Protein AF-A0A5P9D6G1-F1 (afdb_monomer)

Structure (mmCIF, N/CA/C/O backbone):
data_AF-A0A5P9D6G1-F1
#
_entry.id   AF-A0A5P9D6G1-F1
#
loop_
_atom_site.group_PDB
_atom_site.id
_atom_site.type_symbol
_atom_site.label_atom_id
_atom_site.label_alt_id
_atom_site.label_comp_id
_atom_site.label_asym_id
_atom_site.label_entity_id
_atom_site.label_seq_id
_atom_site.pdbx_PDB_ins_code
_atom_site.Cartn_x
_atom_site.Cartn_y
_atom_site.Cartn_z
_atom_site.occupancy
_atom_site.B_iso_or_equiv
_atom_site.auth_seq_id
_atom_site.auth_comp_id
_atom_site.auth_asym_id
_atom_site.auth_atom_id
_atom_site.pdbx_PDB_model_num
ATOM 1 N N . MET A 1 1 ? 17.717 18.751 27.332 1.00 37.94 1 MET A N 1
ATOM 2 C CA . MET A 1 1 ? 17.135 18.990 25.992 1.00 37.94 1 MET A CA 1
ATOM 3 C C . MET A 1 1 ? 17.912 18.160 24.985 1.00 37.94 1 MET A C 1
ATOM 5 O O . MET A 1 1 ? 19.124 18.301 24.931 1.00 37.94 1 MET A O 1
ATOM 9 N N . GLY A 1 2 ? 17.256 17.234 24.281 1.00 44.84 2 GLY A N 1
ATOM 10 C CA . GLY A 1 2 ? 17.925 16.350 23.321 1.00 44.84 2 GLY A CA 1
ATOM 11 C C . GLY A 1 2 ? 18.417 17.125 22.100 1.00 44.84 2 GLY A C 1
ATOM 12 O O . GLY A 1 2 ? 17.682 17.939 21.544 1.00 44.84 2 GLY A O 1
ATOM 13 N N . GLN A 1 3 ? 19.663 16.891 21.703 1.00 55.47 3 GLN A N 1
ATOM 14 C CA . GLN A 1 3 ? 20.257 17.516 20.530 1.00 55.47 3 GLN A CA 1
ATOM 15 C C . GLN A 1 3 ? 19.679 16.865 19.267 1.00 55.47 3 GLN A C 1
ATOM 17 O O . GLN A 1 3 ? 19.774 15.651 19.091 1.00 55.47 3 GLN A O 1
ATOM 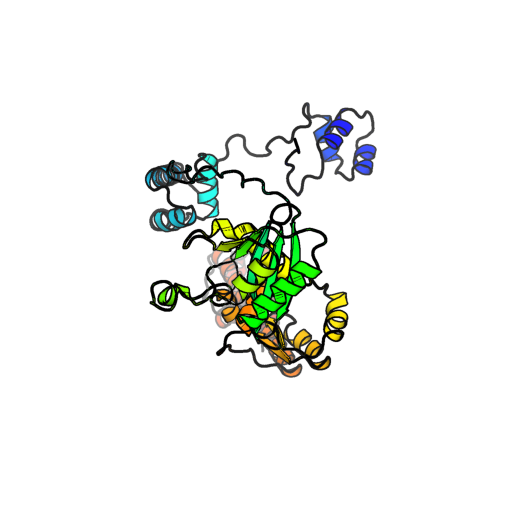22 N N . VAL A 1 4 ? 19.061 17.660 18.391 1.00 56.88 4 VAL A N 1
ATOM 23 C CA . VAL A 1 4 ? 18.542 17.169 17.108 1.00 56.88 4 VAL A CA 1
ATOM 24 C C . VAL A 1 4 ? 19.716 17.047 16.141 1.00 56.88 4 VAL A C 1
ATOM 26 O O . VAL A 1 4 ? 20.104 18.012 15.487 1.00 56.88 4 VAL A O 1
ATOM 29 N N . LEU A 1 5 ? 20.324 15.865 16.096 1.00 61.22 5 LEU A N 1
ATOM 30 C CA . LEU A 1 5 ? 21.346 15.524 15.111 1.00 61.22 5 LEU A CA 1
ATOM 31 C C . LEU A 1 5 ? 20.675 15.050 13.816 1.00 61.22 5 LEU A C 1
ATOM 33 O O . LEU A 1 5 ? 19.607 14.437 13.837 1.00 61.22 5 LEU A O 1
ATOM 37 N N . HIS A 1 6 ? 21.307 15.316 12.673 1.00 60.53 6 HIS A N 1
ATOM 38 C CA . HIS A 1 6 ? 20.878 14.727 11.406 1.00 60.53 6 HIS A CA 1
ATOM 39 C C . HIS A 1 6 ? 20.971 13.192 11.490 1.00 60.53 6 HIS A C 1
ATOM 41 O O . HIS A 1 6 ? 21.921 12.672 12.069 1.00 60.53 6 HIS A O 1
ATOM 47 N N . GLY A 1 7 ? 20.038 12.453 10.880 1.00 58.66 7 GLY A N 1
ATOM 48 C CA . GLY A 1 7 ? 19.981 10.981 10.982 1.00 58.66 7 GLY A CA 1
ATOM 49 C C . GLY A 1 7 ? 21.212 10.235 10.441 1.00 58.66 7 GLY A C 1
ATOM 50 O O . GLY A 1 7 ? 21.379 9.052 10.704 1.00 58.66 7 GLY A O 1
ATOM 51 N N . SER A 1 8 ? 22.090 10.930 9.713 1.00 63.50 8 SER A N 1
ATOM 52 C CA . SER A 1 8 ? 23.374 10.419 9.212 1.00 63.50 8 SER A CA 1
ATOM 53 C C . SER A 1 8 ? 24.596 10.988 9.951 1.00 63.50 8 SER A C 1
ATOM 55 O O . SER A 1 8 ? 25.722 10.867 9.466 1.00 63.50 8 SER A O 1
ATOM 57 N N . ALA A 1 9 ? 24.400 11.689 11.071 1.00 71.06 9 ALA A N 1
ATOM 58 C CA . ALA A 1 9 ? 25.491 12.269 11.841 1.00 71.06 9 ALA A CA 1
ATOM 59 C C . ALA A 1 9 ? 26.289 11.158 12.536 1.00 71.06 9 ALA A C 1
ATOM 61 O O . ALA A 1 9 ? 25.820 10.515 13.467 1.00 71.06 9 ALA A O 1
ATOM 62 N N . THR A 1 10 ? 27.533 10.967 12.106 1.00 72.94 10 THR A N 1
ATOM 63 C CA . THR A 1 10 ? 28.456 9.955 12.649 1.00 72.94 10 THR A CA 1
ATOM 64 C C . THR A 1 10 ? 29.217 10.422 13.892 1.00 72.94 10 THR A C 1
ATOM 66 O O . THR A 1 10 ? 30.013 9.676 14.448 1.00 72.94 10 THR A O 1
ATOM 69 N N . THR A 1 11 ? 28.998 11.662 14.342 1.00 81.19 11 THR A N 1
ATOM 70 C CA . THR A 1 11 ? 29.618 12.214 15.557 1.00 81.19 11 THR A CA 1
ATOM 71 C C . THR A 1 11 ? 28.571 12.920 16.408 1.00 81.19 11 THR A C 1
ATOM 73 O O . THR A 1 11 ? 27.905 13.844 15.934 1.00 81.19 11 THR A O 1
ATOM 76 N N . THR A 1 12 ? 28.451 12.502 17.666 1.00 85.25 12 THR A N 1
ATOM 77 C CA . THR A 1 12 ? 27.654 13.182 18.695 1.00 85.25 12 THR A CA 1
ATOM 78 C C . THR A 1 12 ? 28.464 14.309 19.333 1.00 85.25 12 THR A C 1
ATOM 80 O O . THR A 1 12 ? 29.692 14.325 19.231 1.00 85.25 12 THR A O 1
ATOM 83 N N . GLU A 1 13 ? 27.815 15.249 20.023 1.00 84.31 13 GLU A N 1
ATOM 84 C CA . GLU A 1 13 ? 28.535 16.299 20.757 1.00 84.31 13 GLU A CA 1
ATOM 85 C C . GLU A 1 13 ? 29.539 15.728 21.767 1.00 84.31 13 GLU A C 1
ATOM 87 O O . GLU A 1 13 ? 30.660 16.225 21.853 1.00 84.31 13 GLU A O 1
ATOM 92 N N . ALA A 1 14 ? 29.182 14.646 22.465 1.00 84.94 14 ALA A N 1
ATOM 93 C CA . ALA A 1 14 ? 30.082 13.962 23.390 1.00 84.94 14 ALA A CA 1
ATOM 94 C C . ALA A 1 14 ? 31.355 13.458 22.685 1.00 84.94 14 ALA A C 1
ATOM 96 O O . ALA A 1 14 ? 32.461 13.698 23.166 1.00 84.94 14 ALA A O 1
ATOM 97 N N . ILE A 1 15 ? 31.211 12.842 21.504 1.00 86.75 15 ILE A N 1
ATOM 98 C CA . ILE A 1 15 ? 32.348 12.383 20.691 1.00 86.75 15 ILE A CA 1
ATOM 99 C C . ILE A 1 15 ? 33.185 13.576 20.207 1.00 86.75 15 ILE A C 1
ATOM 101 O O . ILE A 1 15 ? 34.410 13.538 20.273 1.00 86.75 15 ILE A O 1
ATOM 105 N N . ARG A 1 16 ? 32.549 14.667 19.760 1.00 89.81 16 ARG A N 1
ATOM 106 C CA . ARG A 1 16 ? 33.251 15.880 19.295 1.00 89.81 16 ARG A CA 1
ATOM 107 C C . ARG A 1 16 ? 34.060 16.531 20.420 1.00 89.81 16 ARG A C 1
ATOM 109 O O . ARG A 1 16 ? 35.208 16.901 20.193 1.00 89.81 16 ARG A O 1
ATOM 116 N N . ARG A 1 17 ? 33.494 16.603 21.629 1.00 87.25 17 ARG A N 1
ATOM 117 C CA . ARG A 1 17 ? 34.164 17.121 22.832 1.00 87.25 17 ARG A CA 1
ATOM 118 C C . ARG A 1 17 ? 35.342 16.237 23.244 1.00 87.25 17 ARG A C 1
ATOM 120 O O . ARG A 1 17 ? 36.423 16.744 23.522 1.00 87.25 17 ARG A O 1
ATOM 127 N N . ALA A 1 18 ? 35.160 14.916 23.209 1.00 87.56 18 ALA A N 1
ATOM 128 C CA . ALA A 1 18 ? 36.226 13.961 23.497 1.00 87.56 18 ALA A CA 1
ATOM 129 C C . ALA A 1 18 ? 37.387 14.056 22.489 1.00 87.56 18 ALA A C 1
ATOM 131 O O . ALA A 1 18 ? 38.545 13.945 22.877 1.00 87.56 18 ALA A O 1
ATOM 132 N N . ILE A 1 19 ? 37.098 14.308 21.207 1.00 89.94 19 ILE A N 1
ATOM 133 C CA . ILE A 1 19 ? 38.126 14.527 20.175 1.00 89.94 19 ILE A CA 1
ATOM 134 C C . ILE A 1 19 ? 38.897 15.833 20.412 1.00 89.94 19 ILE A C 1
ATOM 136 O O . ILE A 1 19 ? 40.111 15.849 20.227 1.00 89.94 19 ILE A O 1
ATOM 140 N N . GLN A 1 20 ? 38.215 16.916 20.803 1.00 88.75 20 GLN A N 1
ATOM 141 C CA . GLN A 1 20 ? 38.848 18.218 21.059 1.00 88.75 20 GLN A CA 1
ATOM 142 C C . GLN A 1 20 ? 39.785 18.192 22.269 1.00 88.75 20 GLN A C 1
ATOM 144 O O . GLN A 1 20 ? 40.868 18.762 22.206 1.00 88.75 20 GLN A O 1
ATOM 149 N N . ASN A 1 21 ? 39.401 17.480 23.330 1.00 88.56 21 ASN A N 1
ATOM 150 C CA . ASN A 1 21 ? 40.168 17.424 24.576 1.00 88.56 21 ASN A CA 1
ATOM 151 C C . ASN A 1 21 ? 41.248 16.325 24.593 1.00 88.56 21 ASN A C 1
ATOM 153 O O . ASN A 1 21 ? 41.970 16.192 25.577 1.00 88.56 21 ASN A O 1
ATOM 157 N N . SER A 1 22 ? 41.355 15.507 23.539 1.00 87.62 22 SER A N 1
ATOM 158 C CA . SER A 1 22 ? 42.291 14.380 23.501 1.00 87.62 22 SER A CA 1
ATOM 159 C C . SER A 1 22 ? 43.653 14.757 22.909 1.00 87.62 22 SER A C 1
ATOM 161 O O . SER A 1 22 ? 43.755 15.319 21.814 1.00 87.62 22 SER A O 1
ATOM 163 N N . GLN A 1 23 ? 44.719 14.351 23.601 1.00 87.38 23 GLN A N 1
ATOM 164 C CA . GLN A 1 23 ? 46.102 14.426 23.113 1.00 87.38 23 GLN A CA 1
ATOM 165 C C . GLN A 1 23 ? 46.489 13.232 22.222 1.00 87.38 23 GLN A C 1
ATOM 167 O O . GLN A 1 23 ? 47.578 13.206 21.658 1.00 87.38 23 GLN A O 1
ATOM 172 N N . GLU A 1 24 ? 45.590 12.260 22.030 1.00 89.44 24 GLU A N 1
ATOM 173 C CA . GLU A 1 24 ? 45.846 11.083 21.197 1.00 89.44 24 GLU A CA 1
ATOM 174 C C . GLU A 1 24 ? 46.025 11.442 19.707 1.00 89.44 24 GLU A C 1
ATOM 176 O O . GLU A 1 24 ? 45.556 12.476 19.200 1.00 89.44 24 GLU A O 1
ATOM 181 N N . SER A 1 25 ? 46.696 10.543 18.977 1.00 91.06 25 SER A N 1
ATOM 182 C CA . SER A 1 25 ? 46.909 10.675 17.535 1.00 91.06 25 SER A CA 1
ATOM 183 C C . SER A 1 25 ? 45.597 10.552 16.746 1.00 91.06 25 SER A C 1
ATOM 185 O O . SER A 1 25 ? 44.647 9.876 17.151 1.00 91.06 25 SER A O 1
ATOM 187 N N . LEU A 1 26 ? 45.553 11.159 15.553 1.00 90.62 26 LEU A N 1
ATOM 188 C CA . LEU A 1 26 ? 44.377 11.105 14.671 1.00 90.62 26 LEU A CA 1
ATOM 189 C C . LEU A 1 26 ? 43.970 9.665 14.318 1.00 90.62 26 LEU A C 1
ATOM 191 O O . LEU A 1 26 ? 42.781 9.372 14.186 1.00 90.62 26 LEU A O 1
ATOM 195 N N . ARG A 1 27 ? 44.952 8.762 14.190 1.00 90.62 27 ARG A N 1
ATOM 196 C CA . ARG A 1 27 ? 44.743 7.343 13.875 1.00 90.62 27 ARG A CA 1
ATOM 197 C C . ARG A 1 27 ? 44.087 6.591 15.035 1.00 90.62 27 ARG A C 1
ATOM 199 O O . ARG A 1 27 ? 43.178 5.802 14.787 1.00 90.62 27 ARG A O 1
ATOM 206 N N . ALA A 1 28 ? 44.502 6.862 16.274 1.00 88.81 28 ALA A N 1
ATOM 207 C CA . ALA A 1 28 ? 43.921 6.248 17.469 1.00 88.81 28 ALA A CA 1
ATOM 208 C C . ALA A 1 28 ? 42.449 6.655 17.647 1.00 88.81 28 ALA A C 1
ATOM 210 O O . ALA A 1 28 ? 41.570 5.797 17.736 1.00 88.81 28 ALA A O 1
ATOM 211 N N . LEU A 1 29 ? 42.159 7.956 17.556 1.00 89.69 29 LEU A N 1
ATOM 212 C CA . LEU A 1 29 ? 40.799 8.495 17.665 1.00 89.69 29 LEU A CA 1
ATOM 213 C C . LEU A 1 29 ? 39.884 8.029 16.523 1.00 89.69 29 LEU A C 1
ATOM 215 O O . LEU A 1 29 ? 38.713 7.723 16.744 1.00 89.69 29 LEU A O 1
ATOM 219 N N . SER A 1 30 ? 40.416 7.930 15.303 1.00 91.12 30 SER A N 1
ATOM 220 C CA . SER A 1 30 ? 39.685 7.405 14.145 1.00 91.12 30 SER A CA 1
ATOM 221 C C . SER A 1 30 ? 39.263 5.948 14.348 1.00 91.12 30 SER A C 1
ATOM 223 O O . SER A 1 30 ? 38.102 5.618 14.101 1.00 91.12 30 SER A O 1
ATOM 225 N N . LYS A 1 31 ? 40.167 5.099 14.861 1.00 90.69 31 LYS A N 1
ATOM 226 C CA . LYS A 1 31 ? 39.884 3.689 15.167 1.00 90.69 31 LYS A CA 1
ATOM 227 C C . LYS A 1 31 ? 38.887 3.546 16.321 1.00 90.69 31 LYS A C 1
ATOM 229 O O . LYS A 1 31 ? 37.971 2.740 16.224 1.00 90.69 31 LYS A O 1
ATOM 234 N N . ARG A 1 32 ? 39.039 4.349 17.381 1.00 89.81 32 ARG A N 1
ATOM 235 C CA . ARG A 1 32 ? 38.192 4.311 18.585 1.00 89.81 32 ARG A CA 1
ATOM 236 C C . ARG A 1 32 ? 36.739 4.692 18.309 1.00 89.81 32 ARG A C 1
ATOM 238 O O . ARG A 1 32 ? 35.837 4.054 18.837 1.00 89.81 32 ARG A O 1
ATOM 245 N N . TYR A 1 33 ? 36.515 5.725 17.497 1.00 87.00 33 TYR A N 1
ATOM 246 C CA . TYR A 1 33 ? 35.173 6.254 17.232 1.00 87.00 33 TYR A CA 1
ATOM 247 C C . TYR A 1 33 ? 34.596 5.837 15.871 1.00 87.00 33 TYR A C 1
ATOM 249 O O . TYR A 1 33 ? 33.497 6.264 15.533 1.00 87.00 33 TYR A O 1
ATOM 257 N N . GLY A 1 34 ? 35.312 5.032 15.076 1.00 88.62 34 GLY A N 1
ATOM 258 C CA . GLY A 1 34 ? 34.830 4.556 13.772 1.00 88.62 34 GLY A CA 1
ATOM 259 C C . GLY A 1 34 ? 34.596 5.675 12.749 1.00 88.62 34 GLY A C 1
ATOM 260 O O . GLY A 1 34 ? 33.702 5.581 11.911 1.00 88.62 34 GLY A O 1
ATOM 261 N N . ILE A 1 35 ? 35.375 6.759 12.820 1.00 88.88 35 ILE A N 1
ATOM 262 C CA . ILE A 1 35 ? 35.222 7.956 11.974 1.00 88.88 35 ILE A CA 1
ATOM 263 C C . ILE A 1 35 ? 36.480 8.221 11.151 1.00 88.88 35 ILE A C 1
ATOM 265 O O . ILE A 1 35 ? 37.592 7.936 11.582 1.00 88.88 35 ILE A O 1
ATOM 269 N N . ASN A 1 36 ? 36.324 8.811 9.964 1.00 89.75 36 ASN A N 1
ATOM 270 C CA . ASN A 1 36 ? 37.444 9.141 9.078 1.00 89.75 36 ASN A CA 1
ATOM 271 C C . ASN A 1 36 ? 38.458 10.080 9.773 1.00 89.75 36 ASN A C 1
ATOM 273 O O . ASN A 1 36 ? 38.057 11.062 10.402 1.00 89.75 36 ASN A O 1
ATOM 277 N N . GLN A 1 37 ? 39.765 9.833 9.621 1.00 89.75 37 GLN A N 1
ATOM 278 C CA . GLN A 1 37 ? 40.828 10.679 10.192 1.00 89.75 37 GLN A CA 1
ATOM 279 C C . GLN A 1 37 ? 40.696 12.162 9.803 1.00 89.75 37 GLN A C 1
ATOM 281 O O . GLN A 1 37 ? 40.962 13.037 10.627 1.00 89.75 37 GLN A O 1
ATOM 286 N N . LYS A 1 38 ? 40.203 12.470 8.593 1.00 89.38 38 LYS A N 1
ATOM 287 C CA . LYS A 1 38 ? 39.905 13.851 8.166 1.00 89.38 38 LYS A CA 1
ATOM 288 C C . LYS A 1 38 ? 38.834 14.505 9.045 1.00 89.38 38 LYS A C 1
ATOM 290 O O . LYS A 1 38 ? 38.926 15.692 9.350 1.00 89.38 38 LYS A O 1
ATOM 295 N N . THR A 1 39 ? 37.841 13.736 9.490 1.00 86.44 39 THR A N 1
ATOM 296 C CA . THR A 1 39 ? 36.781 14.190 10.401 1.00 86.44 39 THR A CA 1
ATOM 297 C C . THR A 1 39 ? 37.331 14.450 11.802 1.00 86.44 39 THR A C 1
ATOM 299 O O . THR A 1 39 ? 36.999 15.475 12.395 1.00 86.44 39 THR A O 1
ATOM 302 N N . VAL A 1 40 ? 38.225 13.590 12.302 1.00 88.31 40 VAL A N 1
ATOM 303 C CA . VAL A 1 40 ? 38.934 13.807 13.578 1.00 88.31 40 VAL A CA 1
ATOM 304 C C . VAL A 1 40 ? 39.758 15.096 13.516 1.00 88.31 40 VAL A C 1
ATOM 306 O O . VAL A 1 40 ? 39.601 15.974 14.361 1.00 88.31 40 VAL A O 1
ATOM 309 N N . ALA A 1 41 ? 40.569 15.262 12.467 1.00 88.88 41 ALA A N 1
ATOM 310 C CA . ALA A 1 41 ? 41.400 16.449 12.263 1.00 88.88 41 ALA A CA 1
ATOM 311 C C . ALA A 1 41 ? 40.577 17.738 12.098 1.00 88.88 41 ALA A C 1
ATOM 313 O O . ALA A 1 41 ? 41.019 18.824 12.478 1.00 88.88 41 ALA A O 1
ATOM 314 N N . LYS A 1 42 ? 39.379 17.636 11.512 1.00 87.12 42 LYS A N 1
ATOM 315 C CA . LYS A 1 42 ? 38.429 18.746 11.391 1.00 87.12 42 LYS A CA 1
ATOM 316 C C . LYS A 1 42 ? 37.880 19.161 12.756 1.00 87.12 42 LYS A C 1
ATOM 318 O O . LYS A 1 42 ? 37.838 20.354 13.032 1.00 87.12 42 LYS A O 1
ATOM 323 N N . TRP A 1 43 ? 37.469 18.215 13.601 1.00 88.69 43 TRP A N 1
ATOM 324 C CA . TRP A 1 43 ? 36.907 18.530 14.919 1.00 88.69 43 TRP A CA 1
ATOM 325 C C . TRP A 1 43 ? 37.959 18.985 15.932 1.00 88.69 43 TRP A C 1
ATOM 327 O O . TRP A 1 43 ? 37.673 19.910 16.685 1.00 88.69 43 TRP A O 1
ATOM 337 N N . LYS A 1 44 ? 39.185 18.443 15.881 1.00 87.50 44 LYS A N 1
ATOM 338 C CA . LYS A 1 44 ? 40.304 18.868 16.744 1.00 87.50 44 LYS A CA 1
ATOM 339 C C . LYS A 1 44 ? 40.706 20.338 16.526 1.00 87.50 44 LYS A C 1
ATOM 341 O O . LYS A 1 44 ? 41.146 20.993 17.456 1.00 87.50 44 LYS A O 1
ATOM 346 N N . ARG A 1 45 ? 40.515 20.868 15.308 1.00 87.00 45 ARG A N 1
ATOM 347 C CA . ARG A 1 45 ? 40.794 22.276 14.946 1.00 87.00 45 ARG A CA 1
ATOM 348 C C . ARG A 1 45 ? 39.631 23.243 15.181 1.00 87.00 45 ARG A C 1
ATOM 350 O O . ARG A 1 45 ? 39.813 24.449 15.056 1.00 87.00 45 ARG A O 1
ATOM 357 N N . ARG A 1 46 ? 38.418 22.747 15.436 1.00 85.12 46 ARG A N 1
ATOM 358 C CA . ARG A 1 46 ? 37.243 23.606 15.650 1.00 85.12 46 ARG A CA 1
ATOM 359 C C . ARG A 1 46 ? 37.214 24.106 17.089 1.00 85.12 46 ARG A C 1
ATOM 361 O O . ARG A 1 46 ? 37.501 23.346 18.000 1.00 85.12 46 ARG A O 1
ATOM 368 N N . THR A 1 47 ? 36.764 25.341 17.280 1.00 82.38 47 THR A N 1
ATOM 369 C CA . THR A 1 47 ? 36.560 25.966 18.599 1.00 82.38 47 THR A CA 1
ATOM 370 C C . THR A 1 47 ? 35.225 25.596 19.252 1.00 82.38 47 THR A C 1
ATOM 372 O O . THR A 1 47 ? 35.029 25.843 20.434 1.00 82.38 47 THR A O 1
ATOM 375 N N . SER A 1 48 ? 34.295 24.997 18.499 1.00 82.19 48 SER A N 1
ATOM 376 C CA . SER A 1 48 ? 32.961 24.616 18.978 1.00 82.19 48 SER A CA 1
ATOM 377 C C . SER A 1 48 ? 32.630 23.163 18.636 1.00 82.19 48 SER A C 1
ATOM 379 O O . SER A 1 48 ? 32.985 22.672 17.560 1.00 82.19 48 SER A O 1
ATOM 381 N N . THR A 1 49 ? 31.926 22.487 19.547 1.00 80.75 49 THR A N 1
ATOM 382 C CA . THR A 1 49 ? 31.368 21.133 19.376 1.00 80.75 49 THR A CA 1
ATOM 383 C C . THR A 1 49 ? 30.002 21.133 18.678 1.00 80.75 49 THR A C 1
ATOM 385 O O . THR A 1 49 ? 29.503 20.068 18.288 1.00 80.75 49 THR A O 1
ATOM 388 N N . ALA A 1 50 ? 29.396 22.312 18.499 1.00 77.88 50 ALA A N 1
ATOM 389 C CA . ALA A 1 50 ? 28.091 22.463 17.874 1.00 77.88 50 ALA A CA 1
ATOM 390 C C . ALA A 1 50 ? 28.136 22.090 16.387 1.00 77.88 50 ALA A C 1
ATOM 392 O O . ALA A 1 50 ? 29.126 22.316 15.681 1.00 77.88 50 ALA A O 1
ATOM 393 N N . ASP A 1 51 ? 27.041 21.507 15.897 1.00 69.38 51 ASP A N 1
ATOM 394 C CA . ASP A 1 51 ? 26.897 21.246 14.470 1.00 69.38 51 ASP A CA 1
ATOM 395 C C . ASP A 1 51 ? 26.561 22.550 13.747 1.00 69.38 51 ASP A C 1
ATOM 397 O O . ASP A 1 51 ? 25.445 23.060 13.832 1.00 69.38 51 ASP A O 1
ATOM 401 N N . LEU A 1 52 ? 27.552 23.130 13.075 1.00 68.75 52 LEU A N 1
ATOM 402 C CA . LEU A 1 52 ? 27.356 24.346 12.297 1.00 68.75 52 LEU A CA 1
ATOM 403 C C . LEU A 1 52 ? 26.800 24.005 10.916 1.00 68.75 52 LEU A C 1
ATOM 405 O O . LEU A 1 52 ? 27.250 23.060 10.257 1.00 68.75 52 LEU A O 1
ATOM 409 N N . ARG A 1 53 ? 25.854 24.828 10.451 1.00 63.66 53 ARG A N 1
ATOM 410 C CA . ARG A 1 53 ? 25.268 24.710 9.114 1.00 63.66 53 ARG A CA 1
ATOM 411 C C . ARG A 1 53 ? 26.385 24.692 8.070 1.00 63.66 53 ARG A C 1
ATOM 413 O O . ARG A 1 53 ? 27.177 25.623 7.972 1.00 63.66 53 ARG A O 1
ATOM 420 N N . THR A 1 54 ? 26.442 23.614 7.294 1.00 64.38 54 THR A N 1
ATOM 421 C CA . THR A 1 54 ? 27.395 23.472 6.191 1.00 64.38 54 THR A CA 1
ATOM 422 C C . THR A 1 54 ? 26.684 23.870 4.899 1.00 64.38 54 THR A C 1
ATOM 424 O O . THR A 1 54 ? 25.622 23.330 4.597 1.00 64.38 54 THR A O 1
ATOM 427 N N . GLY A 1 55 ? 27.222 24.846 4.169 1.00 65.19 55 GLY A N 1
ATOM 428 C CA . GLY A 1 55 ? 26.618 25.370 2.942 1.00 65.19 55 GLY A CA 1
ATOM 429 C C . GLY A 1 55 ? 27.040 26.814 2.651 1.00 65.19 55 GLY A C 1
ATOM 430 O O . GLY A 1 55 ? 27.764 27.406 3.455 1.00 65.19 55 GLY A O 1
ATOM 431 N N . PRO A 1 56 ? 26.612 27.381 1.512 1.00 65.19 56 PRO A N 1
ATOM 432 C CA . PRO A 1 56 ? 26.876 28.778 1.176 1.00 65.19 56 PRO A CA 1
ATOM 433 C C . PRO A 1 56 ? 26.290 29.719 2.238 1.00 65.19 56 PRO A C 1
ATOM 435 O O . PRO A 1 56 ? 25.186 29.482 2.736 1.00 65.19 56 PRO A O 1
ATOM 438 N N . LYS A 1 57 ? 27.035 30.786 2.573 1.00 67.38 57 LYS A N 1
ATOM 439 C CA . LYS A 1 57 ? 26.597 31.826 3.526 1.00 67.38 57 LYS A CA 1
ATOM 440 C C . LYS A 1 57 ? 25.288 32.481 3.071 1.00 67.38 57 LYS A C 1
ATOM 442 O O . LYS A 1 57 ? 24.415 32.728 3.894 1.00 67.38 57 LYS A O 1
ATOM 447 N N . GLU A 1 58 ? 25.132 32.653 1.759 1.00 70.12 58 GLU A N 1
ATOM 448 C CA . GLU A 1 58 ? 23.918 33.152 1.114 1.00 70.12 58 GLU A CA 1
ATOM 449 C C . GLU A 1 58 ? 23.298 32.063 0.225 1.00 70.12 58 GLU A C 1
ATOM 451 O O . GLU A 1 58 ? 23.784 31.799 -0.878 1.00 70.12 58 GLU A O 1
ATOM 456 N N . PRO A 1 59 ? 22.241 31.373 0.680 1.00 67.12 59 PRO A N 1
ATOM 457 C CA . PRO A 1 59 ? 21.570 30.369 -0.133 1.00 67.12 59 PRO A CA 1
ATOM 458 C C . PRO A 1 59 ? 20.754 31.042 -1.247 1.00 67.12 59 PRO A C 1
ATOM 460 O O . PRO A 1 59 ? 19.706 31.617 -0.975 1.00 67.12 59 PRO A O 1
ATOM 463 N N . ARG A 1 60 ? 21.193 30.918 -2.504 1.00 72.25 60 ARG A N 1
ATOM 464 C CA . ARG A 1 60 ? 20.466 31.403 -3.693 1.00 72.25 60 ARG A CA 1
ATOM 465 C C . ARG A 1 60 ? 19.881 30.244 -4.503 1.00 72.25 60 ARG A C 1
ATOM 467 O O . ARG A 1 60 ? 20.336 29.103 -4.394 1.00 72.25 60 ARG A O 1
ATOM 474 N N . SER A 1 61 ? 18.824 30.508 -5.268 1.00 75.62 61 SER A N 1
ATOM 475 C CA . SER A 1 61 ? 18.328 29.549 -6.258 1.00 75.62 61 SER A CA 1
ATOM 476 C C . SER A 1 61 ? 19.264 29.513 -7.465 1.00 75.62 61 SER A C 1
ATOM 478 O O . SER A 1 61 ? 19.739 30.554 -7.895 1.00 75.62 61 SER A O 1
ATOM 480 N N . THR A 1 62 ? 19.498 28.335 -8.041 1.00 74.31 62 THR A N 1
ATOM 481 C CA . THR A 1 62 ? 20.121 28.204 -9.373 1.00 74.31 62 THR A CA 1
ATOM 482 C C . THR A 1 62 ? 19.086 28.158 -10.500 1.00 74.31 62 THR A C 1
ATOM 484 O O . THR A 1 62 ? 19.460 28.061 -11.660 1.00 74.31 62 THR A O 1
ATOM 487 N N . VAL A 1 63 ? 17.791 28.157 -10.156 1.00 78.31 63 VAL A N 1
ATOM 488 C CA . VAL A 1 63 ? 16.672 27.895 -11.085 1.00 78.31 63 VAL A CA 1
ATOM 489 C C . VAL A 1 63 ? 15.645 29.029 -11.106 1.00 78.31 63 VAL A C 1
ATOM 491 O O . VAL A 1 63 ? 14.896 29.136 -12.061 1.00 78.31 63 VAL A O 1
ATOM 494 N N . LEU A 1 64 ? 15.578 29.849 -10.054 1.00 85.12 64 LEU A N 1
ATOM 495 C CA . LEU A 1 64 ? 14.611 30.948 -9.951 1.00 85.12 64 LEU A CA 1
ATOM 496 C C . LEU A 1 64 ? 15.379 32.258 -10.031 1.00 85.12 64 LEU A C 1
ATOM 498 O O . LEU A 1 64 ? 16.400 32.387 -9.346 1.00 85.12 64 LEU A O 1
ATOM 502 N N . SER A 1 65 ? 14.891 33.191 -10.842 1.00 88.44 65 SER A N 1
ATOM 503 C CA . SER A 1 65 ? 15.392 34.562 -10.840 1.00 88.44 65 SER A CA 1
ATOM 504 C C . SER A 1 65 ? 14.934 35.312 -9.583 1.00 88.44 65 SER A C 1
ATOM 506 O O . SER A 1 65 ? 14.136 34.811 -8.783 1.00 88.44 65 SER A O 1
ATOM 508 N N . VAL A 1 66 ? 15.456 36.522 -9.384 1.00 87.38 66 VAL A N 1
ATOM 509 C CA . VAL A 1 66 ? 15.040 37.382 -8.265 1.00 87.38 66 VAL A CA 1
ATOM 510 C C . VAL A 1 66 ? 13.573 37.787 -8.432 1.00 87.38 66 VAL A C 1
ATOM 512 O O . VAL A 1 66 ? 12.824 37.821 -7.456 1.00 87.38 66 VAL A O 1
ATOM 515 N N . GLU A 1 67 ? 13.153 38.013 -9.674 1.00 87.06 67 GLU A N 1
ATOM 516 C CA . GLU A 1 67 ? 11.788 38.352 -10.060 1.00 87.06 67 GLU A CA 1
ATOM 517 C C . GLU A 1 67 ? 10.833 37.180 -9.800 1.00 87.06 67 GLU A C 1
ATOM 519 O O . GLU A 1 67 ? 9.783 37.371 -9.185 1.00 87.06 67 GLU A O 1
ATOM 524 N N . ASP A 1 68 ? 11.223 35.953 -10.168 1.00 89.31 68 ASP A N 1
ATOM 525 C CA . ASP A 1 68 ? 10.438 34.743 -9.899 1.00 89.31 68 ASP A CA 1
ATOM 526 C C . ASP A 1 68 ? 10.211 34.557 -8.395 1.00 89.31 68 ASP A C 1
ATOM 528 O O . ASP A 1 68 ? 9.101 34.256 -7.947 1.00 89.31 68 ASP A O 1
ATOM 532 N N . GLU A 1 69 ? 11.265 34.741 -7.591 1.00 91.56 69 GLU A N 1
ATOM 533 C CA . GLU A 1 69 ? 11.156 34.654 -6.136 1.00 91.56 69 GLU A CA 1
ATOM 534 C C . GLU A 1 69 ? 10.234 35.737 -5.572 1.00 91.56 69 GLU A C 1
ATOM 536 O O . GLU A 1 69 ? 9.423 35.438 -4.693 1.00 91.56 69 GLU A O 1
ATOM 541 N N . ALA A 1 70 ? 10.305 36.966 -6.090 1.00 89.94 70 ALA A N 1
ATOM 542 C CA . ALA A 1 70 ? 9.424 38.052 -5.675 1.00 89.94 70 ALA A CA 1
ATOM 543 C C . ALA A 1 70 ? 7.950 37.736 -5.981 1.00 89.94 70 ALA A C 1
ATOM 545 O O . ALA A 1 70 ? 7.101 37.888 -5.097 1.00 89.94 70 ALA A O 1
ATOM 546 N N . ILE A 1 71 ? 7.653 37.215 -7.177 1.00 89.69 71 ILE A N 1
ATOM 547 C CA . ILE A 1 71 ? 6.304 36.788 -7.581 1.00 89.69 71 ILE A CA 1
ATOM 548 C C . ILE A 1 71 ? 5.790 35.685 -6.650 1.00 89.69 71 ILE A C 1
ATOM 550 O O . ILE A 1 71 ? 4.686 35.787 -6.116 1.00 89.69 71 ILE A O 1
ATOM 554 N N . ILE A 1 72 ? 6.600 34.652 -6.403 1.00 92.56 72 ILE A N 1
ATOM 555 C CA . ILE A 1 72 ? 6.250 33.532 -5.519 1.00 92.56 72 ILE A CA 1
ATOM 556 C C . ILE A 1 72 ? 5.948 34.019 -4.096 1.00 92.56 72 ILE A C 1
ATOM 558 O O . ILE A 1 72 ? 4.960 33.599 -3.484 1.00 92.56 72 ILE A O 1
ATOM 562 N N . VAL A 1 73 ? 6.799 34.892 -3.549 1.00 91.25 73 VAL A N 1
ATOM 563 C CA . VAL A 1 73 ? 6.658 35.420 -2.186 1.00 91.25 73 VAL A CA 1
ATOM 564 C C . VAL A 1 73 ? 5.413 36.292 -2.068 1.00 91.25 73 VAL A C 1
ATOM 566 O O . VAL A 1 73 ? 4.646 36.113 -1.118 1.00 91.25 73 VAL A O 1
ATOM 569 N N . ALA A 1 74 ? 5.184 37.190 -3.029 1.00 89.06 74 ALA A N 1
ATOM 570 C CA . ALA A 1 74 ? 3.991 38.027 -3.076 1.00 89.06 74 ALA A CA 1
ATOM 571 C C . ALA A 1 74 ? 2.727 37.161 -3.168 1.00 89.06 74 ALA A C 1
ATOM 573 O O . ALA A 1 74 ? 1.838 37.267 -2.321 1.00 89.06 74 ALA A O 1
ATOM 574 N N . PHE A 1 75 ? 2.692 36.218 -4.113 1.00 91.31 75 PHE A N 1
ATOM 575 C CA . PHE A 1 75 ? 1.567 35.304 -4.300 1.00 91.31 75 PHE A CA 1
ATOM 576 C C . PHE A 1 75 ? 1.250 34.523 -3.022 1.00 91.31 75 PHE A C 1
ATOM 578 O O . PHE A 1 75 ? 0.096 34.459 -2.595 1.00 91.31 75 PHE A O 1
ATOM 585 N N . ARG A 1 76 ? 2.268 33.964 -2.358 1.00 90.69 76 ARG A N 1
ATOM 586 C CA . ARG A 1 76 ? 2.084 33.201 -1.117 1.00 90.69 76 ARG A CA 1
ATOM 587 C C . ARG A 1 76 ? 1.573 34.065 0.035 1.00 90.69 76 ARG A C 1
ATOM 589 O O . ARG A 1 76 ? 0.738 33.593 0.804 1.00 90.69 76 ARG A O 1
ATOM 596 N N . ARG A 1 77 ? 2.074 35.295 0.181 1.00 88.38 77 ARG A N 1
ATOM 597 C CA . ARG A 1 77 ? 1.648 36.216 1.249 1.00 88.38 77 ARG A CA 1
ATOM 598 C C . ARG A 1 77 ? 0.211 36.700 1.058 1.00 88.38 77 ARG A C 1
ATOM 600 O O . ARG A 1 77 ? -0.485 36.859 2.053 1.00 88.38 77 ARG A O 1
ATOM 607 N N . HIS A 1 78 ? -0.229 36.885 -0.185 1.00 84.25 78 HIS A N 1
ATOM 608 C CA . HIS A 1 78 ? -1.587 37.341 -0.486 1.00 84.25 78 HIS A CA 1
ATOM 609 C C . HIS A 1 78 ? -2.628 36.223 -0.457 1.00 84.25 78 HIS A C 1
ATOM 611 O O . HIS A 1 78 ? -3.721 36.418 0.060 1.00 84.25 78 HIS A O 1
ATOM 617 N N . THR A 1 79 ? -2.304 35.054 -1.008 1.00 85.50 79 THR A N 1
ATOM 618 C CA . THR A 1 79 ? -3.298 33.984 -1.189 1.00 85.50 79 THR A CA 1
ATOM 619 C C . THR A 1 79 ? -3.385 33.033 -0.003 1.00 85.50 79 THR A C 1
ATOM 621 O O . THR A 1 79 ? -4.409 32.382 0.176 1.00 85.50 79 THR A O 1
ATOM 624 N N . LEU A 1 80 ? -2.310 32.913 0.790 1.00 85.25 80 LEU A N 1
ATOM 625 C CA . LEU A 1 80 ? -2.189 31.942 1.886 1.00 85.25 80 LEU A CA 1
ATOM 626 C C . LEU A 1 80 ? -2.558 30.501 1.475 1.00 85.25 80 LEU A C 1
ATOM 628 O O . LEU A 1 80 ? -2.921 29.674 2.312 1.00 85.25 80 LEU A O 1
ATOM 632 N N . LEU A 1 81 ? -2.432 30.180 0.186 1.00 85.62 81 LEU A N 1
ATOM 633 C CA . LEU A 1 81 ? -2.723 28.854 -0.343 1.00 85.62 81 LEU A CA 1
ATOM 634 C C . LEU A 1 81 ? -1.674 27.839 0.125 1.00 85.62 81 LEU A C 1
ATOM 636 O O . LEU A 1 81 ? -0.513 28.212 0.296 1.00 85.62 81 LEU A O 1
ATOM 640 N N . PRO A 1 82 ? -2.029 26.556 0.318 1.00 85.44 82 PRO A N 1
ATOM 641 C CA . PRO A 1 82 ? -1.083 25.459 0.520 1.00 85.44 82 PRO A CA 1
ATOM 642 C C . PRO A 1 82 ? -0.008 25.372 -0.574 1.00 85.44 82 PRO A C 1
ATOM 644 O O . PRO A 1 82 ? -0.164 25.885 -1.675 1.00 85.44 82 PRO A O 1
ATOM 647 N N . LEU A 1 83 ? 1.117 24.712 -0.265 1.00 88.38 83 LEU A N 1
ATOM 648 C CA . LEU A 1 83 ? 2.279 24.632 -1.169 1.00 88.38 83 LEU A CA 1
ATOM 649 C C . LEU A 1 83 ? 1.908 24.134 -2.575 1.00 88.38 83 LEU A C 1
ATOM 651 O O . LEU A 1 83 ? 2.385 24.687 -3.561 1.00 88.38 83 LEU A O 1
ATOM 655 N N . ASP A 1 84 ? 1.096 23.081 -2.646 1.00 89.38 84 ASP A N 1
ATOM 656 C CA . ASP A 1 84 ? 0.743 22.425 -3.907 1.00 89.38 84 ASP A CA 1
ATOM 657 C C . ASP A 1 84 ? -0.244 23.266 -4.734 1.00 89.38 84 ASP A C 1
ATOM 659 O O . ASP A 1 84 ? -0.126 23.322 -5.956 1.00 89.38 84 ASP A O 1
ATOM 663 N N . ASP A 1 85 ? -1.117 24.026 -4.074 1.00 87.31 85 ASP A N 1
ATOM 664 C CA . ASP A 1 85 ? -2.035 24.955 -4.736 1.00 87.31 85 ASP A CA 1
ATOM 665 C C . ASP A 1 85 ? -1.291 26.193 -5.260 1.00 87.31 85 ASP A C 1
ATOM 667 O O . ASP A 1 85 ? -1.541 26.644 -6.377 1.00 87.31 85 ASP A O 1
ATOM 671 N N . CYS A 1 86 ? -0.301 26.699 -4.509 1.00 89.25 86 CYS A N 1
ATOM 672 C CA . CYS A 1 86 ? 0.613 27.726 -5.015 1.00 89.25 86 CYS A CA 1
ATOM 673 C C . CYS A 1 86 ? 1.391 27.239 -6.240 1.00 89.25 86 CYS A C 1
ATOM 675 O O . CYS A 1 86 ? 1.592 28.012 -7.170 1.00 89.25 86 CYS A O 1
ATOM 677 N N . LEU A 1 87 ? 1.839 25.977 -6.245 1.00 91.38 87 LEU A N 1
ATOM 678 C CA . LEU A 1 87 ? 2.532 25.403 -7.395 1.00 91.38 87 LEU A CA 1
ATOM 679 C C . LEU A 1 87 ? 1.616 25.401 -8.616 1.00 91.38 87 LEU A C 1
ATOM 681 O O . LEU A 1 87 ? 2.003 25.932 -9.649 1.00 91.38 87 LEU A O 1
ATOM 685 N N . TYR A 1 88 ? 0.406 24.861 -8.478 1.00 91.19 88 TYR A N 1
ATOM 686 C CA . TYR A 1 88 ? -0.549 24.769 -9.577 1.00 91.19 88 TYR A CA 1
ATOM 687 C C . TYR A 1 88 ? -0.923 26.144 -10.147 1.00 91.19 88 TYR A C 1
ATOM 689 O O . TYR A 1 88 ? -0.974 26.313 -11.361 1.00 91.19 88 TYR A O 1
ATOM 697 N N . ALA A 1 89 ? -1.129 27.142 -9.283 1.00 87.25 89 ALA A N 1
ATOM 698 C CA . ALA A 1 89 ? -1.505 28.489 -9.703 1.00 87.25 89 ALA A CA 1
ATOM 699 C C . ALA A 1 89 ? -0.359 29.275 -10.365 1.00 87.25 89 ALA A C 1
ATOM 701 O O . ALA A 1 89 ? -0.610 30.090 -11.247 1.00 87.25 89 ALA A O 1
ATOM 702 N N . LEU A 1 90 ? 0.892 29.044 -9.950 1.00 90.44 90 LEU A N 1
ATOM 703 C CA . LEU A 1 90 ? 2.058 29.769 -10.468 1.00 90.44 90 LEU A CA 1
ATOM 704 C C . LEU A 1 90 ? 2.704 29.095 -11.681 1.00 90.44 90 LEU A C 1
ATOM 706 O O . LEU A 1 90 ? 3.415 29.760 -12.427 1.00 90.44 90 LEU A O 1
ATOM 710 N N . GLN A 1 91 ? 2.470 27.801 -11.898 1.00 91.69 91 GLN A N 1
ATOM 711 C CA . GLN A 1 91 ? 3.087 27.034 -12.983 1.00 91.69 91 GLN A CA 1
ATOM 712 C C . GLN A 1 91 ? 2.741 27.527 -14.405 1.00 91.69 91 GLN A C 1
ATOM 714 O O . GLN A 1 91 ? 3.627 27.468 -15.255 1.00 91.69 91 GLN A O 1
ATOM 719 N N . PRO A 1 92 ? 1.532 28.053 -14.699 1.00 88.62 92 PRO A N 1
ATOM 720 C CA . PRO A 1 92 ? 1.244 28.667 -15.999 1.00 88.62 92 PRO A CA 1
ATOM 721 C C . PRO A 1 92 ? 2.122 29.888 -16.306 1.00 88.62 92 PRO A C 1
ATOM 723 O O . PRO A 1 92 ? 2.492 30.100 -17.456 1.00 88.62 92 PRO A O 1
ATOM 726 N N . THR A 1 93 ? 2.477 30.669 -15.281 1.00 86.50 93 THR A N 1
ATOM 727 C CA . THR A 1 93 ? 3.310 31.878 -15.409 1.00 86.50 93 THR A CA 1
ATOM 728 C C . THR A 1 93 ? 4.802 31.560 -15.295 1.00 86.50 93 THR A C 1
ATOM 730 O O . THR A 1 93 ? 5.627 32.201 -15.938 1.00 86.50 93 THR A O 1
ATOM 733 N N . LEU A 1 94 ? 5.154 30.553 -14.492 1.00 88.69 94 LEU A N 1
ATOM 734 C CA . LEU A 1 94 ? 6.515 30.087 -14.227 1.00 88.69 94 LEU A CA 1
ATOM 735 C C . LEU A 1 94 ? 6.627 28.592 -14.587 1.00 88.69 94 LEU A C 1
ATOM 737 O O . LEU A 1 94 ? 6.598 27.737 -13.697 1.00 88.69 94 LEU A O 1
ATOM 741 N N . PRO A 1 95 ? 6.754 28.235 -15.878 1.00 87.38 95 PRO A N 1
ATOM 742 C CA . PRO A 1 95 ? 6.695 26.840 -16.333 1.00 87.38 95 PRO A CA 1
ATOM 743 C C . PRO A 1 95 ? 7.852 25.968 -15.819 1.00 87.38 95 PRO A C 1
ATOM 745 O O . PRO A 1 95 ? 7.716 24.749 -15.703 1.00 87.38 95 PRO A O 1
ATOM 748 N N . HIS A 1 96 ? 8.985 26.576 -15.459 1.00 88.81 96 HIS A N 1
ATOM 749 C CA . HIS A 1 96 ? 10.146 25.926 -14.838 1.00 88.81 96 HIS A CA 1
ATOM 750 C C . HIS A 1 96 ? 10.014 25.748 -13.316 1.00 88.81 96 HIS A C 1
ATOM 752 O O . HIS A 1 96 ? 10.905 25.175 -12.675 1.00 88.81 96 HIS A O 1
ATOM 758 N N . LEU A 1 97 ? 8.924 26.223 -12.705 1.00 90.50 97 LEU A N 1
ATOM 759 C CA . LEU A 1 97 ? 8.689 26.086 -11.274 1.00 90.50 97 LEU A CA 1
ATOM 760 C C . LEU A 1 97 ? 8.420 24.622 -10.911 1.00 90.50 97 LEU A C 1
ATOM 762 O O . LEU A 1 97 ? 7.470 23.991 -11.364 1.00 90.50 97 LEU A O 1
ATOM 766 N N . THR A 1 98 ? 9.247 24.080 -10.020 1.00 91.62 98 THR A N 1
ATOM 767 C CA . THR A 1 98 ? 9.059 22.741 -9.456 1.00 91.62 98 THR A CA 1
ATOM 768 C C . THR A 1 98 ? 8.606 22.853 -8.009 1.00 91.62 98 THR A C 1
ATOM 770 O O . THR A 1 98 ? 8.975 23.788 -7.294 1.00 91.62 98 THR A O 1
ATOM 773 N N . ARG A 1 99 ? 7.909 21.828 -7.513 1.00 90.38 99 ARG A N 1
ATOM 774 C CA . ARG A 1 99 ? 7.534 21.721 -6.095 1.00 90.38 99 ARG A CA 1
ATOM 775 C C . ARG A 1 99 ? 8.717 21.956 -5.146 1.00 90.38 99 ARG A C 1
ATOM 777 O O . ARG A 1 99 ? 8.593 22.634 -4.129 1.00 90.38 99 ARG A O 1
ATOM 784 N N . SER A 1 100 ? 9.885 21.413 -5.493 1.00 89.75 100 SER A N 1
ATOM 785 C CA . SER A 1 100 ? 11.106 21.509 -4.689 1.00 89.75 100 SER A CA 1
ATOM 786 C C . SER A 1 100 ? 11.770 22.887 -4.753 1.00 89.75 100 SER A C 1
ATOM 788 O O . SER A 1 100 ? 12.370 23.305 -3.761 1.00 89.75 100 SER A O 1
ATOM 790 N N . SER A 1 101 ? 11.734 23.588 -5.894 1.00 90.38 101 SER A N 1
ATOM 791 C CA . SER A 1 101 ? 12.241 24.968 -5.984 1.00 90.38 101 SER A CA 1
ATOM 792 C C . SER A 1 101 ? 11.304 25.945 -5.273 1.00 90.38 101 SER A C 1
ATOM 794 O O . SER A 1 101 ? 11.795 26.763 -4.495 1.00 90.38 101 SER A O 1
ATOM 796 N N . LEU A 1 102 ? 9.986 25.767 -5.412 1.00 92.19 102 LEU A N 1
ATOM 797 C CA . LEU A 1 102 ? 8.965 26.516 -4.676 1.00 92.19 102 LEU A CA 1
ATOM 798 C C . LEU A 1 102 ? 9.128 26.354 -3.159 1.00 92.19 102 LEU A C 1
ATOM 800 O O . LEU A 1 102 ? 9.282 27.337 -2.441 1.00 92.19 102 LEU A O 1
ATOM 804 N N . HIS A 1 103 ? 9.182 25.113 -2.662 1.00 91.62 103 HIS A N 1
ATOM 805 C CA . HIS A 1 103 ? 9.353 24.846 -1.231 1.00 91.62 103 HIS A CA 1
ATOM 806 C C . HIS A 1 103 ? 10.624 25.496 -0.664 1.00 91.62 103 HIS A C 1
ATOM 808 O O . HIS A 1 103 ? 10.586 26.106 0.404 1.00 91.62 103 HIS A O 1
ATOM 814 N N . ARG A 1 104 ? 11.754 25.393 -1.382 1.00 89.44 104 ARG A N 1
ATOM 815 C CA . ARG A 1 104 ? 13.027 26.005 -0.967 1.00 89.44 104 ARG A CA 1
ATOM 816 C C . ARG A 1 104 ? 12.963 27.532 -0.971 1.00 89.44 104 ARG A C 1
ATOM 818 O O . ARG A 1 104 ? 13.491 28.131 -0.041 1.00 89.44 104 ARG A O 1
ATOM 825 N N . CYS A 1 105 ? 12.309 28.142 -1.961 1.00 91.12 105 CYS A N 1
ATOM 826 C CA . CYS A 1 105 ? 12.063 29.584 -1.995 1.00 91.12 105 CYS A CA 1
ATOM 827 C C . CYS A 1 105 ? 11.257 30.024 -0.762 1.00 91.12 105 CYS A C 1
ATOM 829 O O . CYS A 1 105 ? 11.747 30.818 0.039 1.00 91.12 105 CYS A O 1
ATOM 831 N N . LEU A 1 106 ? 10.098 29.410 -0.504 1.00 91.44 106 LEU A N 1
ATOM 832 C CA . LEU A 1 106 ? 9.275 29.751 0.663 1.00 91.44 106 LEU A CA 1
ATOM 833 C C . LEU A 1 106 ? 10.006 29.523 1.996 1.00 91.44 106 LEU A C 1
ATOM 835 O O . LEU A 1 106 ? 9.801 30.266 2.954 1.00 91.44 106 LEU A O 1
ATOM 839 N N . GLN A 1 107 ? 10.867 28.503 2.073 1.00 89.06 107 GLN A N 1
ATOM 840 C CA . GLN A 1 107 ? 11.688 28.239 3.254 1.00 89.06 107 GLN A CA 1
ATOM 841 C C . GLN A 1 107 ? 12.763 29.312 3.465 1.00 89.06 107 GLN A C 1
ATOM 843 O O . GLN A 1 107 ? 12.972 29.718 4.607 1.00 89.06 107 GLN A O 1
ATOM 848 N N . ARG A 1 108 ? 13.419 29.793 2.397 1.00 87.06 108 ARG A N 1
ATOM 849 C CA . ARG A 1 108 ? 14.385 30.906 2.473 1.00 87.06 108 ARG A CA 1
ATOM 850 C C . ARG A 1 108 ? 13.737 32.190 2.986 1.00 87.06 108 ARG A C 1
ATOM 852 O O . ARG A 1 108 ? 14.340 32.874 3.801 1.00 87.06 108 ARG A O 1
ATOM 859 N N . HIS A 1 109 ? 12.504 32.458 2.563 1.00 87.81 109 HIS A N 1
ATOM 860 C CA . HIS A 1 109 ? 11.738 33.650 2.949 1.00 87.81 109 HIS A CA 1
ATOM 861 C C . HIS A 1 109 ? 10.921 33.480 4.242 1.00 87.81 109 HIS A C 1
ATOM 863 O O . HIS A 1 109 ? 10.125 34.349 4.585 1.00 87.81 109 HIS A O 1
ATOM 869 N N . GLY A 1 110 ? 11.079 32.361 4.963 1.00 87.06 110 GLY A N 1
ATOM 870 C CA . GLY A 1 110 ? 10.421 32.126 6.256 1.00 87.06 110 GLY A CA 1
ATOM 871 C C . GLY A 1 110 ? 8.904 31.885 6.200 1.00 87.06 110 GLY A C 1
ATOM 872 O O . GLY A 1 110 ? 8.266 31.793 7.243 1.00 87.06 110 GLY A O 1
ATOM 873 N N . ILE A 1 111 ? 8.322 31.728 5.009 1.00 88.75 111 ILE A N 1
ATOM 874 C CA . ILE A 1 111 ? 6.867 31.623 4.762 1.00 88.75 111 ILE A CA 1
ATOM 875 C C . ILE A 1 111 ? 6.424 30.225 4.287 1.00 88.75 111 ILE A C 1
ATOM 877 O O . ILE A 1 111 ? 5.322 30.026 3.771 1.00 88.75 111 ILE A O 1
ATOM 881 N N . SER A 1 112 ? 7.294 29.224 4.456 1.00 84.31 112 SER A N 1
ATOM 882 C CA . SER A 1 112 ? 7.010 27.818 4.120 1.00 84.31 112 SER A CA 1
ATOM 883 C C . SER A 1 112 ? 5.810 27.266 4.899 1.00 84.31 112 SER A C 1
ATOM 885 O O . SER A 1 112 ? 4.987 26.532 4.345 1.00 84.31 112 SER A O 1
ATOM 887 N N . ARG A 1 113 ? 5.653 27.673 6.163 1.00 81.62 113 ARG A N 1
ATOM 888 C CA . ARG A 1 113 ? 4.452 27.390 6.953 1.00 81.62 113 ARG A CA 1
ATOM 889 C C . ARG A 1 113 ? 3.464 28.531 6.777 1.00 81.62 113 ARG A C 1
ATOM 891 O O . ARG A 1 113 ? 3.854 29.692 6.838 1.00 81.62 113 ARG A O 1
ATOM 898 N N . LEU A 1 114 ? 2.202 28.187 6.538 1.00 78.19 114 LEU A N 1
ATOM 899 C CA . LEU A 1 114 ? 1.134 29.177 6.588 1.00 78.19 114 LEU A CA 1
ATOM 900 C C . LEU A 1 114 ? 1.057 29.744 8.013 1.00 78.19 114 LEU A C 1
ATOM 902 O O . LEU A 1 114 ? 1.247 28.970 8.960 1.00 78.19 114 LEU A O 1
ATOM 906 N N . PRO A 1 115 ? 0.803 31.054 8.173 1.00 71.06 115 PRO A N 1
ATOM 907 C CA . PRO A 1 115 ? 0.444 31.611 9.467 1.00 71.06 115 PRO A CA 1
ATOM 908 C C . PRO A 1 115 ? -0.702 30.786 10.047 1.00 71.06 115 PRO A C 1
ATOM 910 O O . PRO A 1 115 ? -1.626 30.409 9.321 1.00 71.06 115 PRO A O 1
ATOM 913 N N . GLU A 1 116 ? -0.642 30.478 11.341 1.00 59.12 116 GLU A N 1
ATOM 914 C CA . GLU A 1 116 ? -1.835 29.987 12.017 1.00 59.12 116 GLU A CA 1
ATOM 915 C C . GLU A 1 116 ? -2.862 31.113 11.923 1.00 59.12 116 GLU A C 1
ATOM 917 O O . GLU A 1 116 ? -2.698 32.160 12.545 1.00 59.12 116 GLU A O 1
ATOM 922 N N . VAL A 1 117 ? -3.866 30.937 11.060 1.00 57.69 117 VAL A N 1
ATOM 923 C CA . VAL A 1 117 ? -4.999 31.853 10.977 1.00 57.69 117 VAL A CA 1
ATOM 924 C C . VAL A 1 117 ? -5.584 31.895 12.383 1.00 57.69 117 VAL A C 1
ATOM 926 O O . VAL A 1 117 ? -6.070 30.881 12.889 1.00 57.69 117 VAL A O 1
ATOM 929 N N . GLY A 1 118 ? -5.423 33.037 13.050 1.00 52.84 118 GLY A N 1
ATOM 930 C CA . GLY A 1 118 ? -5.982 33.296 14.366 1.00 52.84 118 GLY A CA 1
ATOM 931 C C . GLY A 1 118 ? -7.499 33.275 14.256 1.00 52.84 118 GLY A C 1
ATOM 932 O O . GLY A 1 118 ? -8.112 34.284 13.939 1.00 52.84 118 GLY A O 1
ATOM 933 N N . GLY A 1 119 ? -8.076 32.094 14.447 1.00 51.59 119 GLY A N 1
ATOM 934 C CA . GLY A 1 119 ? -9.502 31.834 14.331 1.00 51.59 119 GLY A CA 1
ATOM 935 C C . GLY A 1 119 ? -9.781 30.354 14.572 1.00 51.59 119 GLY A C 1
ATOM 936 O O . GLY A 1 119 ? -9.612 29.524 13.684 1.00 51.59 119 GLY A O 1
ATOM 937 N N . ASP A 1 120 ? -10.171 30.033 15.805 1.00 47.22 120 ASP A N 1
ATOM 938 C CA . ASP A 1 120 ? -10.861 28.800 16.205 1.00 47.22 120 ASP A CA 1
ATOM 939 C C . ASP A 1 120 ? -10.170 27.443 16.008 1.00 47.22 120 ASP A C 1
ATOM 941 O O . ASP A 1 120 ? -10.789 26.441 15.642 1.00 47.22 120 ASP A O 1
ATOM 945 N N . LYS A 1 121 ? -8.917 27.313 16.453 1.00 48.00 121 LYS A N 1
ATOM 946 C CA . LYS A 1 121 ? -8.576 26.072 17.168 1.00 48.00 121 LYS A CA 1
ATOM 947 C C . LYS A 1 121 ? -8.743 26.334 18.656 1.00 48.00 121 LYS A C 1
ATOM 949 O O . LYS A 1 121 ? -7.860 26.967 19.235 1.00 48.00 121 LYS A O 1
ATOM 954 N N . PRO A 1 122 ? -9.841 25.869 19.292 1.00 53.50 122 PRO A N 1
ATOM 955 C CA . PRO A 1 122 ? -9.971 25.996 20.733 1.00 53.50 122 PRO A CA 1
ATOM 956 C C . PRO A 1 122 ? -8.707 25.421 21.362 1.00 53.50 122 PRO A C 1
ATOM 958 O O . PRO A 1 122 ? -8.264 24.328 20.983 1.00 53.50 122 PRO A O 1
ATOM 961 N N . ALA A 1 123 ? -8.106 26.180 22.282 1.00 55.47 123 ALA A N 1
ATOM 962 C CA . ALA A 1 123 ? -6.948 25.734 23.038 1.00 55.47 123 ALA A CA 1
ATOM 963 C C . ALA A 1 123 ? -7.192 24.285 23.471 1.00 55.47 123 ALA A C 1
ATOM 965 O O . ALA A 1 123 ? -8.258 23.982 24.016 1.00 55.47 123 ALA A O 1
ATOM 966 N N . LYS A 1 124 ? -6.256 23.374 23.161 1.00 52.12 124 LYS A N 1
ATOM 967 C CA . LYS A 1 124 ? -6.384 21.948 23.494 1.00 52.12 124 LYS A CA 1
ATOM 968 C C . LYS A 1 124 ? -6.559 21.825 25.008 1.00 52.12 124 LYS A C 1
ATOM 970 O O . LYS A 1 124 ? -5.577 21.786 25.747 1.00 52.12 124 LYS A O 1
ATOM 975 N N . LYS A 1 125 ? -7.809 21.796 25.476 1.00 59.84 125 LYS A N 1
ATOM 976 C CA . LYS A 1 125 ? -8.128 21.646 26.893 1.00 59.84 125 LYS A CA 1
ATOM 977 C C . LYS A 1 125 ? -7.559 20.305 27.331 1.00 59.84 125 LYS A C 1
ATOM 979 O O . LYS A 1 125 ? -7.821 19.278 26.701 1.00 59.84 125 LYS A O 1
ATOM 984 N N . LYS A 1 126 ? -6.756 20.311 28.399 1.00 59.06 126 LYS A N 1
ATOM 985 C CA . LYS A 1 126 ? -6.335 19.064 29.042 1.00 59.06 126 LYS A CA 1
ATOM 986 C C . LYS A 1 126 ? -7.603 18.290 29.400 1.00 59.06 126 LYS A C 1
ATOM 988 O O . LYS A 1 126 ? -8.540 18.862 29.956 1.00 59.06 126 LYS A O 1
ATOM 993 N N . PHE A 1 127 ? -7.649 17.010 29.035 1.00 60.97 127 PHE A N 1
ATOM 994 C CA . PHE A 1 127 ? -8.769 16.153 29.408 1.00 60.97 127 PHE A CA 1
ATOM 995 C C . PHE A 1 127 ? -8.945 16.190 30.928 1.00 60.97 127 PHE A C 1
ATOM 997 O O . PHE A 1 127 ? -7.961 16.110 31.668 1.00 60.97 127 PHE A O 1
ATOM 1004 N N . LYS A 1 128 ? -10.196 16.317 31.384 1.00 68.88 128 LYS A N 1
ATOM 1005 C CA . LYS A 1 128 ? -10.533 16.223 32.807 1.00 68.88 128 LYS A CA 1
ATOM 1006 C C . LYS A 1 128 ? -10.002 14.888 33.343 1.00 68.88 128 LYS A C 1
ATOM 1008 O O . LYS A 1 128 ? -10.166 13.859 32.685 1.00 68.88 128 LYS A O 1
ATOM 1013 N N . ARG A 1 129 ? -9.328 14.913 34.497 1.00 73.81 129 ARG A N 1
ATOM 1014 C CA . ARG A 1 129 ? -8.914 13.689 35.194 1.00 73.81 129 ARG A CA 1
ATOM 1015 C C . ARG A 1 129 ? -10.155 13.043 35.804 1.00 73.81 129 ARG A C 1
ATOM 1017 O O . ARG A 1 129 ? -10.945 13.734 36.443 1.00 73.81 129 ARG A O 1
ATOM 1024 N N . TYR A 1 130 ? -10.313 11.747 35.576 1.00 79.31 130 TYR A N 1
ATOM 1025 C CA . TYR A 1 130 ? -11.368 10.932 36.168 1.00 79.31 130 TYR A CA 1
ATOM 1026 C C . TYR A 1 130 ? -10.726 9.886 37.087 1.00 79.31 130 TYR A C 1
ATOM 1028 O O . TYR A 1 130 ? -9.574 9.507 36.844 1.00 79.31 130 TYR A O 1
ATOM 1036 N N . PRO A 1 131 ? -11.426 9.427 38.135 1.00 86.44 131 PRO A N 1
ATOM 1037 C CA . PRO A 1 131 ? -11.008 8.236 38.866 1.00 86.44 131 PRO A CA 1
ATOM 1038 C C . PRO A 1 131 ? -10.980 7.007 37.940 1.00 86.44 131 PRO A C 1
ATOM 1040 O O . PRO A 1 131 ? -11.474 7.053 36.810 1.00 86.44 131 PRO A O 1
ATOM 1043 N N . ILE A 1 132 ? -10.326 5.937 38.394 1.00 89.50 132 ILE A N 1
ATOM 1044 C CA . ILE A 1 132 ? -10.304 4.655 37.674 1.00 89.50 132 ILE A CA 1
ATOM 1045 C C . ILE A 1 132 ? -11.726 4.078 37.648 1.00 89.50 132 ILE A C 1
ATOM 1047 O O . ILE A 1 132 ? -12.467 4.272 38.611 1.00 89.50 132 ILE A O 1
ATOM 1051 N N . GLY A 1 133 ? -12.090 3.354 36.589 1.00 90.62 133 GLY A N 1
ATOM 1052 C CA . GLY A 1 133 ? -13.444 2.807 36.435 1.00 90.62 133 GLY A CA 1
ATOM 1053 C C . GLY A 1 133 ? -14.337 3.638 35.512 1.00 90.62 133 GLY A C 1
ATOM 1054 O O . GLY A 1 133 ? -15.552 3.428 35.480 1.00 90.62 133 GLY A O 1
ATOM 1055 N N . TYR A 1 134 ? -13.741 4.552 34.739 1.00 93.56 134 TYR A N 1
ATOM 1056 C CA . TYR A 1 134 ? -14.401 5.237 33.633 1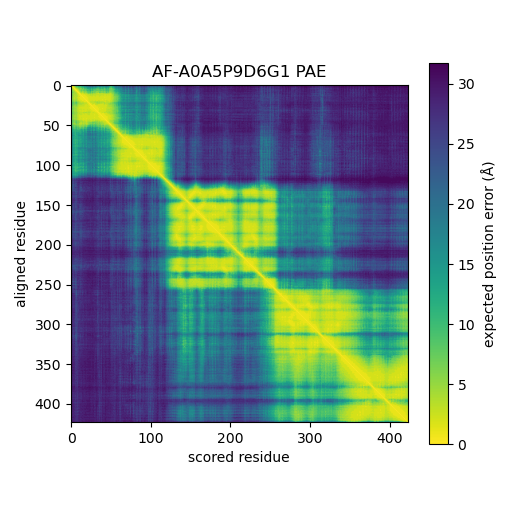.00 93.56 134 TYR A CA 1
ATOM 1057 C C . TYR A 1 134 ? -13.979 4.566 32.329 1.00 93.56 134 TYR A C 1
ATOM 1059 O O . TYR A 1 134 ? -12.933 4.896 31.761 1.00 93.56 134 TYR A O 1
ATOM 1067 N N . PHE A 1 135 ? -14.850 3.723 31.781 1.00 94.25 135 PHE A N 1
ATOM 1068 C CA . PHE A 1 135 ? -14.617 3.045 30.511 1.00 94.25 135 PHE A CA 1
ATOM 1069 C C . PHE A 1 135 ? -15.232 3.780 29.323 1.00 94.25 135 PHE A C 1
ATOM 1071 O O . PHE A 1 135 ? -16.315 4.355 29.403 1.00 94.25 135 PHE A O 1
ATOM 1078 N N . HIS A 1 136 ? -14.527 3.743 28.198 1.00 92.75 136 HIS A N 1
ATOM 1079 C CA . HIS A 1 136 ? -15.068 4.070 26.887 1.00 92.75 136 HIS A CA 1
ATOM 1080 C C . HIS A 1 136 ? -15.192 2.779 26.086 1.00 92.75 136 HIS A C 1
ATOM 1082 O O . HIS A 1 136 ? -14.184 2.099 25.893 1.00 92.75 136 HIS A O 1
ATOM 1088 N N . ILE A 1 137 ? -16.404 2.454 25.646 1.00 93.56 137 ILE A N 1
ATOM 1089 C CA . ILE A 1 137 ? -16.694 1.295 24.810 1.00 93.56 137 ILE A CA 1
ATOM 1090 C C . ILE A 1 137 ? -17.013 1.757 23.389 1.00 93.56 137 ILE A C 1
ATOM 1092 O O . ILE A 1 137 ? -17.821 2.661 23.193 1.00 93.56 137 ILE A O 1
ATOM 1096 N N . ASP A 1 138 ? -16.384 1.113 22.414 1.00 91.75 138 ASP A N 1
ATOM 1097 C CA . ASP A 1 138 ? -16.612 1.338 20.989 1.00 91.75 138 ASP A CA 1
ATOM 1098 C C . ASP A 1 138 ? -16.633 0.007 20.229 1.00 91.75 138 ASP A C 1
ATOM 1100 O O . ASP A 1 138 ? -16.105 -1.009 20.699 1.00 91.75 138 ASP A O 1
ATOM 1104 N N . ILE A 1 139 ? -17.244 0.016 19.045 1.00 90.25 139 ILE A N 1
ATOM 1105 C CA . ILE A 1 139 ? -17.320 -1.147 18.160 1.00 90.25 139 ILE A CA 1
ATOM 1106 C C . ILE A 1 139 ? -16.594 -0.819 16.861 1.00 90.25 139 ILE A C 1
ATOM 1108 O O . ILE A 1 139 ? -17.011 0.036 16.083 1.00 90.25 139 ILE A O 1
ATOM 1112 N N . ALA A 1 140 ? -15.537 -1.571 16.571 1.00 86.50 140 ALA A N 1
ATOM 1113 C CA . ALA A 1 140 ? -14.811 -1.463 15.318 1.00 86.50 140 ALA A CA 1
ATOM 1114 C C . ALA A 1 140 ? -15.102 -2.656 14.406 1.00 86.50 140 ALA A C 1
ATOM 1116 O O . ALA A 1 140 ? -15.024 -3.812 14.808 1.00 86.50 140 ALA A O 1
ATOM 1117 N N . GLU A 1 141 ? -15.351 -2.398 13.124 1.00 83.88 141 GLU A N 1
ATOM 1118 C CA . GLU A 1 141 ? -15.388 -3.469 12.127 1.00 83.88 141 GLU A CA 1
ATOM 1119 C C . GLU A 1 141 ? -13.967 -3.979 11.842 1.00 83.88 141 GLU A C 1
ATOM 1121 O O . GLU A 1 141 ? -13.037 -3.187 11.613 1.00 83.88 141 GLU A O 1
ATOM 1126 N N . VAL A 1 142 ? -13.817 -5.303 11.823 1.00 77.38 142 VAL A N 1
ATOM 1127 C CA . VAL A 1 142 ? -12.609 -6.012 11.397 1.00 77.38 142 VAL A CA 1
ATOM 1128 C C . VAL A 1 142 ? -13.011 -6.996 10.305 1.00 77.38 142 VAL A C 1
ATOM 1130 O O . VAL A 1 142 ? -13.868 -7.848 10.500 1.00 77.38 142 VAL A O 1
ATOM 1133 N N . ARG A 1 143 ? -12.404 -6.869 9.124 1.00 69.25 143 ARG A N 1
ATOM 1134 C CA . ARG A 1 143 ? -12.648 -7.796 8.012 1.00 69.25 143 ARG A CA 1
ATOM 1135 C C . ARG A 1 143 ? -11.517 -8.808 7.927 1.00 69.25 143 ARG A C 1
ATOM 1137 O O . ARG A 1 143 ? -10.372 -8.403 7.702 1.00 69.25 143 ARG A O 1
ATOM 1144 N N . THR A 1 144 ? -11.862 -10.078 8.087 1.00 68.00 144 THR A N 1
ATOM 1145 C CA . THR A 1 144 ? -10.977 -11.239 7.953 1.00 68.00 144 THR A CA 1
ATOM 1146 C C . THR A 1 144 ? -11.264 -11.969 6.635 1.00 68.00 144 THR A C 1
ATOM 1148 O O . THR A 1 144 ? -12.135 -11.554 5.868 1.00 68.00 144 THR A O 1
ATOM 1151 N N . ALA A 1 145 ? -10.509 -13.032 6.341 1.00 54.41 145 ALA A N 1
ATOM 1152 C CA . ALA A 1 145 ? -10.761 -13.886 5.176 1.00 54.41 145 ALA A CA 1
ATOM 1153 C C . ALA A 1 145 ? -12.108 -14.632 5.275 1.00 54.41 145 ALA A C 1
ATOM 1155 O O . ALA A 1 145 ? -12.768 -14.845 4.265 1.00 54.41 145 ALA A O 1
ATOM 1156 N N . GLU A 1 146 ? -12.534 -14.961 6.495 1.00 58.88 146 GLU A N 1
ATOM 1157 C CA . GLU A 1 146 ? -13.788 -15.665 6.809 1.00 58.88 146 GLU A CA 1
ATOM 1158 C C . GLU A 1 146 ? -15.018 -14.743 6.785 1.00 58.88 146 GLU A C 1
ATOM 1160 O O . GLU A 1 146 ? -16.154 -15.202 6.886 1.00 58.88 146 GLU A O 1
ATOM 1165 N N . GLY A 1 147 ? -14.808 -13.431 6.641 1.00 69.56 147 GLY A N 1
ATOM 1166 C CA . GLY A 1 147 ? -15.873 -12.452 6.480 1.00 69.56 147 GLY A CA 1
ATOM 1167 C C . GLY A 1 147 ? -15.754 -11.258 7.419 1.00 69.56 147 GLY A C 1
ATOM 1168 O O . GLY A 1 147 ? -14.673 -10.807 7.807 1.00 69.56 147 GLY A O 1
ATOM 1169 N N . LYS A 1 148 ? -16.907 -10.664 7.721 1.00 78.00 148 LYS A N 1
ATOM 1170 C CA . LYS A 1 148 ? -17.006 -9.461 8.543 1.00 78.00 148 LYS A CA 1
ATOM 1171 C C . LYS A 1 148 ? -17.165 -9.846 10.012 1.00 78.00 148 LYS A C 1
ATOM 1173 O O . LYS A 1 148 ? -18.157 -10.468 10.374 1.00 78.00 148 LYS A O 1
ATOM 1178 N N . LEU A 1 149 ? -16.220 -9.413 10.841 1.00 86.25 149 LEU A N 1
ATOM 1179 C CA . LEU A 1 149 ? -16.260 -9.526 12.296 1.00 86.25 149 LEU A CA 1
ATOM 1180 C C . LEU A 1 149 ? -16.371 -8.137 12.937 1.00 86.25 149 LEU A C 1
ATOM 1182 O O . LEU A 1 149 ? -16.062 -7.103 12.332 1.00 86.25 149 LEU A O 1
ATOM 1186 N N . TYR A 1 150 ? -16.804 -8.118 14.190 1.00 88.75 150 TYR A N 1
ATOM 1187 C CA . TYR A 1 150 ? -16.946 -6.915 14.996 1.00 88.75 150 TYR A CA 1
ATOM 1188 C C . TYR A 1 150 ? -16.078 -7.038 16.242 1.00 88.75 150 TYR A C 1
ATOM 1190 O O . TYR A 1 150 ? -16.153 -8.019 16.974 1.00 88.75 150 TYR A O 1
ATOM 1198 N N . LEU A 1 151 ? -15.246 -6.033 16.466 1.00 89.88 151 LEU A N 1
ATOM 1199 C CA . LEU A 1 151 ? -14.342 -5.926 17.596 1.00 89.88 151 LEU A CA 1
ATOM 1200 C C . LEU A 1 151 ? -14.950 -4.953 18.603 1.00 89.88 151 LEU A C 1
ATOM 1202 O O . LEU A 1 151 ? -15.004 -3.752 18.340 1.00 89.88 151 LEU A O 1
ATOM 1206 N N . TYR A 1 152 ? -15.404 -5.467 19.739 1.00 93.38 152 TYR A N 1
ATOM 1207 C CA . TYR A 1 152 ? -15.775 -4.641 20.880 1.00 93.38 152 TYR A CA 1
ATOM 1208 C C . TYR A 1 152 ? -14.512 -4.284 21.651 1.00 93.38 152 TYR A C 1
ATOM 1210 O O . TYR A 1 152 ? -13.721 -5.167 21.986 1.00 93.38 152 TYR A O 1
ATOM 1218 N N . VAL A 1 153 ? -14.320 -2.997 21.924 1.00 93.25 153 VAL A N 1
ATOM 1219 C CA . VAL A 1 153 ? -13.159 -2.488 22.656 1.00 93.25 153 VAL A CA 1
ATOM 1220 C C . VAL A 1 153 ? -13.642 -1.605 23.789 1.00 93.25 153 VAL A C 1
ATOM 1222 O O . VAL A 1 153 ? -14.327 -0.615 23.557 1.00 93.25 153 VAL A O 1
ATOM 1225 N N . ALA A 1 154 ? -13.250 -1.948 25.010 1.00 94.12 154 ALA A N 1
ATOM 1226 C CA . ALA A 1 154 ? -13.427 -1.134 26.199 1.00 94.12 154 ALA A CA 1
ATOM 1227 C C . ALA A 1 154 ? -12.060 -0.638 26.664 1.00 94.12 154 ALA A C 1
ATOM 1229 O O . ALA A 1 154 ? -11.133 -1.434 26.791 1.00 94.12 154 ALA A O 1
ATOM 1230 N N . ILE A 1 155 ? -11.922 0.656 26.939 1.00 93.50 155 ILE A N 1
ATOM 1231 C CA . ILE A 1 155 ? -10.691 1.226 27.492 1.00 93.50 155 ILE A CA 1
ATOM 1232 C C . ILE A 1 155 ? -10.981 2.133 28.683 1.00 93.50 155 ILE A C 1
ATOM 1234 O O . ILE A 1 155 ? -11.784 3.063 28.585 1.00 93.50 155 ILE A O 1
ATOM 1238 N N . ASP A 1 156 ? -10.286 1.904 29.793 1.00 92.19 156 ASP A N 1
ATOM 1239 C CA . ASP A 1 156 ? -10.338 2.795 30.946 1.00 92.19 156 ASP A CA 1
ATOM 1240 C C . ASP A 1 156 ? -9.583 4.098 30.648 1.00 92.19 156 ASP A C 1
ATOM 1242 O O . ASP A 1 156 ? -8.439 4.123 30.171 1.00 92.19 156 ASP A O 1
ATOM 1246 N N . ARG A 1 157 ? -10.229 5.231 30.927 1.00 88.00 157 ARG A N 1
ATOM 1247 C CA . ARG A 1 157 ? -9.697 6.554 30.580 1.00 88.00 157 ARG A CA 1
ATOM 1248 C C . ARG A 1 157 ? -8.458 6.930 31.383 1.00 88.00 157 ARG A C 1
ATOM 1250 O O . ARG A 1 157 ? -7.705 7.787 30.903 1.00 88.00 157 ARG A O 1
ATOM 1257 N N . THR A 1 158 ? -8.223 6.303 32.532 1.00 88.31 158 THR A N 1
ATOM 1258 C CA . THR A 1 158 ? -7.159 6.675 33.469 1.00 88.31 158 THR A CA 1
ATOM 1259 C C . THR A 1 158 ? -5.988 5.698 33.405 1.00 88.31 158 THR A C 1
ATOM 1261 O O . THR A 1 158 ? -4.899 6.097 33.000 1.00 88.31 158 THR A O 1
ATOM 1264 N N . SER A 1 159 ? -6.218 4.423 33.707 1.00 89.31 159 SER A N 1
ATOM 1265 C CA . SER A 1 159 ? -5.228 3.336 33.698 1.00 89.31 159 SER A CA 1
ATOM 1266 C C . SER A 1 159 ? -4.815 2.877 32.299 1.00 89.31 159 SER A C 1
ATOM 1268 O O . SER A 1 159 ? -3.764 2.264 32.149 1.00 89.31 159 SER A O 1
ATOM 1270 N N . LYS A 1 160 ? -5.626 3.169 31.270 1.00 89.31 160 LYS A N 1
ATOM 1271 C CA . LYS A 1 160 ? -5.475 2.629 29.904 1.00 89.31 160 LYS A CA 1
ATOM 1272 C C . LYS A 1 160 ? -5.610 1.113 29.807 1.00 89.31 160 LYS A C 1
ATOM 1274 O O . LYS A 1 160 ? -5.277 0.559 28.761 1.00 89.31 160 LYS A O 1
ATOM 1279 N N . PHE A 1 161 ? -6.149 0.466 30.841 1.00 90.88 161 PHE A N 1
ATOM 1280 C CA . PHE A 1 161 ? -6.553 -0.930 30.768 1.00 90.88 161 PHE A CA 1
ATOM 1281 C C . PHE A 1 161 ? -7.557 -1.107 29.627 1.00 90.88 161 PHE A C 1
ATOM 1283 O O . PHE A 1 161 ? -8.540 -0.366 29.553 1.00 90.88 161 PHE A O 1
ATOM 1290 N N . ALA A 1 162 ? -7.287 -2.051 28.728 1.00 92.25 162 ALA A N 1
ATOM 1291 C CA . ALA A 1 162 ? -8.128 -2.322 27.575 1.00 92.25 162 ALA A CA 1
ATOM 1292 C C . ALA A 1 162 ? -8.606 -3.770 27.592 1.00 92.25 162 ALA A C 1
ATOM 1294 O O . ALA A 1 162 ? -7.818 -4.689 27.798 1.00 92.25 162 ALA A O 1
ATOM 1295 N N . PHE A 1 163 ? -9.895 -3.952 27.338 1.00 93.62 163 PHE A N 1
ATOM 1296 C CA . PHE A 1 163 ? -10.546 -5.246 27.225 1.00 93.62 163 PHE A CA 1
ATOM 1297 C C . PHE A 1 163 ? -11.212 -5.345 25.858 1.00 93.62 163 PHE A C 1
ATOM 1299 O O . PHE A 1 163 ? -11.837 -4.389 25.390 1.00 93.62 163 PHE A O 1
ATOM 1306 N N . VAL A 1 164 ? -11.030 -6.481 25.190 1.00 92.62 164 VAL A N 1
ATOM 1307 C CA . VAL A 1 164 ? -11.365 -6.639 23.776 1.00 92.62 164 VAL A CA 1
ATOM 1308 C C . VAL A 1 164 ? -12.022 -7.992 23.548 1.00 92.62 164 VAL A C 1
ATOM 1310 O O . VAL A 1 164 ? -11.518 -9.006 24.022 1.00 92.62 164 VAL A O 1
ATOM 1313 N N . GLN A 1 165 ? -13.109 -8.017 22.779 1.00 93.00 165 GLN A N 1
ATOM 1314 C CA . GLN A 1 165 ? -13.740 -9.255 22.317 1.00 93.00 165 GLN A CA 1
ATOM 1315 C C . GLN A 1 165 ? -14.106 -9.161 20.837 1.00 93.00 165 GLN A C 1
ATOM 1317 O O . GLN A 1 165 ? -14.546 -8.117 20.350 1.00 93.00 165 GLN A O 1
ATOM 1322 N N . VAL A 1 166 ? -13.931 -10.269 20.119 1.00 90.12 166 VAL A N 1
ATOM 1323 C CA . VAL A 1 166 ? -14.310 -10.408 18.709 1.00 90.12 166 VAL A CA 1
ATOM 1324 C C . VAL A 1 166 ? -15.620 -11.182 18.631 1.00 90.12 166 VAL A C 1
ATOM 1326 O O . VAL A 1 166 ? -15.744 -12.243 19.235 1.00 90.12 166 VAL A O 1
ATOM 1329 N N . VAL A 1 167 ? -16.589 -10.673 17.871 1.00 88.88 167 VAL A N 1
ATOM 1330 C CA . VAL A 1 167 ? -17.883 -11.329 17.651 1.00 88.88 167 VAL A CA 1
ATOM 1331 C C . VAL A 1 167 ? -18.264 -11.345 16.170 1.00 88.88 167 VAL A C 1
ATOM 1333 O O . VAL A 1 167 ? -17.949 -10.422 15.415 1.00 88.88 167 VAL A O 1
ATOM 1336 N N . CYS A 1 168 ? -18.992 -12.379 15.746 1.00 86.06 168 CYS A N 1
ATOM 1337 C CA . CYS A 1 168 ? -19.426 -12.532 14.351 1.00 86.06 168 CYS A CA 1
ATOM 1338 C C . CYS A 1 168 ? -20.600 -11.611 13.979 1.00 86.06 168 CYS A C 1
ATOM 1340 O O . CYS A 1 168 ? -20.760 -11.233 12.821 1.00 86.06 168 CYS A O 1
ATOM 1342 N N . LYS A 1 169 ? -21.441 -11.241 14.951 1.00 86.75 169 LYS A N 1
ATOM 1343 C CA . LYS A 1 169 ? -22.596 -10.355 14.759 1.00 86.75 169 LYS A CA 1
ATOM 1344 C C . LYS A 1 169 ? -22.662 -9.336 15.889 1.00 86.75 169 LYS A C 1
ATOM 1346 O O . LYS A 1 169 ? -22.376 -9.663 17.036 1.00 86.75 169 LYS A O 1
ATOM 1351 N N . THR A 1 170 ? -23.067 -8.116 15.554 1.00 88.94 170 THR A N 1
ATOM 1352 C CA . THR A 1 170 ? -23.295 -7.038 16.520 1.00 88.94 170 THR A CA 1
ATOM 1353 C C . THR A 1 170 ? -24.791 -6.839 16.751 1.00 88.94 170 THR A C 1
ATOM 1355 O O . THR A 1 170 ? -25.579 -6.814 15.805 1.00 88.94 170 THR A O 1
ATOM 1358 N N . GLY A 1 171 ? -25.189 -6.705 18.011 1.00 89.31 171 GLY A N 1
ATOM 1359 C CA . GLY A 1 171 ? -26.561 -6.460 18.430 1.00 89.31 171 GLY A CA 1
ATOM 1360 C C . GLY A 1 171 ? -26.636 -6.065 19.904 1.00 89.31 171 GLY A C 1
ATOM 1361 O O . GLY A 1 171 ? -25.619 -5.929 20.584 1.00 89.31 171 GLY A O 1
ATOM 1362 N N . ARG A 1 172 ? -27.859 -5.886 20.409 1.00 90.19 172 ARG A N 1
ATOM 1363 C CA . ARG A 1 172 ? -28.101 -5.496 21.812 1.00 90.19 172 ARG A CA 1
ATOM 1364 C C . ARG A 1 172 ? -27.655 -6.585 22.792 1.00 90.19 172 ARG A C 1
ATOM 1366 O O . ARG A 1 172 ? -27.052 -6.285 23.816 1.00 90.19 172 ARG A O 1
ATOM 1373 N N . THR A 1 173 ? -27.903 -7.847 22.441 1.00 90.06 173 THR A N 1
ATOM 1374 C CA . THR A 1 173 ? -27.512 -9.017 23.241 1.00 90.06 173 THR A CA 1
ATOM 1375 C C . THR A 1 173 ? -25.996 -9.154 23.333 1.00 90.06 173 THR A C 1
ATOM 1377 O O . THR A 1 173 ? -25.468 -9.302 24.429 1.00 90.06 173 THR A O 1
ATOM 1380 N N . SER A 1 174 ? -25.281 -9.021 22.210 1.00 92.56 174 SER A N 1
ATOM 1381 C CA . SER A 1 174 ? -23.815 -9.092 22.198 1.00 92.56 174 SER A CA 1
ATOM 1382 C C . SER A 1 174 ? -23.174 -7.929 22.958 1.00 92.56 174 SER A C 1
ATOM 1384 O O . SER A 1 174 ? -22.189 -8.135 23.655 1.00 92.56 174 SER A O 1
ATOM 1386 N N . ALA A 1 175 ? -23.741 -6.718 22.875 1.00 92.69 175 ALA A N 1
ATOM 1387 C CA . ALA A 1 175 ? -23.257 -5.573 23.645 1.00 92.69 175 ALA A CA 1
ATOM 1388 C C . ALA A 1 175 ? -23.458 -5.761 25.158 1.00 92.69 175 ALA A C 1
ATOM 1390 O O . ALA A 1 175 ? -22.560 -5.453 25.938 1.00 92.69 175 ALA A O 1
ATOM 1391 N N . SER A 1 176 ? -24.607 -6.301 25.574 1.00 92.75 176 SER A N 1
ATOM 1392 C CA . SER A 1 176 ? -24.870 -6.624 26.982 1.00 92.75 176 SER A CA 1
ATOM 1393 C C . SER A 1 176 ? -23.932 -7.724 27.497 1.00 92.75 176 SER A C 1
ATOM 1395 O O . SER A 1 176 ? -23.326 -7.559 28.553 1.00 92.75 176 SER A O 1
ATOM 1397 N N . ALA A 1 177 ? -23.731 -8.795 26.720 1.00 93.50 177 ALA A N 1
ATOM 1398 C CA . ALA A 1 177 ? -22.788 -9.863 27.055 1.00 93.50 177 ALA A CA 1
ATOM 1399 C C . ALA A 1 177 ? -21.345 -9.343 27.183 1.00 93.50 177 ALA A C 1
ATOM 1401 O O . ALA A 1 177 ? -20.646 -9.693 28.132 1.00 93.50 177 ALA A O 1
ATOM 1402 N N . PHE A 1 178 ? -20.926 -8.448 26.282 1.00 96.06 178 PHE A N 1
ATOM 1403 C CA . PHE A 1 178 ? -19.621 -7.793 26.356 1.00 96.06 178 PHE A CA 1
ATOM 1404 C C . PHE A 1 178 ? -19.446 -6.985 27.649 1.00 96.06 178 PHE A C 1
ATOM 1406 O O . PHE A 1 178 ? -18.394 -7.060 28.278 1.00 96.06 178 PHE A O 1
ATOM 1413 N N . LEU A 1 179 ? -20.472 -6.235 28.075 1.00 95.81 179 LEU A N 1
ATOM 1414 C CA . LEU A 1 179 ? -20.423 -5.478 29.329 1.00 95.81 179 LEU A CA 1
ATOM 1415 C C . LEU A 1 179 ? -20.283 -6.401 30.548 1.00 95.81 179 LEU A C 1
ATOM 1417 O O . LEU A 1 179 ? -19.526 -6.082 31.458 1.00 95.81 179 LEU A O 1
ATOM 1421 N N . VAL A 1 180 ? -20.972 -7.543 30.562 1.00 94.94 180 VAL A N 1
ATOM 1422 C CA . VAL A 1 180 ? -20.841 -8.532 31.647 1.00 94.94 180 VAL A CA 1
ATOM 1423 C C . VAL A 1 180 ? -19.425 -9.080 31.721 1.00 94.94 180 VAL A C 1
ATOM 1425 O O . VAL A 1 180 ? -18.817 -9.040 32.786 1.00 94.94 180 VAL A O 1
ATOM 1428 N N . ALA A 1 181 ? -18.879 -9.508 30.583 1.00 95.94 181 ALA A N 1
ATOM 1429 C CA . ALA A 1 181 ? -17.514 -10.013 30.519 1.00 95.94 181 ALA A CA 1
ATOM 1430 C C . ALA A 1 181 ? -16.482 -8.942 30.913 1.00 95.94 181 ALA A C 1
ATOM 1432 O O . ALA A 1 181 ? -15.487 -9.247 31.563 1.00 95.94 181 ALA A O 1
ATOM 1433 N N . LEU A 1 182 ? -16.730 -7.676 30.561 1.00 96.19 182 LEU A N 1
ATOM 1434 C CA . LEU A 1 182 ? -15.898 -6.554 30.989 1.00 96.19 182 LEU A CA 1
ATOM 1435 C C . LEU A 1 182 ? -15.920 -6.382 32.513 1.00 96.19 182 LEU A C 1
ATOM 1437 O O . LEU A 1 182 ? -14.865 -6.200 33.111 1.00 96.19 182 LEU A O 1
ATOM 1441 N N . ILE A 1 183 ? -17.100 -6.414 33.136 1.00 94.88 183 ILE A N 1
ATOM 1442 C CA . ILE A 1 183 ? -17.242 -6.261 34.592 1.00 94.88 183 ILE A CA 1
ATOM 1443 C C . ILE A 1 183 ? -16.504 -7.384 35.325 1.00 94.88 183 ILE A C 1
ATOM 1445 O O . ILE A 1 183 ? -15.821 -7.114 36.306 1.00 94.88 183 ILE A O 1
ATOM 1449 N N . GLU A 1 184 ? -16.603 -8.616 34.828 1.00 95.12 184 GLU A N 1
ATOM 1450 C CA . GLU A 1 184 ? -15.919 -9.779 35.399 1.00 95.12 184 GLU A CA 1
ATOM 1451 C C . GLU A 1 184 ? -14.391 -9.700 35.245 1.00 95.12 184 GLU A C 1
ATOM 1453 O O . GLU A 1 184 ? -13.648 -10.064 36.154 1.00 95.12 184 GLU A O 1
ATOM 1458 N N . ALA A 1 185 ? -13.904 -9.191 34.110 1.00 93.81 185 ALA A N 1
ATOM 1459 C CA . ALA A 1 185 ? -12.475 -9.122 33.817 1.00 93.81 185 ALA A CA 1
ATOM 1460 C C . ALA A 1 185 ? -11.739 -7.971 34.527 1.00 93.81 185 ALA A C 1
ATOM 1462 O O . ALA A 1 185 ? -10.512 -8.010 34.656 1.00 93.81 185 ALA A O 1
ATOM 1463 N N . VAL A 1 186 ? -12.445 -6.909 34.928 1.00 93.12 186 VAL A N 1
ATOM 1464 C CA . VAL A 1 186 ? -11.818 -5.705 35.489 1.00 93.12 186 VAL A CA 1
ATOM 1465 C C . VAL A 1 186 ? -11.669 -5.845 37.011 1.00 93.12 186 VAL A C 1
ATOM 1467 O O . VAL A 1 186 ? -12.666 -5.990 37.712 1.00 93.12 186 VAL A O 1
ATOM 1470 N N . PRO A 1 187 ? -10.450 -5.711 37.574 1.00 90.44 187 PRO A N 1
ATOM 1471 C CA . PRO A 1 187 ? -10.195 -5.959 38.998 1.00 90.44 187 PRO A CA 1
ATOM 1472 C C . PRO A 1 187 ? -10.645 -4.812 39.927 1.00 90.44 187 PRO A C 1
ATOM 1474 O O . PRO A 1 187 ? -10.211 -4.723 41.073 1.00 90.44 187 PRO A O 1
ATOM 1477 N N . TYR A 1 188 ? -11.465 -3.883 39.437 1.00 92.81 188 TYR A N 1
ATOM 1478 C CA . TYR A 1 188 ? -11.943 -2.714 40.171 1.00 92.81 188 TYR A CA 1
ATOM 1479 C C . TYR A 1 188 ? -13.343 -2.308 39.709 1.00 92.81 188 TYR A C 1
ATOM 1481 O O . TYR A 1 188 ? -13.779 -2.626 38.604 1.00 92.81 188 TYR A O 1
ATOM 1489 N N . ARG A 1 189 ? -14.056 -1.556 40.555 1.00 92.69 189 ARG A N 1
ATOM 1490 C CA . ARG A 1 189 ? -15.425 -1.125 40.264 1.00 92.69 189 ARG A CA 1
ATOM 1491 C C . ARG A 1 189 ? -15.469 -0.187 39.056 1.00 92.69 189 ARG A C 1
ATOM 1493 O O . ARG A 1 189 ? -14.859 0.882 39.059 1.00 92.69 189 ARG A O 1
ATOM 1500 N N . ILE A 1 190 ? -16.273 -0.553 38.064 1.00 95.56 190 ILE A N 1
ATOM 1501 C CA . ILE A 1 190 ? -16.658 0.332 36.966 1.00 95.56 190 ILE A CA 1
ATOM 1502 C C . ILE A 1 190 ? -17.761 1.253 37.487 1.00 95.56 190 ILE A C 1
ATOM 1504 O O . ILE A 1 190 ? -18.766 0.783 38.010 1.00 95.56 190 ILE A O 1
ATOM 1508 N N . HIS A 1 191 ? -17.575 2.566 37.378 1.00 94.12 191 HIS A N 1
ATOM 1509 C CA . HIS A 1 191 ? -18.572 3.545 37.821 1.00 94.12 191 HIS A CA 1
ATOM 1510 C C . HIS A 1 191 ? -19.238 4.265 36.644 1.00 94.12 191 HIS A C 1
ATOM 1512 O O . HIS A 1 191 ? -20.371 4.725 36.766 1.00 94.12 191 HIS A O 1
ATOM 1518 N N . THR A 1 192 ? -18.561 4.375 35.496 1.00 94.62 192 THR A N 1
ATOM 1519 C CA . THR A 1 192 ? -19.099 5.062 34.316 1.00 94.62 192 THR A CA 1
ATOM 1520 C C . THR A 1 192 ? -18.678 4.358 33.036 1.00 94.62 192 THR A C 1
ATOM 1522 O O . THR A 1 192 ? -17.501 4.051 32.844 1.00 94.62 192 THR A O 1
ATOM 1525 N N . VAL A 1 193 ? -19.630 4.178 32.125 1.00 94.25 193 VAL A N 1
ATOM 1526 C CA . VAL A 1 193 ? -19.397 3.685 30.765 1.00 94.25 193 VAL A CA 1
ATOM 1527 C C . VAL A 1 193 ? -19.848 4.751 29.777 1.00 94.25 193 VAL A C 1
ATOM 1529 O O . VAL A 1 193 ? -20.964 5.253 29.866 1.00 94.25 193 VAL A O 1
ATOM 1532 N N . LEU A 1 194 ? -18.974 5.106 28.841 1.00 92.19 194 LEU A N 1
ATOM 1533 C CA . LEU A 1 194 ? -19.261 6.006 27.728 1.00 92.19 194 LEU A CA 1
ATOM 1534 C C . LEU A 1 194 ? -19.336 5.206 26.426 1.00 92.19 194 LEU A C 1
ATOM 1536 O O . LEU A 1 194 ? -18.397 4.468 26.130 1.00 92.19 194 LEU A O 1
ATOM 1540 N N . THR A 1 195 ? -20.410 5.380 25.660 1.00 91.19 195 THR A N 1
ATOM 1541 C CA . THR A 1 195 ? -20.620 4.750 24.343 1.00 91.19 195 THR A CA 1
ATOM 1542 C C . THR A 1 195 ? -21.077 5.776 23.303 1.00 91.19 195 THR A C 1
ATOM 1544 O O . THR A 1 195 ? -21.373 6.938 23.615 1.00 91.19 195 THR A O 1
ATOM 1547 N N . ASP A 1 196 ? -21.119 5.367 22.037 1.00 86.94 196 ASP A N 1
ATOM 1548 C CA . ASP A 1 196 ? -21.803 6.121 20.994 1.00 86.94 196 ASP A CA 1
ATOM 1549 C C . ASP A 1 196 ? -23.330 5.941 21.047 1.00 86.94 196 ASP A C 1
ATOM 1551 O O . ASP A 1 196 ? -23.878 5.197 21.855 1.00 86.94 196 ASP A O 1
ATOM 1555 N N . ASN A 1 197 ? -24.044 6.651 20.172 1.00 85.06 197 ASN A N 1
ATOM 1556 C CA . ASN A 1 197 ? -25.502 6.528 20.067 1.00 85.06 197 ASN A CA 1
ATOM 1557 C C . ASN A 1 197 ? -25.921 5.334 19.183 1.00 85.06 197 ASN A C 1
ATOM 1559 O O . ASN A 1 197 ? -26.968 5.376 18.533 1.00 85.06 197 ASN A O 1
ATOM 1563 N N . GLY A 1 198 ? -25.084 4.297 19.094 1.00 84.81 198 GLY A N 1
ATOM 1564 C CA . GLY A 1 198 ? -25.355 3.099 18.318 1.00 84.81 198 GLY A CA 1
ATOM 1565 C C . GLY A 1 198 ? -26.570 2.337 18.847 1.00 84.81 198 GLY A C 1
ATOM 1566 O O . GLY A 1 198 ? -26.830 2.281 20.051 1.00 84.81 198 GLY A O 1
ATOM 1567 N N . ILE A 1 199 ? -27.294 1.678 17.936 1.00 86.69 199 ILE A N 1
ATOM 1568 C CA . ILE A 1 199 ? -28.489 0.870 18.250 1.00 86.69 199 ILE A CA 1
ATOM 1569 C C . ILE A 1 199 ? -28.208 -0.311 19.196 1.00 86.69 199 ILE A C 1
ATOM 1571 O O . ILE A 1 199 ? -29.133 -0.983 19.653 1.00 86.69 199 ILE A O 1
ATOM 1575 N N . GLN A 1 200 ? -26.927 -0.618 19.402 1.00 89.06 200 GLN A N 1
ATOM 1576 C CA . GLN A 1 200 ? -26.408 -1.634 20.307 1.00 89.06 200 GLN A CA 1
ATOM 1577 C C . GLN A 1 200 ? -26.362 -1.165 21.759 1.00 89.06 200 GLN A C 1
ATOM 1579 O O . GLN A 1 200 ? -26.374 -2.011 22.649 1.00 89.06 200 GLN A O 1
ATOM 1584 N N . PHE A 1 201 ? -26.276 0.147 21.989 1.00 88.75 201 PHE A N 1
ATOM 1585 C CA . PHE A 1 201 ? -26.084 0.746 23.309 1.00 88.75 201 PHE A CA 1
ATOM 1586 C C . PHE A 1 201 ? -27.297 1.555 23.759 1.00 88.75 201 PHE A C 1
ATOM 1588 O O . PHE A 1 201 ? -27.567 1.612 24.957 1.00 88.75 201 PHE A O 1
ATOM 1595 N N . THR A 1 202 ? -28.060 2.124 22.823 1.00 87.31 202 THR A N 1
ATOM 1596 C CA . THR A 1 202 ? -29.262 2.903 23.128 1.00 87.31 202 THR A CA 1
ATOM 1597 C C . THR A 1 202 ? -30.346 2.749 22.056 1.00 87.31 202 THR A C 1
ATOM 1599 O O . THR A 1 202 ? -30.107 2.239 20.957 1.00 87.31 202 THR A O 1
ATOM 1602 N N . PHE A 1 203 ? -31.571 3.172 22.373 1.00 83.19 203 PHE A N 1
ATOM 1603 C CA . PHE A 1 203 ? -32.652 3.198 21.394 1.00 83.19 203 PHE A CA 1
ATOM 1604 C C . PHE A 1 203 ? -32.448 4.329 20.370 1.00 83.19 203 PHE A C 1
ATOM 1606 O O . PHE A 1 203 ? -31.986 5.412 20.724 1.00 83.19 203 PHE A O 1
ATOM 1613 N N . PRO A 1 204 ? -32.826 4.117 19.095 1.00 76.50 204 PRO A N 1
ATOM 1614 C CA . PRO A 1 204 ? -32.810 5.179 18.095 1.00 76.50 204 PRO A CA 1
ATOM 1615 C C . PRO A 1 204 ? -33.650 6.402 18.519 1.00 76.50 204 PRO A C 1
ATOM 1617 O O . PRO A 1 204 ? -34.728 6.201 19.085 1.00 76.50 204 PRO A O 1
ATOM 1620 N N . PRO A 1 205 ? -33.263 7.638 18.136 1.00 71.81 205 PRO A N 1
ATOM 1621 C CA . PRO A 1 205 ? -33.952 8.869 18.547 1.00 71.81 205 PRO A CA 1
ATOM 1622 C C . PRO A 1 205 ? -35.461 8.904 18.264 1.00 71.81 205 PRO A C 1
ATOM 1624 O O . PRO A 1 205 ? -36.211 9.487 19.029 1.00 71.81 205 PRO A O 1
ATOM 1627 N N . ARG A 1 206 ? -35.937 8.215 17.216 1.00 70.88 206 ARG A N 1
ATOM 1628 C CA . ARG A 1 206 ? -37.376 8.100 16.889 1.00 70.88 206 ARG A CA 1
ATOM 1629 C C . ARG A 1 206 ? -38.246 7.494 18.000 1.00 70.88 206 ARG A C 1
ATOM 1631 O O . ARG A 1 206 ? -39.460 7.608 17.932 1.00 70.88 206 ARG A O 1
ATOM 1638 N N . TYR A 1 207 ? -37.643 6.811 18.973 1.00 69.19 207 TYR A N 1
ATOM 1639 C CA . TYR A 1 207 ? -38.340 6.231 20.123 1.00 69.19 207 TYR A CA 1
ATOM 1640 C C . TYR A 1 207 ? -38.169 7.060 21.404 1.00 69.19 207 TYR A C 1
ATOM 1642 O O . TYR A 1 207 ? -38.677 6.648 22.441 1.00 69.19 207 TYR A O 1
ATOM 1650 N N . ALA A 1 208 ? -37.457 8.192 21.352 1.00 64.06 208 ALA A N 1
ATOM 1651 C CA . ALA A 1 208 ? -37.183 9.022 22.525 1.00 64.06 208 ALA A CA 1
ATOM 1652 C C . ALA A 1 208 ? -38.428 9.781 23.020 1.00 64.06 208 ALA A C 1
ATOM 1654 O O . ALA A 1 208 ? -38.611 9.903 24.227 1.00 64.06 208 ALA A O 1
ATOM 1655 N N . ASP A 1 209 ? -39.302 10.210 22.102 1.00 65.44 209 ASP A N 1
ATOM 1656 C CA . ASP A 1 209 ? -40.447 11.092 22.400 1.00 65.44 209 ASP A CA 1
ATOM 1657 C C . ASP A 1 209 ? -41.816 10.384 22.303 1.00 65.44 209 ASP A C 1
ATOM 1659 O O . ASP A 1 209 ? -42.868 11.018 22.334 1.00 65.44 209 ASP A O 1
ATOM 1663 N N . GLY A 1 210 ? -41.825 9.054 22.153 1.00 65.81 210 GLY A N 1
ATOM 1664 C CA . GLY A 1 210 ? -43.059 8.269 22.053 1.00 65.81 210 GLY A CA 1
ATOM 1665 C C . GLY A 1 210 ? -43.736 8.033 23.414 1.00 65.81 210 GLY A C 1
ATOM 1666 O O . GLY A 1 210 ? -43.060 8.009 24.442 1.00 65.81 210 GLY A O 1
ATOM 1667 N N . PRO A 1 211 ? -45.053 7.753 23.457 1.00 66.25 211 PRO A N 1
ATOM 1668 C CA . PRO A 1 211 ? -45.775 7.477 24.707 1.00 66.25 211 PRO A CA 1
ATOM 1669 C C . PRO A 1 211 ? -45.218 6.266 25.479 1.00 66.25 211 PRO A C 1
ATOM 1671 O O . PRO A 1 211 ? -45.312 6.202 26.703 1.00 66.25 211 PRO A O 1
ATOM 1674 N N . THR A 1 212 ? -44.573 5.324 24.784 1.00 65.38 212 THR A N 1
ATOM 1675 C CA . THR A 1 212 ? -43.906 4.159 25.382 1.00 65.38 212 THR A CA 1
ATOM 1676 C C . THR A 1 212 ? -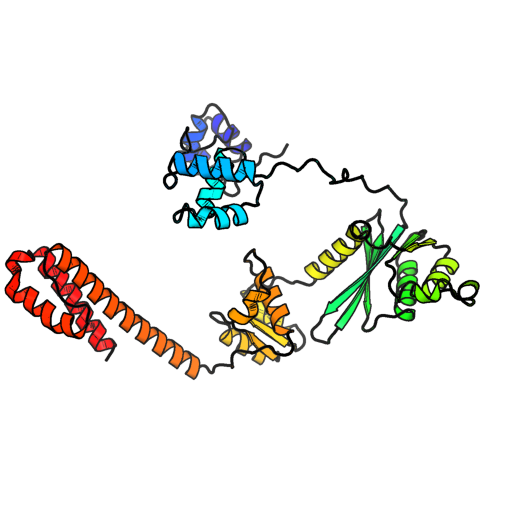42.486 4.441 25.880 1.00 65.38 212 THR A C 1
ATOM 1678 O O . THR A 1 212 ? -41.937 3.614 26.606 1.00 65.38 212 THR A O 1
ATOM 1681 N N . ALA A 1 213 ? -41.885 5.593 25.556 1.00 64.12 213 ALA A N 1
ATOM 1682 C CA . ALA A 1 213 ? -40.494 5.914 25.895 1.00 64.12 213 ALA A CA 1
ATOM 1683 C C . ALA A 1 213 ? -40.230 5.858 27.407 1.00 64.12 213 ALA A C 1
ATOM 1685 O O . ALA A 1 213 ? -39.168 5.423 27.847 1.00 64.12 213 ALA A O 1
ATOM 1686 N N . ARG A 1 214 ? -41.235 6.218 28.214 1.00 62.50 214 ARG A N 1
ATOM 1687 C CA . ARG A 1 214 ? -41.159 6.211 29.682 1.00 62.50 214 ARG A CA 1
ATOM 1688 C C . ARG A 1 214 ? -41.107 4.803 30.290 1.00 62.50 214 ARG A C 1
ATOM 1690 O O . ARG A 1 214 ? -40.652 4.653 31.419 1.00 62.50 214 ARG A O 1
ATOM 1697 N N . TYR A 1 215 ? -41.547 3.790 29.545 1.00 67.88 215 TYR A N 1
ATOM 1698 C CA . TYR A 1 215 ? -41.636 2.393 29.985 1.00 67.88 215 TYR A CA 1
ATOM 1699 C C . TYR A 1 215 ? -40.575 1.492 29.339 1.00 67.88 215 TYR A C 1
ATOM 1701 O O . TYR A 1 215 ? -40.421 0.334 29.719 1.00 67.88 215 TYR A O 1
ATOM 1709 N N . MET A 1 216 ? -39.824 2.008 28.365 1.00 70.75 216 MET A N 1
ATOM 1710 C CA . MET A 1 216 ? -38.803 1.254 27.649 1.00 70.75 216 MET A CA 1
ATOM 1711 C C . MET A 1 216 ? -37.422 1.522 28.251 1.00 70.75 216 MET A C 1
ATOM 1713 O O . MET A 1 216 ? -36.914 2.636 28.191 1.00 70.75 216 MET A O 1
ATOM 1717 N N . THR A 1 217 ? -36.772 0.485 28.785 1.00 78.88 217 THR A N 1
ATOM 1718 C CA . THR A 1 217 ? -35.349 0.550 29.157 1.00 78.88 217 THR A CA 1
ATOM 1719 C C . THR A 1 217 ? -34.531 -0.306 28.199 1.00 78.88 217 THR A C 1
ATOM 1721 O O . THR A 1 217 ? -34.890 -1.443 27.896 1.00 78.88 217 THR A O 1
ATOM 1724 N N . HIS A 1 218 ? -33.437 0.249 27.680 1.00 87.44 218 HIS A N 1
ATOM 1725 C CA . HIS A 1 218 ? -32.565 -0.480 26.770 1.00 87.44 218 HIS A CA 1
ATOM 1726 C C . HIS A 1 218 ? -31.822 -1.593 27.531 1.00 87.44 218 HIS A C 1
ATOM 1728 O O . HIS A 1 218 ? -31.419 -1.402 28.676 1.00 87.44 218 HIS A O 1
ATOM 1734 N N . MET A 1 219 ? -31.604 -2.756 26.905 1.00 88.06 219 MET A N 1
ATOM 1735 C CA . MET A 1 219 ? -30.977 -3.917 27.566 1.00 88.06 219 MET A CA 1
ATOM 1736 C C . MET A 1 219 ? -29.592 -3.587 28.147 1.00 88.06 219 MET A C 1
ATOM 1738 O O . MET A 1 219 ? -29.231 -4.055 29.224 1.00 88.06 219 MET A O 1
ATOM 1742 N N . PHE A 1 220 ? -28.831 -2.742 27.449 1.00 90.31 220 PHE A N 1
ATOM 1743 C CA . PHE A 1 220 ? -27.533 -2.262 27.919 1.00 90.31 220 PHE A CA 1
ATOM 1744 C C . PHE A 1 220 ? -27.667 -1.359 29.157 1.00 90.31 220 PHE A C 1
ATOM 1746 O O . PHE A 1 220 ? -26.931 -1.535 30.123 1.00 90.31 220 PHE A O 1
ATOM 1753 N N . ASP A 1 221 ? -28.655 -0.456 29.172 1.00 89.12 221 ASP A N 1
ATOM 1754 C CA . ASP A 1 221 ? -28.937 0.417 30.318 1.00 89.12 221 ASP A CA 1
ATOM 1755 C C . ASP A 1 221 ? -29.404 -0.370 31.543 1.00 89.12 221 ASP A C 1
ATOM 1757 O O . ASP A 1 221 ? -28.993 -0.054 32.659 1.00 89.12 221 ASP A O 1
ATOM 1761 N N . MET A 1 222 ? -30.223 -1.414 31.352 1.00 88.75 222 MET A N 1
ATOM 1762 C CA . MET A 1 222 ? -30.616 -2.307 32.448 1.00 88.75 222 MET A CA 1
ATOM 1763 C C . MET A 1 222 ? -29.384 -2.937 33.096 1.00 88.75 222 MET A C 1
ATOM 1765 O O . MET A 1 222 ? -29.217 -2.850 34.310 1.00 88.75 222 MET A O 1
ATOM 1769 N N . ARG A 1 223 ? -28.464 -3.471 32.282 1.00 91.25 223 ARG A N 1
ATOM 1770 C CA . ARG A 1 223 ? -27.253 -4.121 32.791 1.00 91.25 223 ARG A CA 1
ATOM 1771 C C . ARG A 1 223 ? -26.300 -3.148 33.484 1.00 91.25 223 ARG A C 1
ATOM 1773 O O . ARG A 1 223 ? -25.697 -3.501 34.496 1.00 91.25 223 ARG A O 1
ATOM 1780 N N . CYS A 1 224 ? -26.202 -1.915 32.990 1.00 92.25 224 CYS A N 1
ATOM 1781 C CA . CYS A 1 224 ? -25.483 -0.845 33.677 1.00 92.25 224 CYS A CA 1
ATOM 1782 C C . CYS A 1 224 ? -26.102 -0.545 35.054 1.00 92.25 224 CYS A C 1
ATOM 1784 O O . CYS A 1 224 ? -25.378 -0.511 36.047 1.00 92.25 224 CYS A O 1
ATOM 1786 N N . ARG A 1 225 ? -27.433 -0.390 35.141 1.00 91.81 225 ARG A N 1
ATOM 1787 C CA . ARG A 1 225 ? -28.139 -0.106 36.406 1.00 91.81 225 ARG A CA 1
ATOM 1788 C C . ARG A 1 225 ? -27.983 -1.225 37.433 1.00 91.81 225 ARG A C 1
ATOM 1790 O O . ARG A 1 225 ? -27.684 -0.922 38.584 1.00 91.81 225 ARG A O 1
ATOM 1797 N N . GLU A 1 226 ? -28.113 -2.484 37.017 1.00 92.12 226 GLU A N 1
ATOM 1798 C CA . GLU A 1 226 ? -27.917 -3.664 37.880 1.00 92.12 226 GLU A CA 1
ATOM 1799 C C . GLU A 1 226 ? -26.536 -3.685 38.549 1.00 92.12 226 GLU A C 1
ATOM 1801 O O . GLU A 1 226 ? -26.394 -4.170 39.666 1.00 92.12 226 GLU A O 1
ATOM 1806 N N . ASN A 1 227 ? -25.523 -3.119 37.889 1.00 91.75 227 ASN A N 1
ATOM 1807 C CA . ASN A 1 227 ? -24.147 -3.076 38.383 1.00 91.75 227 ASN A CA 1
ATOM 1808 C C . ASN A 1 227 ? -23.758 -1.700 38.957 1.00 91.75 227 ASN A C 1
ATOM 1810 O O . ASN A 1 227 ? -22.587 -1.450 39.245 1.00 91.75 227 ASN A O 1
AT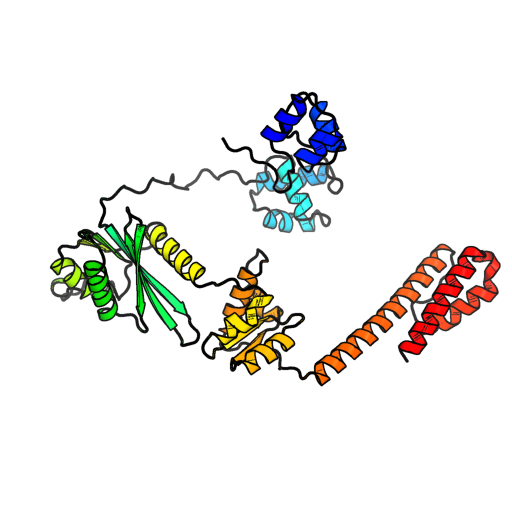OM 1814 N N . GLY A 1 228 ? -24.720 -0.782 39.117 1.00 92.06 228 GLY A N 1
ATOM 1815 C CA . GLY A 1 228 ? -24.473 0.567 39.629 1.00 92.06 228 GLY A CA 1
ATOM 1816 C C . GLY A 1 228 ? -23.524 1.394 38.752 1.00 92.06 228 GLY A C 1
ATOM 1817 O O . GLY A 1 228 ? -22.744 2.188 39.283 1.00 92.06 228 GLY A O 1
ATOM 1818 N N . ILE A 1 229 ? -23.566 1.177 37.435 1.00 95.31 229 ILE A N 1
ATOM 1819 C CA . ILE A 1 229 ? -22.761 1.859 36.418 1.00 95.31 229 ILE A CA 1
ATOM 1820 C C . ILE A 1 229 ? -23.590 2.979 35.790 1.00 95.31 229 ILE A C 1
ATOM 1822 O O . ILE A 1 229 ? -24.680 2.757 35.261 1.00 95.31 229 ILE A O 1
ATOM 1826 N N . GLU A 1 230 ? -23.045 4.190 35.778 1.00 94.31 230 GLU A N 1
ATOM 1827 C CA . GLU A 1 230 ? -23.625 5.308 35.041 1.00 94.31 230 GLU A CA 1
ATOM 1828 C C . GLU A 1 230 ? -23.317 5.164 33.541 1.00 94.31 230 GLU A C 1
ATOM 1830 O O . GLU A 1 230 ? -22.159 5.260 33.122 1.00 94.31 230 GLU A O 1
ATOM 1835 N N . HIS A 1 231 ? -24.344 4.961 32.715 1.00 93.56 231 HIS A N 1
ATOM 1836 C CA . HIS A 1 231 ? -24.189 4.938 31.262 1.00 93.56 231 HIS A CA 1
ATOM 1837 C C . HIS A 1 231 ? -24.315 6.350 30.677 1.00 93.56 231 HIS A C 1
ATOM 1839 O O . HIS A 1 231 ? -25.296 7.055 30.908 1.00 93.56 231 HIS A O 1
ATOM 1845 N N . ARG A 1 232 ? -23.303 6.776 29.919 1.00 91.00 232 ARG A N 1
ATOM 1846 C CA . ARG A 1 232 ? -23.249 8.071 29.237 1.00 91.00 232 ARG A CA 1
ATOM 1847 C C . ARG A 1 232 ? -23.117 7.868 27.737 1.00 91.00 232 ARG A C 1
ATOM 1849 O O . ARG A 1 232 ? -22.371 7.008 27.284 1.00 91.00 232 ARG A O 1
ATOM 1856 N N . LEU A 1 233 ? -23.768 8.739 26.978 1.00 87.94 233 LEU A N 1
ATOM 1857 C CA . LEU A 1 233 ? -23.676 8.761 25.522 1.00 87.94 233 LEU A CA 1
ATOM 1858 C C . LEU A 1 233 ? -22.770 9.906 25.066 1.00 87.94 233 LEU A C 1
ATOM 1860 O O . LEU A 1 233 ? -22.736 10.988 25.666 1.00 87.94 233 LEU A O 1
ATOM 1864 N N . THR A 1 234 ? -22.017 9.678 23.995 1.00 81.81 234 THR A N 1
ATOM 1865 C CA . THR A 1 234 ? -21.253 10.745 23.344 1.00 81.81 234 THR A CA 1
ATOM 1866 C C . THR A 1 234 ? -22.195 11.799 22.767 1.00 81.81 234 THR A C 1
ATOM 1868 O O . THR A 1 234 ? -23.275 11.508 22.244 1.00 81.81 234 THR A O 1
ATOM 1871 N N . LYS A 1 235 ? -21.776 13.066 22.841 1.00 76.50 235 LYS A N 1
ATOM 1872 C CA . LYS A 1 235 ? -22.526 14.145 22.199 1.00 76.50 235 LYS A CA 1
ATOM 1873 C C . LYS A 1 235 ? -22.435 14.000 20.678 1.00 76.50 235 LYS A C 1
ATOM 1875 O O . LYS A 1 235 ? -21.347 13.835 20.121 1.00 76.50 235 LYS A O 1
ATOM 1880 N N . VAL A 1 236 ? -23.578 14.127 20.013 1.00 61.78 236 VAL A N 1
ATOM 1881 C CA . VAL A 1 236 ? -23.699 14.094 18.550 1.00 61.78 236 VAL A CA 1
ATOM 1882 C C . VAL A 1 236 ? -22.787 15.166 17.925 1.00 61.78 236 VAL A C 1
ATOM 1884 O O . VAL A 1 236 ? -22.763 16.297 18.398 1.00 61.78 236 VAL A O 1
ATOM 1887 N N . LYS A 1 237 ? -22.022 14.811 16.878 1.00 57.03 237 LYS A N 1
ATOM 1888 C CA . LYS A 1 237 ? -21.050 15.679 16.161 1.00 57.03 237 LYS A CA 1
ATOM 1889 C C . LYS A 1 237 ? -19.800 16.122 16.957 1.00 57.03 237 LYS A C 1
ATOM 1891 O O . LYS A 1 237 ? -19.174 17.120 16.606 1.00 57.03 237 LYS A O 1
ATOM 1896 N N . HIS A 1 238 ? -19.363 15.360 17.965 1.00 59.81 238 HIS A N 1
ATOM 1897 C CA . HIS A 1 238 ? -18.153 15.670 18.749 1.00 59.81 238 HIS A CA 1
ATOM 1898 C C . HIS A 1 238 ? -17.082 14.554 18.726 1.00 59.81 238 HIS A C 1
ATOM 1900 O O . HIS A 1 238 ? -16.795 13.944 19.764 1.00 59.81 238 HIS A O 1
ATOM 1906 N N . PRO A 1 239 ? -16.424 14.307 17.572 1.00 55.12 239 PRO A N 1
ATOM 1907 C CA . PRO A 1 239 ? -15.527 13.159 17.368 1.00 55.12 239 PRO A CA 1
ATOM 1908 C C . PRO A 1 239 ? -14.309 13.132 18.307 1.00 55.12 239 PRO A C 1
ATOM 1910 O O . PRO A 1 239 ? -13.782 12.074 18.633 1.00 55.12 239 PRO A O 1
ATOM 1913 N N . TRP A 1 240 ? -13.875 14.279 18.840 1.00 56.94 240 TRP A N 1
ATOM 1914 C CA . TRP A 1 240 ? -12.729 14.334 19.759 1.00 56.94 240 TRP A CA 1
ATOM 1915 C C . TRP A 1 240 ? -12.959 13.610 21.093 1.00 56.94 240 TRP A C 1
ATOM 1917 O O . TRP A 1 240 ? -11.990 13.276 21.778 1.00 56.94 240 TRP A O 1
ATOM 1927 N N . THR A 1 241 ? -14.218 13.376 21.483 1.00 59.78 241 THR A N 1
ATOM 1928 C CA . THR A 1 241 ? -14.543 12.607 22.695 1.00 59.78 241 THR A CA 1
ATOM 1929 C C . THR A 1 241 ? -14.196 11.123 22.548 1.00 59.78 241 THR A C 1
ATOM 1931 O O . THR A 1 241 ? -13.901 10.475 23.554 1.00 59.78 241 THR A O 1
ATOM 1934 N N . ASN A 1 242 ? -14.104 10.633 21.305 1.00 68.00 242 ASN A N 1
ATOM 1935 C CA . ASN A 1 242 ? -13.838 9.240 20.951 1.00 68.00 242 ASN A CA 1
ATOM 1936 C C . ASN A 1 242 ? -12.354 8.919 20.694 1.00 68.00 242 ASN A C 1
ATOM 1938 O O . ASN A 1 242 ? -11.947 7.766 20.580 1.00 68.00 242 ASN A O 1
ATOM 1942 N N . GLY A 1 243 ? -11.482 9.932 20.705 1.00 72.88 243 GLY A N 1
ATOM 1943 C CA . GLY A 1 243 ? -10.092 9.778 20.261 1.00 72.88 243 GLY A CA 1
ATOM 1944 C C . GLY A 1 243 ? -9.198 8.840 21.094 1.00 72.88 243 GLY A C 1
ATOM 1945 O O . GLY A 1 243 ? -8.077 8.547 20.670 1.00 72.88 243 GLY A O 1
ATOM 1946 N N . GLN A 1 244 ? -9.622 8.395 22.285 1.00 80.31 244 GLN A N 1
ATOM 1947 C CA . GLN A 1 244 ? -8.869 7.407 23.076 1.00 80.31 244 GLN A CA 1
ATOM 1948 C C . GLN A 1 244 ? -9.136 5.977 22.600 1.00 80.31 244 GLN A C 1
ATOM 1950 O O . GLN A 1 244 ? -8.181 5.268 22.283 1.00 80.31 244 GLN A O 1
ATOM 1955 N N . VAL A 1 245 ? -10.405 5.582 22.505 1.00 82.00 245 VAL A N 1
ATOM 1956 C CA . VAL A 1 245 ? -10.790 4.245 22.043 1.00 82.00 245 VAL A CA 1
ATOM 1957 C C . VAL A 1 245 ? -10.538 4.086 20.543 1.00 82.00 245 VAL A C 1
ATOM 1959 O O . VAL A 1 245 ? -9.961 3.087 20.139 1.00 82.00 245 VAL A O 1
ATOM 1962 N N . GLU A 1 246 ? -10.749 5.126 19.728 1.00 81.62 246 GLU A N 1
ATOM 1963 C CA . GLU A 1 246 ? -10.368 5.102 18.307 1.00 81.62 246 GLU A CA 1
ATOM 1964 C C . GLU A 1 246 ? -8.857 4.901 18.098 1.00 81.62 246 GLU A C 1
ATOM 1966 O O . GLU A 1 246 ? -8.423 4.234 17.153 1.00 81.62 246 GLU A O 1
ATOM 1971 N N . ARG A 1 247 ? -8.023 5.479 18.977 1.00 82.75 247 ARG A N 1
ATOM 1972 C CA . ARG A 1 247 ? -6.574 5.242 18.947 1.00 82.75 247 ARG A CA 1
ATOM 1973 C C . ARG A 1 247 ? -6.257 3.803 19.349 1.00 82.75 247 ARG A C 1
ATOM 1975 O O . ARG A 1 247 ? -5.429 3.192 18.687 1.00 82.75 247 ARG A O 1
ATOM 1982 N N . MET A 1 248 ? -6.920 3.266 20.372 1.00 84.56 248 MET A N 1
ATOM 1983 C CA . MET A 1 248 ? -6.747 1.870 20.778 1.00 84.56 248 MET A CA 1
ATOM 1984 C C . MET A 1 248 ? -7.164 0.900 19.664 1.00 84.56 248 MET A C 1
ATOM 1986 O O . MET A 1 248 ? -6.397 0.008 19.317 1.00 84.56 248 MET A O 1
ATOM 1990 N N . ASN A 1 249 ? -8.304 1.137 19.009 1.00 80.94 249 ASN A N 1
ATOM 1991 C CA . ASN A 1 249 ? -8.765 0.360 17.856 1.00 80.94 249 ASN A CA 1
ATOM 1992 C C . ASN A 1 249 ? -7.717 0.321 16.744 1.00 80.94 249 ASN A C 1
ATOM 1994 O O . ASN A 1 249 ? -7.495 -0.717 16.124 1.00 80.94 249 ASN A O 1
ATOM 1998 N N . ARG A 1 250 ? -7.056 1.454 16.490 1.00 80.25 250 ARG A N 1
ATOM 1999 C CA . ARG A 1 250 ? -5.955 1.528 15.532 1.00 80.25 250 ARG A CA 1
ATOM 2000 C C . ARG A 1 250 ? -4.763 0.693 15.980 1.00 80.25 250 ARG A C 1
ATOM 2002 O O . ARG A 1 250 ? -4.287 -0.096 15.179 1.00 80.25 250 ARG A O 1
ATOM 2009 N N . THR A 1 251 ? -4.332 0.818 17.234 1.00 82.00 251 THR A N 1
ATOM 2010 C CA . THR A 1 251 ? -3.231 0.017 17.787 1.00 82.00 251 THR A CA 1
ATOM 2011 C C . THR A 1 251 ? -3.511 -1.477 17.659 1.00 82.00 251 THR A C 1
ATOM 2013 O O . THR A 1 251 ? -2.646 -2.214 17.206 1.00 82.00 251 THR A O 1
ATOM 2016 N N . ILE A 1 252 ? -4.725 -1.926 17.986 1.00 78.31 252 ILE A N 1
ATOM 2017 C CA . ILE A 1 252 ? -5.113 -3.338 17.873 1.00 78.31 252 ILE A CA 1
ATOM 2018 C C . ILE A 1 252 ? -5.087 -3.786 16.405 1.00 78.31 252 ILE A C 1
ATOM 2020 O O . ILE A 1 252 ? -4.526 -4.830 16.088 1.00 78.31 252 ILE A O 1
ATOM 2024 N N . LYS A 1 253 ? -5.630 -2.975 15.488 1.00 73.69 253 LYS A N 1
ATOM 2025 C CA . LYS A 1 253 ? -5.603 -3.257 14.042 1.00 73.69 253 LYS A CA 1
ATOM 2026 C C . LYS A 1 253 ? -4.196 -3.232 13.441 1.00 73.69 253 LYS A C 1
ATOM 2028 O O . LYS A 1 253 ? -3.950 -3.908 12.453 1.00 73.69 253 LYS A O 1
ATOM 2033 N N . GLU A 1 254 ? -3.290 -2.429 13.985 1.00 71.38 254 GLU A N 1
ATOM 2034 C CA . GLU A 1 254 ? -1.888 -2.389 13.563 1.00 71.38 254 GLU A CA 1
ATOM 2035 C C . GLU A 1 254 ? -1.098 -3.559 14.158 1.00 71.38 254 GLU A C 1
ATOM 2037 O O . GLU A 1 254 ? -0.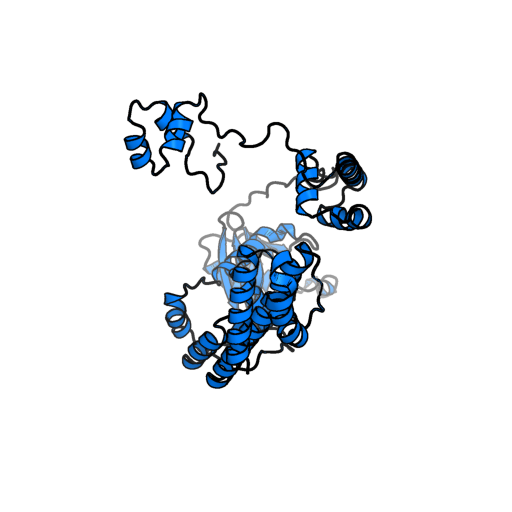259 -4.128 13.469 1.00 71.38 254 GLU A O 1
ATOM 2042 N N . ALA A 1 255 ? -1.400 -3.978 15.389 1.00 67.75 255 ALA A N 1
ATOM 2043 C CA . ALA A 1 255 ? -0.779 -5.137 16.030 1.00 67.75 255 ALA A CA 1
ATOM 2044 C C . ALA A 1 255 ? -1.118 -6.463 15.326 1.00 67.75 255 ALA A C 1
ATOM 2046 O O . ALA A 1 255 ? -0.345 -7.414 15.410 1.00 67.75 255 ALA A O 1
ATOM 2047 N N . THR A 1 256 ? -2.229 -6.526 14.585 1.00 66.88 256 THR A N 1
ATOM 2048 C CA . THR A 1 256 ? -2.551 -7.668 13.714 1.00 66.88 256 THR A CA 1
ATOM 2049 C C . THR A 1 256 ? -1.812 -7.640 12.367 1.00 66.88 256 THR A C 1
ATOM 2051 O O . THR A 1 256 ? -1.966 -8.561 11.565 1.00 66.88 256 THR A O 1
ATOM 2054 N N . VAL A 1 257 ? -0.970 -6.629 12.106 1.00 67.69 257 VAL A N 1
ATOM 2055 C CA . VAL A 1 257 ? -0.065 -6.578 10.949 1.00 67.69 257 VAL A CA 1
ATOM 2056 C C . VAL A 1 257 ? 1.284 -7.176 11.340 1.00 67.69 257 VAL A C 1
ATOM 2058 O O . VAL A 1 257 ? 2.123 -6.524 11.961 1.00 67.69 257 VAL A O 1
ATOM 2061 N N . LYS A 1 258 ? 1.530 -8.422 10.930 1.00 73.81 258 LYS A N 1
ATOM 2062 C CA . LYS A 1 258 ? 2.835 -9.068 11.109 1.00 73.81 258 LYS A CA 1
ATOM 2063 C C . LYS A 1 258 ? 3.765 -8.694 9.953 1.00 73.81 258 LYS A C 1
ATOM 2065 O O . LYS A 1 258 ? 3.443 -8.922 8.788 1.00 73.81 258 LYS A O 1
ATOM 2070 N N . ARG A 1 259 ? 4.937 -8.131 10.262 1.00 78.31 259 ARG A N 1
ATOM 2071 C CA . ARG A 1 259 ? 6.009 -7.937 9.274 1.00 78.31 259 ARG A CA 1
ATOM 2072 C C . ARG A 1 259 ? 6.790 -9.239 9.140 1.00 78.31 259 ARG A C 1
ATOM 2074 O O . ARG A 1 259 ? 7.319 -9.730 10.131 1.00 78.31 259 ARG A O 1
ATOM 2081 N N . LEU A 1 260 ? 6.872 -9.763 7.923 1.00 80.62 260 LEU A N 1
ATOM 2082 C CA . LEU A 1 260 ? 7.572 -11.012 7.628 1.00 80.62 260 LEU A CA 1
ATOM 2083 C C . LEU A 1 260 ? 8.888 -10.726 6.902 1.00 80.62 260 LEU A C 1
ATOM 2085 O O . LEU A 1 260 ? 8.955 -9.859 6.027 1.00 80.62 260 LEU A O 1
ATOM 2089 N N . GLY A 1 261 ? 9.941 -11.446 7.283 1.00 81.19 261 GLY A N 1
ATOM 2090 C CA . GLY A 1 261 ? 11.213 -11.445 6.567 1.00 81.19 261 GLY A CA 1
ATOM 2091 C C . GLY A 1 261 ? 11.165 -12.397 5.373 1.00 81.19 261 GLY A C 1
ATOM 2092 O O . GLY A 1 261 ? 10.508 -13.431 5.429 1.00 81.19 261 GLY A O 1
ATOM 2093 N N . ARG A 1 262 ? 11.893 -12.087 4.292 1.00 85.06 262 ARG A N 1
ATOM 2094 C CA . ARG A 1 262 ? 11.908 -12.925 3.076 1.00 85.06 262 ARG A CA 1
ATOM 2095 C C . ARG A 1 262 ? 12.337 -14.372 3.354 1.00 85.06 262 ARG A C 1
ATOM 2097 O O . ARG A 1 262 ? 11.770 -15.277 2.757 1.00 85.06 262 ARG A O 1
ATOM 2104 N N . SER A 1 263 ? 13.329 -14.577 4.221 1.00 89.12 263 SER A N 1
ATOM 2105 C CA . SER A 1 263 ? 13.876 -15.902 4.549 1.00 89.12 263 SER A CA 1
ATOM 2106 C C . SER A 1 263 ? 12.888 -16.799 5.296 1.00 89.12 263 SER A C 1
ATOM 2108 O O . SER A 1 263 ? 12.921 -18.005 5.110 1.00 89.12 263 SER A O 1
ATOM 2110 N N . GLN A 1 264 ? 12.008 -16.212 6.107 1.00 87.81 264 GLN A N 1
ATOM 2111 C CA . GLN A 1 264 ? 11.030 -16.930 6.935 1.00 87.81 264 GLN A CA 1
ATOM 2112 C C . GLN A 1 264 ? 9.639 -16.975 6.293 1.00 87.81 264 GLN A C 1
ATOM 2114 O O . GLN A 1 264 ? 8.742 -17.626 6.811 1.00 87.81 264 GLN A O 1
ATOM 2119 N N . LEU A 1 265 ? 9.445 -16.299 5.155 1.00 90.25 265 LEU A N 1
ATOM 2120 C CA . LEU A 1 265 ? 8.125 -16.071 4.574 1.00 90.25 265 LEU A CA 1
ATOM 2121 C C . LEU A 1 265 ? 7.368 -17.369 4.267 1.00 90.25 265 LEU A C 1
ATOM 2123 O O . LEU A 1 265 ? 6.191 -17.454 4.587 1.00 90.25 265 LEU A O 1
ATOM 2127 N N . LEU A 1 266 ? 8.021 -18.371 3.670 1.00 92.75 266 LEU A N 1
ATOM 2128 C CA . LEU A 1 266 ? 7.359 -19.645 3.353 1.00 92.75 266 LEU A CA 1
ATOM 2129 C C . LEU A 1 266 ? 6.990 -20.429 4.607 1.00 92.75 266 LEU A C 1
ATOM 2131 O O . LEU A 1 266 ? 5.895 -20.972 4.676 1.00 92.75 266 LEU A O 1
ATOM 2135 N N . GLU A 1 267 ? 7.872 -20.447 5.603 1.00 90.38 267 GLU A N 1
ATOM 2136 C CA . GLU A 1 267 ? 7.616 -21.125 6.870 1.00 90.38 267 GLU A CA 1
ATOM 2137 C C . GLU A 1 267 ? 6.464 -20.457 7.633 1.00 90.38 267 GLU A C 1
ATOM 2139 O O . GLU A 1 267 ? 5.547 -21.128 8.098 1.00 90.38 267 GLU A O 1
ATOM 2144 N N . ASP A 1 268 ? 6.474 -19.125 7.718 1.00 88.06 268 ASP A N 1
ATOM 2145 C CA . ASP A 1 268 ? 5.417 -18.359 8.374 1.00 88.06 268 ASP A CA 1
ATOM 2146 C C . ASP A 1 268 ? 4.066 -18.514 7.664 1.00 88.06 268 ASP A C 1
ATOM 2148 O O . ASP A 1 268 ? 3.046 -18.628 8.342 1.00 88.06 268 ASP A O 1
ATOM 2152 N N . ILE A 1 269 ? 4.045 -18.520 6.326 1.00 90.81 269 ILE A N 1
ATOM 2153 C CA . ILE A 1 269 ? 2.818 -18.715 5.539 1.00 90.81 269 ILE A CA 1
ATOM 2154 C C . ILE A 1 269 ? 2.328 -20.162 5.644 1.00 90.81 269 ILE A C 1
ATOM 2156 O O . ILE A 1 269 ? 1.140 -20.364 5.860 1.00 90.81 269 ILE A O 1
ATOM 2160 N N . GLY A 1 270 ? 3.221 -21.154 5.601 1.00 90.50 270 GLY A N 1
ATOM 2161 C CA . GLY A 1 270 ? 2.865 -22.573 5.716 1.00 90.50 270 GLY A CA 1
ATOM 2162 C C . GLY A 1 270 ? 2.292 -22.975 7.079 1.00 90.50 270 GLY A C 1
ATOM 2163 O O . GLY A 1 270 ? 1.630 -24.001 7.188 1.00 90.50 270 GLY A O 1
ATOM 2164 N N . ARG A 1 271 ? 2.502 -22.163 8.125 1.00 89.69 271 ARG A N 1
ATOM 2165 C CA . ARG A 1 271 ? 1.846 -22.327 9.437 1.00 89.69 271 ARG A CA 1
ATOM 2166 C C . ARG A 1 271 ? 0.418 -21.775 9.473 1.00 89.69 271 ARG A C 1
ATOM 2168 O O . ARG A 1 271 ? -0.290 -22.001 10.453 1.00 89.69 271 ARG A O 1
ATOM 2175 N N . LEU A 1 272 ? 0.005 -21.000 8.470 1.00 85.81 272 LEU A N 1
ATOM 2176 C CA . LEU A 1 272 ? -1.346 -20.456 8.393 1.00 85.81 272 LEU A CA 1
ATOM 2177 C C . LEU A 1 272 ? -2.293 -21.489 7.789 1.00 85.81 272 LEU A C 1
ATOM 2179 O O . LEU A 1 272 ? -1.936 -22.230 6.879 1.00 85.81 272 LEU A O 1
ATOM 2183 N N . LEU A 1 273 ? -3.545 -21.473 8.243 1.00 86.56 273 LEU A N 1
ATOM 2184 C CA . LEU A 1 273 ? -4.615 -22.176 7.544 1.00 86.56 273 LEU A CA 1
ATOM 2185 C C . LEU A 1 273 ? -4.751 -21.636 6.110 1.00 86.56 273 LEU A C 1
ATOM 2187 O O . LEU A 1 273 ? -4.502 -20.450 5.847 1.00 86.56 273 LEU A O 1
ATOM 2191 N N . ALA A 1 274 ? -5.167 -22.513 5.192 1.00 91.81 274 ALA A N 1
ATOM 2192 C CA . ALA A 1 274 ? -5.419 -22.163 3.799 1.00 91.81 274 ALA A CA 1
ATOM 2193 C C . ALA A 1 274 ? -6.318 -20.917 3.715 1.00 91.81 274 ALA A C 1
ATOM 2195 O O . ALA A 1 274 ? -7.382 -20.842 4.329 1.00 91.81 274 ALA A O 1
ATOM 2196 N N . CYS A 1 275 ? -5.867 -19.903 2.979 1.00 90.25 275 CYS A N 1
ATOM 2197 C CA . CYS A 1 275 ? -6.518 -18.596 2.931 1.00 90.25 275 CYS A CA 1
ATOM 2198 C C . CYS A 1 275 ? -6.254 -17.890 1.598 1.00 90.25 275 CYS A C 1
ATOM 2200 O O . CYS A 1 275 ? -5.454 -18.351 0.779 1.00 90.25 275 CYS A O 1
ATOM 2202 N N . GLN A 1 276 ? -6.943 -16.771 1.363 1.00 92.38 276 GLN A N 1
ATOM 2203 C CA . GLN A 1 276 ? -6.751 -15.968 0.160 1.00 92.38 276 GLN A CA 1
ATOM 2204 C C . GLN A 1 276 ? -5.591 -14.975 0.332 1.00 92.38 276 GLN A C 1
ATOM 2206 O O . GLN A 1 276 ? -5.624 -14.123 1.220 1.00 92.38 276 GLN A O 1
ATOM 2211 N N . ILE A 1 277 ? -4.607 -15.025 -0.569 1.00 94.12 277 ILE A N 1
ATOM 2212 C CA . ILE A 1 277 ? -3.429 -14.146 -0.565 1.00 94.12 277 ILE A CA 1
ATOM 2213 C C . ILE A 1 277 ? -3.469 -13.211 -1.778 1.00 94.12 277 ILE A C 1
ATOM 2215 O O . ILE A 1 277 ? -3.563 -13.647 -2.925 1.00 94.12 277 ILE A O 1
ATOM 2219 N N . GLY A 1 278 ? -3.379 -11.903 -1.534 1.00 93.75 278 GLY A N 1
ATOM 2220 C CA . GLY A 1 278 ? -3.256 -10.889 -2.584 1.00 93.75 278 GLY A CA 1
ATOM 2221 C C . GLY A 1 278 ? -1.803 -10.491 -2.817 1.00 93.75 278 GLY A C 1
ATOM 2222 O O . GLY A 1 278 ? -1.117 -10.110 -1.872 1.00 93.75 278 GLY A O 1
ATOM 2223 N N . ILE A 1 279 ? -1.348 -10.514 -4.070 1.00 95.44 279 ILE A N 1
ATOM 2224 C CA . ILE A 1 279 ? 0.007 -10.093 -4.453 1.00 95.44 279 ILE A CA 1
ATOM 2225 C C . ILE A 1 279 ? -0.081 -8.955 -5.473 1.00 95.44 279 ILE A C 1
ATOM 2227 O O . ILE A 1 279 ? -0.785 -9.048 -6.476 1.00 95.44 279 ILE A O 1
ATOM 2231 N N . GLY A 1 280 ? 0.653 -7.866 -5.249 1.00 93.75 280 GLY A N 1
ATOM 2232 C CA . GLY A 1 280 ? 0.818 -6.820 -6.260 1.00 93.75 280 GLY A CA 1
ATOM 2233 C C . GLY A 1 280 ? 1.723 -7.314 -7.387 1.00 93.75 280 GLY A C 1
ATOM 2234 O O . GLY A 1 280 ? 2.790 -7.861 -7.119 1.00 93.75 280 GLY A O 1
ATOM 2235 N N . ALA A 1 281 ? 1.325 -7.134 -8.647 1.00 90.94 281 ALA A N 1
ATOM 2236 C CA . ALA A 1 281 ? 2.115 -7.610 -9.776 1.00 90.94 281 ALA A CA 1
ATOM 2237 C C . ALA A 1 281 ? 3.480 -6.901 -9.810 1.00 90.94 281 ALA A C 1
ATOM 2239 O O . ALA A 1 281 ? 3.584 -5.708 -10.099 1.00 90.94 281 ALA A O 1
ATOM 2240 N N . CYS A 1 282 ? 4.527 -7.659 -9.506 1.00 88.38 282 CYS A N 1
ATOM 2241 C CA . CYS A 1 282 ? 5.910 -7.212 -9.442 1.00 88.38 282 CYS A CA 1
ATOM 2242 C C . CYS A 1 282 ? 6.852 -8.343 -9.882 1.00 88.38 282 CYS A C 1
ATOM 2244 O O . CYS A 1 282 ? 6.425 -9.463 -10.191 1.00 88.38 282 CYS A O 1
ATOM 2246 N N . THR A 1 283 ? 8.153 -8.059 -9.922 1.00 83.94 283 THR A N 1
ATOM 2247 C CA . THR A 1 283 ? 9.170 -9.089 -10.153 1.00 83.94 283 THR A CA 1
ATOM 2248 C C . THR A 1 283 ? 9.078 -10.158 -9.064 1.00 83.94 283 THR A C 1
ATOM 2250 O O . THR A 1 283 ? 9.152 -9.853 -7.879 1.00 83.94 283 THR A O 1
ATOM 2253 N N . GLY A 1 284 ? 8.917 -11.417 -9.472 1.00 88.25 284 GLY A N 1
ATOM 2254 C CA . GLY A 1 284 ? 8.780 -12.547 -8.551 1.00 88.25 284 GLY A CA 1
ATOM 2255 C C . GLY A 1 284 ? 7.354 -12.826 -8.063 1.00 88.25 284 GLY A C 1
ATOM 2256 O O . GLY A 1 284 ? 7.164 -13.830 -7.389 1.00 88.25 284 GLY A O 1
ATOM 2257 N N . ALA A 1 285 ? 6.341 -12.031 -8.435 1.00 92.44 285 ALA A N 1
ATOM 2258 C CA . ALA A 1 285 ? 4.954 -12.276 -8.010 1.00 92.44 285 ALA A CA 1
ATOM 2259 C C . ALA A 1 285 ? 4.445 -13.676 -8.400 1.00 92.44 285 ALA A C 1
ATOM 2261 O O . ALA A 1 285 ? 3.855 -14.364 -7.578 1.00 92.44 285 ALA A O 1
ATOM 2262 N N . PHE A 1 286 ? 4.736 -14.126 -9.625 1.00 92.81 286 PHE A N 1
ATOM 2263 C CA . PHE A 1 286 ? 4.349 -15.459 -10.106 1.00 92.81 286 PHE A CA 1
ATOM 2264 C C . PHE A 1 286 ? 5.170 -16.600 -9.489 1.00 92.81 286 PHE A C 1
ATOM 2266 O O . PHE A 1 286 ? 4.689 -17.722 -9.432 1.00 92.81 286 PHE A O 1
ATOM 2273 N N . TYR A 1 287 ? 6.398 -16.326 -9.031 1.00 93.00 287 TYR A N 1
ATOM 2274 C CA . TYR A 1 287 ? 7.156 -17.297 -8.239 1.00 93.00 287 TYR A CA 1
ATOM 2275 C C . TYR A 1 287 ? 6.445 -17.517 -6.904 1.00 93.00 287 TYR A C 1
ATOM 2277 O O . TYR A 1 287 ? 6.045 -18.633 -6.605 1.00 93.00 287 TYR A O 1
ATOM 2285 N N . TRP A 1 288 ? 6.181 -16.431 -6.171 1.00 94.81 288 TRP A N 1
ATOM 2286 C CA . TRP A 1 288 ? 5.484 -16.496 -4.886 1.00 94.81 288 TRP A CA 1
ATOM 2287 C C . TRP A 1 288 ? 4.069 -17.049 -4.998 1.00 94.81 288 TRP A C 1
ATOM 2289 O O . TRP A 1 288 ? 3.640 -17.771 -4.111 1.00 94.81 288 TRP A O 1
ATOM 2299 N N . GLN A 1 289 ? 3.364 -16.756 -6.093 1.00 95.12 289 GLN A N 1
ATOM 2300 C CA . GLN A 1 289 ? 2.076 -17.376 -6.374 1.00 95.12 289 GLN A CA 1
ATOM 2301 C C . GLN A 1 289 ? 2.171 -18.902 -6.337 1.00 95.12 289 GLN A C 1
ATOM 2303 O O . GLN A 1 289 ? 1.418 -19.516 -5.594 1.00 95.12 289 GLN A O 1
ATOM 2308 N N . ARG A 1 290 ? 3.113 -19.495 -7.079 1.00 94.31 290 ARG A N 1
ATOM 2309 C CA . ARG A 1 290 ? 3.274 -20.954 -7.118 1.00 94.31 290 ARG A CA 1
ATOM 2310 C C . ARG A 1 290 ? 3.654 -21.528 -5.761 1.00 94.31 290 ARG A C 1
ATOM 2312 O O . ARG A 1 290 ? 3.078 -22.526 -5.357 1.00 94.31 290 ARG A O 1
ATOM 2319 N N . GLU A 1 291 ? 4.590 -20.891 -5.060 1.00 95.69 291 GLU A N 1
ATOM 2320 C CA . GLU A 1 291 ? 5.017 -21.356 -3.736 1.00 95.69 291 GLU A CA 1
ATOM 2321 C C . GLU A 1 291 ? 3.860 -21.337 -2.726 1.00 95.69 291 GLU A C 1
ATOM 2323 O O . GLU A 1 291 ? 3.667 -22.288 -1.978 1.00 95.69 291 GLU A O 1
ATOM 2328 N N . PHE A 1 292 ? 3.049 -20.275 -2.714 1.00 96.31 292 PHE A N 1
ATOM 2329 C CA . PHE A 1 292 ? 1.911 -20.181 -1.799 1.00 96.31 292 PHE A CA 1
ATOM 2330 C C . PHE A 1 292 ? 0.745 -21.090 -2.212 1.00 96.31 292 PHE A C 1
ATOM 2332 O O . PHE A 1 292 ? 0.071 -21.637 -1.343 1.00 96.31 292 PHE A O 1
ATOM 2339 N N . GLU A 1 293 ? 0.510 -21.283 -3.512 1.00 95.25 293 GLU A N 1
ATOM 2340 C CA . GLU A 1 293 ? -0.472 -22.255 -4.013 1.00 95.25 293 GLU A CA 1
ATOM 2341 C C . GLU A 1 293 ? -0.055 -23.695 -3.677 1.00 95.25 293 GLU A C 1
ATOM 2343 O O . GLU A 1 293 ? -0.906 -24.495 -3.298 1.00 95.25 293 GLU A O 1
ATOM 2348 N N . ALA A 1 294 ? 1.246 -24.014 -3.712 1.00 95.19 294 ALA A N 1
ATOM 2349 C CA . ALA A 1 294 ? 1.777 -25.313 -3.288 1.00 95.19 294 ALA A CA 1
ATOM 2350 C C . ALA A 1 294 ? 1.573 -25.585 -1.785 1.00 95.19 294 ALA A C 1
ATOM 2352 O O . ALA A 1 294 ? 1.434 -26.737 -1.383 1.00 95.19 294 ALA A O 1
ATOM 2353 N N . LEU A 1 295 ? 1.498 -24.532 -0.965 1.00 95.88 295 LEU A N 1
ATOM 2354 C CA . LEU A 1 295 ? 1.124 -24.605 0.453 1.00 95.88 295 LEU A CA 1
ATOM 2355 C C . LEU A 1 295 ? -0.405 -24.662 0.676 1.00 95.88 295 LEU A C 1
ATOM 2357 O O . LEU A 1 295 ? -0.857 -24.700 1.816 1.00 95.88 295 LEU A O 1
ATOM 2361 N N . GLY A 1 296 ? -1.215 -24.664 -0.390 1.00 95.00 296 GLY A N 1
ATOM 2362 C CA . GLY A 1 296 ? -2.676 -24.773 -0.321 1.00 95.00 296 GLY A CA 1
ATOM 2363 C C . GLY A 1 296 ? -3.428 -23.439 -0.232 1.00 95.00 296 GLY A C 1
ATOM 2364 O O . GLY A 1 296 ? -4.641 -23.435 -0.016 1.00 95.00 296 GLY A O 1
ATOM 2365 N N . HIS A 1 297 ? -2.758 -22.295 -0.403 1.00 96.25 297 HIS A N 1
ATOM 2366 C CA . HIS A 1 297 ? -3.419 -20.985 -0.393 1.00 96.25 297 HIS A CA 1
ATOM 2367 C C . HIS A 1 297 ? -3.992 -20.608 -1.766 1.00 96.25 297 HIS A C 1
ATOM 2369 O O . HIS A 1 297 ? -3.433 -20.923 -2.812 1.00 96.25 297 HIS A O 1
ATOM 2375 N N . SER A 1 298 ? -5.080 -19.834 -1.774 1.00 94.88 298 SER A N 1
ATOM 2376 C CA . SER A 1 298 ? -5.638 -19.259 -3.005 1.00 94.88 298 SER A CA 1
ATOM 2377 C C . SER A 1 298 ? -4.992 -17.903 -3.289 1.00 94.88 298 SER A C 1
ATOM 2379 O O . SER A 1 298 ? -5.299 -16.914 -2.617 1.00 94.88 298 SER A O 1
ATOM 2381 N N . VAL A 1 299 ? -4.164 -17.798 -4.327 1.00 95.75 299 VAL A N 1
ATOM 2382 C CA . VAL A 1 299 ? -3.450 -16.553 -4.643 1.00 95.75 299 VAL A CA 1
ATOM 2383 C C . VAL A 1 299 ? -4.146 -15.749 -5.744 1.00 95.75 299 VAL A C 1
ATOM 2385 O O . VAL A 1 299 ? -4.641 -16.278 -6.736 1.00 95.75 299 VAL A O 1
ATOM 2388 N N . ARG A 1 300 ? -4.171 -14.422 -5.592 1.00 95.56 300 ARG A N 1
ATOM 2389 C CA . ARG A 1 300 ? -4.681 -13.480 -6.595 1.00 95.56 300 ARG A CA 1
ATOM 2390 C C . ARG A 1 300 ? -3.672 -12.362 -6.842 1.00 95.56 300 ARG A C 1
ATOM 2392 O O . ARG A 1 300 ? -3.332 -11.609 -5.928 1.00 95.56 300 ARG A O 1
ATOM 2399 N N . ILE A 1 301 ? -3.221 -12.218 -8.089 1.00 95.44 301 ILE A N 1
ATOM 2400 C CA . ILE A 1 301 ? -2.293 -11.151 -8.487 1.00 95.44 301 ILE A CA 1
ATOM 2401 C C . ILE A 1 301 ? -3.073 -9.934 -8.999 1.00 95.44 301 ILE A C 1
ATOM 2403 O O . ILE A 1 301 ? -3.942 -10.066 -9.857 1.00 95.44 301 ILE A O 1
ATOM 2407 N N . ILE A 1 302 ? -2.738 -8.735 -8.518 1.00 94.56 302 ILE A N 1
ATOM 2408 C CA . ILE A 1 302 ? -3.403 -7.474 -8.882 1.00 94.56 302 ILE A CA 1
ATOM 2409 C C . ILE A 1 302 ? -2.424 -6.555 -9.616 1.00 94.56 302 ILE A C 1
ATOM 2411 O O . ILE A 1 302 ? -1.317 -6.299 -9.140 1.00 94.56 302 ILE A O 1
ATOM 2415 N N . ALA A 1 303 ? -2.827 -6.022 -10.772 1.00 91.75 303 ALA A N 1
ATOM 2416 C CA . ALA A 1 303 ? -2.009 -5.067 -11.516 1.00 91.75 303 ALA A CA 1
ATOM 2417 C C . ALA A 1 303 ? -1.856 -3.731 -10.749 1.00 91.75 303 ALA A C 1
ATOM 2419 O O . ALA A 1 303 ? -2.827 -3.266 -10.145 1.00 91.75 303 ALA A O 1
ATOM 2420 N N . PRO A 1 304 ? -0.695 -3.045 -10.817 1.00 89.50 304 PRO A N 1
ATOM 2421 C CA . PRO A 1 304 ? -0.439 -1.836 -10.026 1.00 89.50 304 PRO A CA 1
ATOM 2422 C C . PRO A 1 304 ? -1.444 -0.706 -10.277 1.00 89.50 304 PRO A C 1
ATOM 2424 O O . PRO A 1 304 ? -1.776 0.043 -9.361 1.00 89.50 304 PRO A O 1
ATOM 2427 N N . GLN A 1 305 ? -1.979 -0.612 -11.497 1.00 91.25 305 GLN A N 1
ATOM 2428 C CA . GLN A 1 305 ? -3.006 0.366 -11.870 1.00 91.25 305 GLN A CA 1
ATOM 2429 C C . GLN A 1 305 ? -4.297 0.247 -11.045 1.00 91.25 305 GLN A C 1
ATOM 2431 O O . GLN A 1 305 ? -4.931 1.262 -10.778 1.00 91.25 305 GLN A O 1
ATOM 2436 N N . TYR A 1 306 ? -4.652 -0.962 -10.596 1.00 91.38 306 TYR A N 1
ATOM 2437 C CA . TYR A 1 306 ? -5.826 -1.199 -9.752 1.00 91.38 306 TYR A CA 1
ATOM 2438 C C . TYR A 1 306 ? -5.529 -1.029 -8.258 1.00 91.38 306 TYR A C 1
ATOM 2440 O O . TYR A 1 306 ? -6.447 -0.824 -7.472 1.00 91.38 306 TYR A O 1
ATOM 2448 N N . VAL A 1 307 ? -4.254 -1.076 -7.860 1.00 90.62 307 VAL A N 1
ATOM 2449 C CA . VAL A 1 307 ? -3.820 -0.831 -6.474 1.00 90.62 307 VAL A CA 1
ATOM 2450 C C . VAL A 1 307 ? -3.654 0.667 -6.204 1.00 90.62 307 VAL A C 1
ATOM 2452 O O . VAL A 1 307 ? -3.971 1.137 -5.113 1.00 90.62 307 VAL A O 1
ATOM 2455 N N . LYS A 1 308 ? -3.198 1.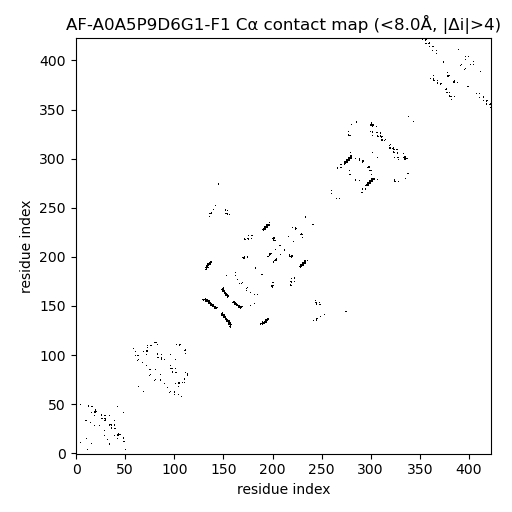432 -7.207 1.00 89.19 308 LYS A N 1
ATOM 2456 C CA . LYS A 1 308 ? -2.883 2.867 -7.106 1.00 89.19 308 LYS A CA 1
ATOM 2457 C C . LYS A 1 308 ? -3.981 3.720 -6.441 1.00 89.19 308 LYS A C 1
ATOM 2459 O O . LYS A 1 308 ? -3.605 4.543 -5.610 1.00 89.19 308 LYS A O 1
ATOM 2464 N N . PRO A 1 309 ? -5.291 3.541 -6.715 1.00 90.50 309 PRO A N 1
ATOM 2465 C CA . PRO A 1 309 ? -6.346 4.329 -6.065 1.00 90.50 309 PRO A CA 1
ATOM 2466 C C . PRO A 1 309 ? -6.427 4.151 -4.540 1.00 90.50 309 PRO A C 1
ATOM 2468 O O . PRO A 1 309 ? -6.949 5.020 -3.850 1.00 90.50 309 PRO A O 1
ATOM 2471 N N . PHE A 1 310 ? -5.910 3.040 -4.010 1.00 86.25 310 PHE A N 1
ATOM 2472 C CA . PHE A 1 310 ? -5.936 2.712 -2.581 1.00 86.25 310 PHE A CA 1
ATOM 2473 C C . PHE A 1 310 ? -4.607 3.011 -1.872 1.00 86.25 310 PHE A C 1
ATOM 2475 O O . PHE A 1 310 ? -4.513 2.883 -0.650 1.00 86.25 310 PHE A O 1
ATOM 2482 N N . ALA A 1 311 ? -3.570 3.391 -2.623 1.00 84.19 311 ALA A N 1
ATOM 2483 C CA . ALA A 1 311 ? -2.250 3.672 -2.079 1.00 84.19 311 ALA A CA 1
ATOM 2484 C C . ALA A 1 311 ? -2.229 5.017 -1.336 1.00 84.19 311 ALA A C 1
ATOM 2486 O O . ALA A 1 311 ? -2.753 6.027 -1.804 1.00 84.19 311 ALA A O 1
ATOM 2487 N N . ARG A 1 312 ? -1.585 5.046 -0.164 1.00 79.00 312 ARG A N 1
ATOM 2488 C CA . ARG A 1 312 ? -1.342 6.291 0.580 1.00 79.00 312 ARG A CA 1
ATOM 2489 C C . ARG A 1 312 ? -0.152 7.046 -0.022 1.00 79.00 312 ARG A C 1
ATOM 2491 O O . ARG A 1 312 ? 0.759 6.444 -0.576 1.00 79.00 312 ARG A O 1
ATOM 2498 N N . HIS A 1 313 ? -0.127 8.368 0.158 1.00 69.81 313 HIS A N 1
ATOM 2499 C CA . HIS A 1 313 ? 0.878 9.271 -0.427 1.00 69.81 313 HIS A CA 1
ATOM 2500 C C . HIS A 1 313 ? 2.338 8.965 -0.026 1.00 69.81 313 HIS A C 1
ATOM 2502 O O . HIS A 1 313 ? 3.263 9.392 -0.711 1.00 69.81 313 HIS A O 1
ATOM 2508 N N . GLN A 1 314 ? 2.566 8.222 1.064 1.00 73.94 314 GLN A N 1
ATOM 2509 C CA . GLN A 1 314 ? 3.898 7.780 1.475 1.00 73.94 314 GLN A CA 1
ATOM 2510 C C . GLN A 1 314 ? 4.134 6.326 1.057 1.00 73.94 314 GLN A C 1
ATOM 2512 O O . GLN A 1 314 ? 3.493 5.415 1.583 1.00 73.94 314 GLN A O 1
ATOM 2517 N N . LYS A 1 315 ? 5.103 6.105 0.166 1.00 75.56 315 LYS A N 1
ATOM 2518 C CA . LYS A 1 315 ? 5.484 4.764 -0.282 1.00 75.56 315 LYS A CA 1
ATOM 2519 C C . LYS A 1 315 ? 6.272 4.025 0.804 1.00 75.56 315 LYS A C 1
ATOM 2521 O O . LYS A 1 315 ? 7.346 4.476 1.197 1.00 75.56 315 LYS A O 1
ATOM 2526 N N . ASN A 1 316 ? 5.737 2.904 1.275 1.00 82.94 316 ASN A N 1
ATOM 2527 C CA . ASN A 1 316 ? 6.425 1.923 2.112 1.00 82.94 316 ASN A CA 1
ATOM 2528 C C . ASN A 1 316 ? 5.715 0.562 1.995 1.00 82.94 316 ASN A C 1
ATOM 2530 O O . ASN A 1 316 ? 4.546 0.512 1.609 1.00 82.94 316 ASN A O 1
ATOM 2534 N N . ASP A 1 317 ? 6.404 -0.520 2.367 1.00 82.00 317 ASP A N 1
ATOM 2535 C CA . ASP A 1 317 ? 5.895 -1.891 2.201 1.00 82.00 317 ASP A CA 1
ATOM 2536 C C . ASP A 1 317 ? 4.548 -2.118 2.908 1.00 82.00 317 ASP A C 1
ATOM 2538 O O . ASP A 1 317 ? 3.675 -2.813 2.393 1.00 82.00 317 ASP A O 1
ATOM 2542 N N . GLN A 1 318 ? 4.350 -1.503 4.079 1.00 80.00 318 GLN A N 1
ATOM 2543 C CA . GLN A 1 318 ? 3.119 -1.628 4.862 1.00 80.00 318 GLN A CA 1
ATOM 2544 C C . GLN A 1 318 ? 1.922 -0.979 4.153 1.00 80.00 318 GLN A C 1
ATOM 2546 O O . GLN A 1 318 ? 0.844 -1.569 4.080 1.00 80.00 318 GLN A O 1
ATOM 2551 N N . ASN A 1 319 ? 2.104 0.229 3.622 1.00 83.19 319 ASN A N 1
ATOM 2552 C CA . ASN A 1 319 ? 1.082 0.958 2.880 1.00 83.19 319 ASN A CA 1
ATOM 2553 C C . ASN A 1 319 ? 0.767 0.260 1.555 1.00 83.19 319 ASN A C 1
ATOM 2555 O O . ASN A 1 319 ? -0.404 0.185 1.182 1.00 83.19 319 ASN A O 1
ATOM 2559 N N . ASP A 1 320 ? 1.782 -0.284 0.881 1.00 85.38 320 ASP A N 1
ATOM 2560 C CA . ASP A 1 320 ? 1.607 -1.049 -0.353 1.00 85.38 320 ASP A CA 1
ATOM 2561 C C . ASP A 1 320 ? 0.807 -2.338 -0.080 1.00 85.38 320 ASP A C 1
ATOM 2563 O O . ASP A 1 320 ? -0.179 -2.613 -0.767 1.00 85.38 320 ASP A O 1
ATOM 2567 N N . ALA A 1 321 ? 1.141 -3.081 0.983 1.00 87.19 321 ALA A N 1
ATOM 2568 C CA . ALA A 1 321 ? 0.395 -4.270 1.403 1.00 87.19 321 ALA A CA 1
ATOM 2569 C C . ALA A 1 321 ? -1.058 -3.946 1.793 1.00 87.19 321 ALA A C 1
ATOM 2571 O O . ALA A 1 321 ? -1.985 -4.654 1.392 1.00 87.19 321 ALA A O 1
ATOM 2572 N N . ALA A 1 322 ? -1.286 -2.849 2.522 1.00 84.69 322 ALA A N 1
ATOM 2573 C CA . ALA A 1 322 ? -2.629 -2.399 2.885 1.00 84.69 322 ALA A CA 1
ATOM 2574 C C . ALA A 1 322 ? -3.464 -2.007 1.651 1.00 84.69 322 ALA A C 1
ATOM 2576 O O . ALA A 1 322 ? -4.653 -2.336 1.574 1.00 84.69 322 ALA A O 1
ATOM 2577 N N . ALA A 1 323 ? -2.848 -1.347 0.667 1.00 89.19 323 ALA A N 1
ATOM 2578 C CA . ALA A 1 323 ? -3.496 -0.988 -0.591 1.00 89.19 323 ALA A CA 1
ATOM 2579 C C . ALA A 1 323 ? -3.870 -2.233 -1.409 1.00 89.19 323 ALA A C 1
ATOM 2581 O O . ALA A 1 323 ? -5.002 -2.333 -1.881 1.00 89.19 323 ALA A O 1
ATOM 2582 N N . ILE A 1 324 ? -2.968 -3.218 -1.510 1.00 91.56 324 ILE A N 1
ATOM 2583 C CA . ILE A 1 324 ? -3.239 -4.509 -2.164 1.00 91.56 324 ILE A CA 1
ATOM 2584 C C . ILE A 1 324 ? -4.382 -5.236 -1.453 1.00 91.56 324 ILE A C 1
ATOM 2586 O O . ILE A 1 324 ? -5.314 -5.695 -2.107 1.00 91.56 324 ILE A O 1
ATOM 2590 N N . CYS A 1 325 ? -4.356 -5.297 -0.120 1.00 89.44 325 CYS A N 1
ATOM 2591 C CA . CYS A 1 325 ? -5.406 -5.945 0.663 1.00 89.44 325 CYS A CA 1
ATOM 2592 C C . CYS A 1 325 ? -6.770 -5.261 0.471 1.00 89.44 325 CYS A C 1
ATOM 2594 O O . CYS A 1 325 ? -7.799 -5.930 0.411 1.00 89.44 325 CYS A O 1
ATOM 2596 N N . THR A 1 326 ? -6.791 -3.934 0.324 1.00 87.06 326 THR A N 1
ATOM 2597 C CA . THR A 1 326 ? -8.015 -3.170 0.041 1.00 87.06 326 THR A CA 1
ATOM 2598 C C . THR A 1 326 ? -8.521 -3.410 -1.382 1.00 87.06 326 THR A C 1
ATOM 2600 O O . THR A 1 326 ? -9.723 -3.593 -1.583 1.00 87.06 326 THR A O 1
ATOM 2603 N N . ALA A 1 327 ? -7.613 -3.455 -2.360 1.00 90.25 327 ALA A N 1
ATOM 2604 C CA . ALA A 1 327 ? -7.929 -3.758 -3.752 1.00 90.25 327 ALA A CA 1
ATOM 2605 C C . ALA A 1 327 ? -8.494 -5.183 -3.903 1.00 90.25 327 ALA A C 1
ATOM 2607 O O . ALA A 1 327 ? -9.517 -5.381 -4.551 1.00 90.25 327 ALA A O 1
ATOM 2608 N N . LEU A 1 328 ? -7.889 -6.166 -3.232 1.00 91.06 328 LEU A N 1
ATOM 2609 C CA . LEU A 1 328 ? -8.314 -7.570 -3.250 1.00 91.06 328 LEU A CA 1
ATOM 2610 C C . LEU A 1 328 ? -9.780 -7.763 -2.832 1.00 91.06 328 LEU A C 1
ATOM 2612 O O . LEU A 1 328 ? -10.426 -8.704 -3.279 1.00 91.06 328 LEU A O 1
ATOM 2616 N N . ARG A 1 329 ? -10.296 -6.871 -1.981 1.00 84.56 329 ARG A N 1
ATOM 2617 C CA . ARG A 1 329 ? -11.655 -6.928 -1.424 1.00 84.56 329 ARG A CA 1
ATOM 2618 C C . ARG A 1 329 ? -12.715 -6.266 -2.309 1.00 84.56 329 ARG A C 1
ATOM 2620 O O . ARG A 1 329 ? -13.883 -6.265 -1.928 1.00 84.56 329 ARG A O 1
ATOM 2627 N N . GLN A 1 330 ? -12.336 -5.645 -3.427 1.00 88.69 330 GLN A N 1
ATOM 2628 C CA . GLN A 1 330 ? -13.308 -4.989 -4.302 1.00 88.69 330 GLN A CA 1
ATOM 2629 C C . GLN A 1 330 ? -14.137 -6.042 -5.063 1.00 88.69 330 GLN A C 1
ATOM 2631 O O . GLN A 1 330 ? -13.539 -6.946 -5.648 1.00 88.69 330 GLN A O 1
ATOM 2636 N N . PRO A 1 331 ? -15.479 -5.920 -5.123 1.00 84.50 331 PRO A N 1
ATOM 2637 C CA . PRO A 1 331 ? -16.349 -6.938 -5.727 1.00 84.50 331 PRO A CA 1
ATOM 2638 C C . PRO A 1 331 ? -16.029 -7.249 -7.195 1.00 84.50 331 PRO A C 1
ATOM 2640 O O . PRO A 1 331 ? -16.049 -8.401 -7.604 1.00 84.50 331 PRO A O 1
ATOM 2643 N N . ASN A 1 332 ? -15.676 -6.220 -7.972 1.00 88.50 332 ASN A N 1
ATOM 2644 C CA . ASN A 1 332 ? -15.412 -6.320 -9.412 1.00 88.50 332 ASN A CA 1
ATOM 2645 C C . ASN A 1 332 ? -13.908 -6.241 -9.737 1.00 88.50 332 ASN A C 1
ATOM 2647 O O . ASN A 1 332 ? -13.513 -5.689 -10.769 1.00 88.50 332 ASN A O 1
ATOM 2651 N N . MET A 1 333 ? -13.047 -6.717 -8.830 1.00 90.81 333 MET A N 1
ATOM 2652 C CA . MET A 1 333 ? -11.596 -6.651 -9.015 1.00 90.81 333 MET A CA 1
ATOM 2653 C C . MET A 1 333 ? -11.134 -7.557 -10.161 1.00 90.81 333 MET A C 1
ATOM 2655 O O . MET A 1 333 ? -11.506 -8.726 -10.244 1.00 90.81 333 MET A O 1
ATOM 2659 N N . ARG A 1 334 ? -10.276 -7.020 -11.036 1.00 89.19 334 ARG A N 1
ATOM 2660 C CA . ARG A 1 334 ? -9.650 -7.775 -12.127 1.00 89.19 334 ARG A CA 1
ATOM 2661 C C . ARG A 1 334 ? -8.268 -8.256 -11.707 1.00 89.19 334 ARG A C 1
ATOM 2663 O O . ARG A 1 334 ? -7.420 -7.460 -11.299 1.00 89.19 334 ARG A O 1
ATOM 2670 N N . PHE A 1 335 ? -8.036 -9.554 -11.864 1.00 93.94 335 PHE A N 1
ATOM 2671 C CA . PHE A 1 335 ? -6.774 -10.196 -11.512 1.00 93.94 335 PHE A CA 1
ATOM 2672 C C . PHE A 1 335 ? -5.928 -10.478 -12.750 1.00 93.94 335 PHE A C 1
ATOM 2674 O O . PHE A 1 335 ? -6.446 -10.719 -13.839 1.00 93.94 335 PHE A O 1
ATOM 2681 N N . VAL A 1 336 ? -4.610 -10.438 -12.575 1.00 91.25 336 VAL A N 1
ATOM 2682 C CA . VAL A 1 336 ? -3.664 -10.847 -13.612 1.00 91.25 336 VAL A CA 1
ATOM 2683 C C . VAL A 1 336 ? -3.725 -12.373 -13.730 1.00 91.25 336 VAL A C 1
ATOM 2685 O O . VAL A 1 336 ? -3.588 -13.043 -12.703 1.00 91.25 336 VAL A O 1
ATOM 2688 N N . PRO A 1 337 ? -3.914 -12.932 -14.939 1.00 88.44 337 PRO A N 1
ATOM 2689 C CA . PRO A 1 337 ? -3.922 -14.377 -15.129 1.00 88.44 337 PRO A CA 1
ATOM 2690 C C . PRO A 1 337 ? -2.606 -15.020 -14.669 1.00 88.44 337 PRO A C 1
ATOM 2692 O O . PRO A 1 337 ? -1.544 -14.411 -14.872 1.00 88.44 337 PRO A O 1
ATOM 2695 N N . PRO A 1 338 ? -2.652 -16.231 -14.080 1.00 86.81 338 PRO A N 1
ATOM 2696 C CA . PRO A 1 338 ? -1.448 -16.987 -13.755 1.00 86.81 338 PRO A CA 1
ATOM 2697 C C . PRO A 1 338 ? -0.617 -17.227 -15.017 1.00 86.81 338 PRO A C 1
ATOM 2699 O O . PRO A 1 338 ? -1.154 -17.333 -16.120 1.00 86.81 338 PRO A O 1
ATOM 2702 N N . LYS A 1 339 ? 0.704 -17.309 -14.849 1.00 84.50 339 LYS A N 1
ATOM 2703 C CA . LYS A 1 339 ? 1.636 -17.607 -15.939 1.00 84.50 339 LYS A CA 1
ATOM 2704 C C . LYS A 1 339 ? 2.403 -18.882 -15.650 1.00 84.50 339 LYS A C 1
ATOM 2706 O O . LYS A 1 339 ? 2.992 -19.007 -14.574 1.00 84.50 339 LYS A O 1
ATOM 2711 N N . SER A 1 340 ? 2.444 -19.780 -16.628 1.00 85.38 340 SER A N 1
ATOM 2712 C CA . SER A 1 340 ? 3.324 -20.948 -16.578 1.00 85.38 340 SER A CA 1
ATOM 2713 C C . SER A 1 340 ? 4.791 -20.533 -16.718 1.00 85.38 340 SER A C 1
ATOM 2715 O O . SER A 1 340 ? 5.089 -19.443 -17.213 1.00 85.38 340 SER A O 1
ATOM 2717 N N . LEU A 1 341 ? 5.717 -21.410 -16.316 1.00 87.69 341 LEU A N 1
ATOM 2718 C CA . LEU A 1 341 ? 7.154 -21.182 -16.509 1.00 87.69 341 LEU A CA 1
ATOM 2719 C C . LEU A 1 341 ? 7.481 -20.921 -17.986 1.00 87.69 341 LEU A C 1
ATOM 2721 O O . LEU A 1 341 ? 8.060 -19.886 -18.293 1.00 87.69 341 LEU A O 1
ATOM 2725 N N . GLY A 1 342 ? 6.963 -21.741 -18.906 1.00 85.31 342 GLY A N 1
ATOM 2726 C CA . GLY A 1 342 ? 7.166 -21.531 -20.343 1.00 85.31 342 GLY A CA 1
ATOM 2727 C C . GLY A 1 342 ? 6.651 -20.174 -20.850 1.00 85.31 342 GLY A C 1
ATOM 2728 O O . GLY A 1 342 ? 7.319 -19.511 -21.639 1.00 85.31 342 GLY A O 1
ATOM 2729 N N . GLN A 1 343 ? 5.507 -19.685 -20.352 1.00 84.31 343 GLN A N 1
ATOM 2730 C CA . GLN A 1 343 ? 5.030 -18.333 -20.684 1.00 84.31 343 GLN A CA 1
ATOM 2731 C C . GLN A 1 343 ? 5.944 -17.233 -20.117 1.00 84.31 343 GLN A C 1
ATOM 2733 O O . GLN A 1 343 ? 6.099 -16.176 -20.737 1.00 84.31 343 GLN A O 1
ATOM 2738 N N . GLN A 1 344 ? 6.543 -17.449 -18.940 1.00 86.06 344 GLN A N 1
ATOM 2739 C CA . GLN A 1 344 ? 7.530 -16.529 -18.373 1.00 86.06 344 GLN A CA 1
ATOM 2740 C C . GLN A 1 344 ? 8.832 -16.530 -19.178 1.00 86.06 344 GLN A C 1
ATOM 2742 O O . GLN A 1 344 ? 9.379 -15.449 -19.402 1.00 86.06 344 GLN A O 1
ATOM 2747 N N . ASP A 1 345 ? 9.272 -17.689 -19.663 1.00 87.31 345 ASP A N 1
ATOM 2748 C CA . ASP A 1 345 ? 10.466 -17.834 -20.498 1.00 87.31 345 ASP A CA 1
ATOM 2749 C C . ASP A 1 345 ? 10.284 -17.122 -21.840 1.00 87.31 345 ASP A C 1
ATOM 2751 O O . ASP A 1 345 ? 11.116 -16.301 -22.224 1.00 87.31 345 ASP A O 1
ATOM 2755 N N . ILE A 1 346 ? 9.136 -17.311 -22.499 1.00 88.19 346 ILE A N 1
ATOM 2756 C CA . ILE A 1 346 ? 8.775 -16.571 -23.719 1.00 88.19 346 ILE A CA 1
ATOM 2757 C C . ILE A 1 346 ? 8.770 -15.057 -23.454 1.00 88.19 346 ILE A C 1
ATOM 2759 O O . ILE A 1 346 ? 9.322 -14.273 -24.230 1.00 88.19 346 ILE A O 1
ATOM 2763 N N . GLN A 1 347 ? 8.197 -14.613 -22.330 1.00 86.00 347 GLN A N 1
ATOM 2764 C CA . GLN A 1 347 ? 8.220 -13.198 -21.956 1.00 86.00 347 GLN A CA 1
ATOM 2765 C C . GLN A 1 347 ? 9.650 -12.686 -21.698 1.00 86.00 347 GLN A C 1
ATOM 2767 O O . GLN A 1 347 ? 9.957 -11.539 -22.042 1.00 86.00 347 GLN A O 1
ATOM 2772 N N . ALA A 1 348 ? 10.520 -13.498 -21.096 1.00 86.31 348 ALA A N 1
ATOM 2773 C CA . ALA A 1 348 ? 11.921 -13.163 -20.870 1.00 86.31 348 ALA A CA 1
ATOM 2774 C C . ALA A 1 348 ? 12.686 -13.041 -22.197 1.00 86.31 348 ALA A C 1
ATOM 2776 O O . ALA A 1 348 ? 13.376 -12.039 -22.399 1.00 86.31 348 ALA A O 1
ATOM 2777 N N . LEU A 1 349 ? 12.478 -13.977 -23.129 1.00 89.38 349 LEU A N 1
ATOM 2778 C CA . LEU A 1 349 ? 13.028 -13.943 -24.487 1.00 89.38 349 LEU A CA 1
ATOM 2779 C C . LEU A 1 349 ? 12.614 -12.667 -25.231 1.00 89.38 349 LEU A C 1
ATOM 2781 O O . LEU A 1 349 ? 13.475 -11.940 -25.728 1.00 89.38 349 LEU A O 1
ATOM 2785 N N . HIS A 1 350 ? 11.321 -12.324 -25.235 1.00 88.12 350 HIS A N 1
ATOM 2786 C CA . HIS A 1 350 ? 10.836 -11.090 -25.862 1.00 88.12 350 HIS A CA 1
ATOM 2787 C C . HIS A 1 350 ? 11.457 -9.833 -25.249 1.00 88.12 350 HIS A C 1
ATOM 2789 O O . HIS A 1 350 ? 11.856 -8.928 -25.981 1.00 88.12 350 HIS A O 1
ATOM 2795 N N . ARG A 1 351 ? 11.579 -9.759 -23.916 1.00 88.00 351 ARG A N 1
ATOM 2796 C CA . ARG A 1 351 ? 12.235 -8.621 -23.247 1.00 88.00 351 ARG A CA 1
ATOM 2797 C C . ARG A 1 351 ? 13.721 -8.537 -23.590 1.00 88.00 351 ARG A C 1
ATOM 2799 O O . ARG A 1 351 ? 14.224 -7.434 -23.799 1.00 88.00 351 ARG A O 1
ATOM 2806 N N . GLY A 1 352 ? 14.403 -9.679 -23.671 1.00 89.19 352 GLY A N 1
ATOM 2807 C CA . GLY A 1 352 ? 15.789 -9.772 -24.124 1.00 89.19 352 GLY A CA 1
ATOM 2808 C C . GLY A 1 352 ? 15.952 -9.241 -25.547 1.00 89.19 352 GLY A C 1
ATOM 2809 O O . GLY A 1 352 ? 16.734 -8.317 -25.771 1.00 89.19 352 GLY A O 1
ATOM 2810 N N . ARG A 1 353 ? 15.141 -9.732 -26.493 1.00 90.25 353 ARG A N 1
ATOM 2811 C CA . ARG A 1 353 ? 15.149 -9.267 -27.890 1.00 90.25 353 ARG A CA 1
ATOM 2812 C C . ARG A 1 353 ? 14.805 -7.781 -27.999 1.00 90.25 353 ARG A C 1
ATOM 2814 O O . ARG A 1 353 ? 15.507 -7.045 -28.686 1.00 90.25 353 ARG A O 1
ATOM 2821 N N . GLN A 1 354 ? 13.800 -7.300 -27.262 1.00 91.31 354 GLN A N 1
ATOM 2822 C CA . GLN A 1 354 ? 13.443 -5.878 -27.235 1.00 91.31 354 GLN A CA 1
ATOM 2823 C C . GLN A 1 354 ? 14.598 -5.004 -26.729 1.00 91.31 354 GLN A C 1
ATOM 2825 O O . GLN A 1 354 ? 14.833 -3.922 -27.264 1.00 91.31 354 GLN A O 1
ATOM 2830 N N . ARG A 1 355 ? 15.358 -5.469 -25.727 1.00 91.75 355 ARG A N 1
ATOM 2831 C CA . ARG A 1 355 ? 16.554 -4.760 -25.252 1.00 91.75 355 ARG A CA 1
ATOM 2832 C C . ARG A 1 355 ? 17.604 -4.624 -26.356 1.00 91.75 355 ARG A C 1
ATOM 2834 O O . ARG A 1 355 ? 18.158 -3.539 -26.511 1.00 91.75 355 ARG A O 1
ATOM 2841 N N . LEU A 1 356 ? 17.847 -5.680 -27.133 1.00 91.88 356 LEU A N 1
ATOM 2842 C CA . LEU A 1 356 ? 18.779 -5.637 -28.266 1.00 91.88 356 LEU A CA 1
ATOM 2843 C C . LEU A 1 356 ? 18.302 -4.666 -29.358 1.00 91.88 356 LEU A C 1
ATOM 2845 O O . LEU A 1 356 ? 19.090 -3.855 -29.840 1.00 91.88 356 LEU A O 1
ATOM 2849 N N . VAL A 1 357 ? 17.004 -4.669 -29.682 1.00 91.38 357 VAL A N 1
ATOM 2850 C CA . VAL A 1 357 ? 16.395 -3.708 -30.623 1.00 91.38 357 VAL A CA 1
ATOM 2851 C C . VAL A 1 357 ? 16.567 -2.260 -30.142 1.00 91.38 357 VAL A C 1
ATOM 2853 O O . VAL A 1 357 ? 16.904 -1.374 -30.935 1.00 91.38 357 VAL A O 1
ATOM 2856 N N . ASN A 1 358 ? 16.380 -2.014 -28.844 1.00 92.12 358 ASN A N 1
ATOM 2857 C CA . ASN A 1 358 ? 16.555 -0.689 -28.251 1.00 92.12 358 ASN A CA 1
ATOM 2858 C C . ASN A 1 358 ? 18.025 -0.244 -28.288 1.00 92.12 358 ASN A C 1
ATOM 2860 O O . ASN A 1 358 ? 18.294 0.887 -28.685 1.00 92.12 358 ASN A O 1
ATOM 2864 N N . HIS A 1 359 ? 18.973 -1.123 -27.937 1.00 91.81 359 HIS A N 1
ATOM 2865 C CA . HIS A 1 359 ? 20.409 -0.832 -28.044 1.00 91.81 359 HIS A CA 1
ATOM 2866 C C . HIS A 1 359 ? 20.815 -0.511 -29.484 1.00 91.81 359 HIS A C 1
ATOM 2868 O O . HIS A 1 359 ? 21.493 0.486 -29.713 1.00 91.81 359 HIS A O 1
ATOM 2874 N N . ARG A 1 360 ? 20.338 -1.293 -30.459 1.00 92.56 360 ARG A N 1
ATOM 2875 C CA . ARG A 1 360 ? 20.584 -1.044 -31.884 1.00 92.56 360 ARG A CA 1
ATOM 2876 C C . ARG A 1 360 ? 20.134 0.358 -32.298 1.00 92.56 360 ARG A C 1
ATOM 2878 O O . ARG A 1 360 ? 20.866 1.087 -32.960 1.00 92.56 360 ARG A O 1
ATOM 2885 N N . THR A 1 361 ? 18.928 0.743 -31.888 1.00 91.62 361 THR A N 1
ATOM 2886 C CA . THR A 1 361 ? 18.358 2.058 -32.212 1.00 91.62 361 THR A CA 1
ATOM 2887 C C . THR A 1 361 ? 19.132 3.188 -31.530 1.00 91.62 361 THR A C 1
ATOM 2889 O O . THR A 1 361 ? 19.436 4.195 -32.166 1.00 91.62 361 THR A O 1
ATOM 2892 N N . ALA A 1 362 ? 19.496 3.015 -30.256 1.00 93.12 362 ALA A N 1
ATOM 2893 C CA . ALA A 1 362 ? 20.287 3.988 -29.506 1.00 93.12 362 ALA A CA 1
ATOM 2894 C C . ALA A 1 362 ? 21.668 4.216 -30.136 1.00 93.12 362 ALA A C 1
ATOM 2896 O O . ALA A 1 362 ? 22.113 5.355 -30.246 1.00 93.12 362 ALA A O 1
ATOM 2897 N N . LEU A 1 363 ? 22.301 3.146 -30.611 1.00 93.81 363 LEU A N 1
ATOM 2898 C CA . LEU A 1 363 ? 23.608 3.183 -31.252 1.00 93.81 363 LEU A CA 1
ATOM 2899 C C . LEU A 1 363 ? 23.576 3.945 -32.589 1.00 93.81 363 LEU A C 1
ATOM 2901 O O . LEU A 1 363 ? 24.440 4.781 -32.844 1.00 93.81 363 LEU A O 1
ATOM 2905 N N . VAL A 1 364 ? 22.529 3.757 -33.402 1.00 94.56 364 VAL A N 1
ATOM 2906 C CA . VAL A 1 364 ? 22.305 4.572 -34.614 1.00 94.56 364 VAL A CA 1
ATOM 2907 C C . VAL A 1 364 ? 22.104 6.048 -34.267 1.00 94.56 364 VAL A C 1
ATOM 2909 O O . VAL A 1 364 ? 22.702 6.912 -34.908 1.00 94.56 364 VAL A O 1
ATOM 2912 N N . SER A 1 365 ? 21.295 6.350 -33.247 1.00 93.69 365 SER A N 1
ATOM 2913 C CA . SER A 1 365 ? 21.094 7.728 -32.779 1.00 93.69 365 SER A CA 1
ATOM 2914 C C . SER A 1 365 ? 22.399 8.370 -32.300 1.00 93.69 365 SER A C 1
ATOM 2916 O O . SER A 1 365 ? 22.645 9.537 -32.598 1.00 93.69 365 SER A O 1
ATOM 2918 N N . GLN A 1 366 ? 23.250 7.608 -31.608 1.00 93.69 366 GLN A N 1
ATOM 2919 C CA . GLN A 1 366 ? 24.557 8.062 -31.138 1.00 93.69 366 GLN A CA 1
ATOM 2920 C C . GLN A 1 366 ? 25.501 8.373 -32.304 1.00 93.69 366 GLN A C 1
ATOM 2922 O O . GLN A 1 366 ? 26.019 9.485 -32.377 1.00 93.69 366 GLN A O 1
ATOM 2927 N N . MET A 1 367 ? 25.686 7.437 -33.243 1.00 94.19 367 MET A N 1
ATOM 2928 C CA . MET A 1 367 ? 26.528 7.661 -34.428 1.00 94.19 367 MET A CA 1
ATOM 2929 C C . MET A 1 367 ? 26.036 8.854 -35.250 1.00 94.19 367 MET A C 1
ATOM 2931 O O . MET A 1 367 ? 26.841 9.651 -35.722 1.00 94.19 367 MET A O 1
ATOM 2935 N N . ARG A 1 368 ? 24.713 9.026 -35.369 1.00 94.12 368 ARG A N 1
ATOM 2936 C CA . ARG A 1 368 ? 24.115 10.191 -36.027 1.00 94.12 368 ARG A CA 1
ATOM 2937 C C . ARG A 1 368 ? 24.474 11.504 -35.340 1.00 94.12 368 ARG A C 1
ATOM 2939 O O . ARG A 1 368 ? 24.837 12.441 -36.037 1.00 94.12 368 ARG A O 1
ATOM 2946 N N . GLY A 1 369 ? 24.379 11.582 -34.013 1.00 93.19 369 GLY A N 1
ATOM 2947 C CA . GLY A 1 369 ? 24.779 12.782 -33.268 1.00 93.19 369 GLY A CA 1
ATOM 2948 C C . GLY A 1 369 ? 26.252 13.127 -33.490 1.00 93.19 369 GLY A C 1
ATOM 2949 O O . GLY A 1 369 ? 26.572 14.242 -33.879 1.00 93.19 369 GLY A O 1
ATOM 2950 N N . LEU A 1 370 ? 27.129 12.129 -33.364 1.00 92.12 370 LEU A N 1
ATOM 2951 C CA . LEU A 1 370 ? 28.572 12.301 -33.544 1.00 92.12 370 L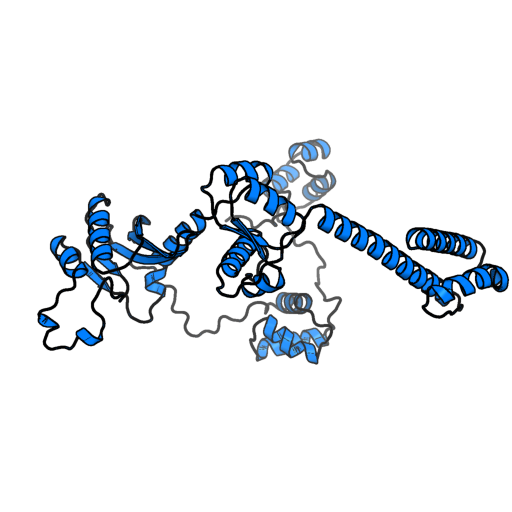EU A CA 1
ATOM 2952 C C . LEU A 1 370 ? 28.974 12.740 -34.964 1.00 92.12 370 LEU A C 1
ATOM 2954 O O . LEU A 1 370 ? 29.958 13.458 -35.142 1.00 92.12 370 LEU A O 1
ATOM 2958 N N . LEU A 1 371 ? 28.242 12.280 -35.980 1.00 91.81 371 LEU A N 1
ATOM 2959 C CA . LEU A 1 371 ? 28.448 12.680 -37.372 1.00 91.81 371 LEU A CA 1
ATOM 2960 C C . LEU A 1 371 ? 27.920 14.096 -37.647 1.00 91.81 371 LEU A C 1
ATOM 2962 O O . LEU A 1 371 ? 28.564 14.852 -38.375 1.00 91.81 371 LEU A O 1
ATOM 2966 N N . LEU A 1 372 ? 26.809 14.490 -37.014 1.00 91.31 372 LEU A N 1
ATOM 2967 C CA . LEU A 1 372 ? 26.269 15.849 -37.113 1.00 91.31 372 LEU A CA 1
ATOM 2968 C C . LEU A 1 372 ? 27.219 16.901 -36.527 1.00 91.31 372 LEU A C 1
ATOM 2970 O O . LEU A 1 372 ? 27.355 17.963 -37.129 1.00 91.31 372 LEU A O 1
ATOM 2974 N N . ASP A 1 373 ? 27.938 16.589 -35.444 1.00 87.56 373 ASP A N 1
ATOM 2975 C CA . ASP A 1 373 ? 28.981 17.470 -34.887 1.00 87.56 373 ASP A CA 1
ATOM 2976 C C . ASP A 1 373 ? 30.116 17.758 -35.893 1.00 87.56 373 ASP A C 1
ATOM 2978 O O . ASP A 1 373 ? 30.831 18.749 -35.766 1.00 87.56 373 ASP A O 1
ATOM 2982 N N . ARG A 1 374 ? 30.269 16.912 -36.923 1.00 85.69 374 ARG A N 1
ATOM 2983 C CA . ARG A 1 374 ? 31.216 17.082 -38.042 1.00 85.69 374 ARG A CA 1
ATOM 2984 C C . ARG A 1 374 ? 30.560 17.583 -39.332 1.00 85.69 374 ARG A C 1
ATOM 2986 O O . ARG A 1 374 ? 31.178 17.548 -40.392 1.00 85.69 374 ARG A O 1
ATOM 2993 N N . GLY A 1 375 ? 29.303 18.021 -39.268 1.00 88.12 375 GLY A N 1
ATOM 2994 C CA . GLY A 1 375 ? 28.545 18.504 -40.425 1.00 88.12 375 GLY A CA 1
ATOM 2995 C C . GLY A 1 375 ? 28.069 17.406 -41.384 1.00 88.12 375 GLY A C 1
ATOM 2996 O O . GLY A 1 375 ? 27.570 17.718 -42.463 1.00 88.12 375 GLY A O 1
ATOM 2997 N N . LEU A 1 376 ? 28.190 16.127 -41.014 1.00 88.38 376 LEU A N 1
ATOM 2998 C CA . LEU A 1 376 ? 27.769 14.992 -41.836 1.00 88.38 376 LEU A CA 1
ATOM 2999 C C . LEU A 1 376 ? 26.382 14.514 -41.393 1.00 88.38 376 LEU A C 1
ATOM 3001 O O . LEU A 1 376 ? 26.218 13.837 -40.378 1.00 88.38 376 LEU A O 1
ATOM 3005 N N . ALA A 1 377 ? 25.353 14.873 -42.159 1.00 87.81 377 ALA A N 1
ATOM 3006 C CA . ALA A 1 377 ? 23.969 14.549 -41.833 1.00 87.81 377 ALA A CA 1
ATOM 3007 C C . ALA A 1 377 ? 23.468 13.296 -42.568 1.00 87.81 377 ALA A C 1
ATOM 3009 O O . ALA A 1 377 ? 23.616 13.163 -43.780 1.00 87.81 377 ALA A O 1
ATOM 3010 N N . PHE A 1 378 ? 22.767 12.413 -41.848 1.00 88.19 378 PHE A N 1
ATOM 3011 C CA . PHE A 1 378 ? 21.947 11.356 -42.446 1.00 88.19 378 PHE A CA 1
ATOM 3012 C C . PHE A 1 378 ? 20.626 11.157 -41.680 1.00 88.19 378 PHE A C 1
ATOM 3014 O O . PHE A 1 378 ? 20.440 11.628 -40.550 1.00 88.19 378 PHE A O 1
ATOM 3021 N N . GLY A 1 379 ? 19.664 10.487 -42.322 1.00 84.00 379 GLY A N 1
ATOM 3022 C CA . GLY A 1 379 ? 18.328 10.259 -41.757 1.00 84.00 379 GLY A CA 1
ATOM 3023 C C . GLY A 1 379 ? 18.314 9.223 -40.628 1.00 84.00 379 GLY A C 1
ATOM 3024 O O . GLY A 1 379 ? 19.022 8.222 -40.699 1.00 84.00 379 GLY A O 1
ATOM 3025 N N . LEU A 1 380 ? 17.458 9.425 -39.620 1.00 78.88 380 LEU A N 1
ATOM 3026 C CA . LEU A 1 380 ? 17.293 8.521 -38.474 1.00 78.88 380 LEU A CA 1
ATOM 3027 C C . LEU A 1 380 ? 16.577 7.220 -38.891 1.00 78.88 380 LEU A C 1
ATOM 3029 O O . LEU A 1 380 ? 15.379 7.051 -38.697 1.00 78.88 380 LEU A O 1
ATOM 3033 N N . SER A 1 381 ? 17.310 6.311 -39.526 1.00 88.56 381 SER A N 1
ATOM 3034 C CA . SER A 1 381 ? 16.827 4.994 -39.944 1.00 88.56 381 SER A CA 1
ATOM 3035 C C . SER A 1 381 ? 17.977 3.998 -39.889 1.00 88.56 381 SER A C 1
ATOM 3037 O O . SER A 1 381 ? 19.059 4.283 -40.398 1.00 88.56 381 SER A O 1
ATOM 3039 N N . ILE A 1 382 ? 17.733 2.816 -39.316 1.00 88.56 382 ILE A N 1
ATOM 3040 C CA . ILE A 1 382 ? 18.728 1.733 -39.245 1.00 88.56 382 ILE A CA 1
ATOM 3041 C C . ILE A 1 382 ? 19.174 1.329 -40.656 1.00 88.56 382 ILE A C 1
ATOM 3043 O O . ILE A 1 382 ? 20.365 1.202 -40.914 1.00 88.56 382 ILE A O 1
ATOM 3047 N N . THR A 1 383 ? 18.238 1.210 -41.601 1.00 90.50 383 THR A N 1
ATOM 3048 C CA . THR A 1 383 ? 18.546 0.881 -43.001 1.00 90.50 383 THR A CA 1
ATOM 3049 C C . THR A 1 383 ? 19.427 1.943 -43.655 1.00 90.50 383 THR A C 1
ATOM 3051 O O . THR A 1 383 ? 20.351 1.607 -44.390 1.00 90.50 383 THR A O 1
ATOM 3054 N N . ARG A 1 384 ? 19.183 3.229 -43.363 1.00 90.44 384 ARG A N 1
ATOM 3055 C CA . ARG A 1 384 ? 20.042 4.315 -43.859 1.00 90.44 384 ARG A CA 1
ATOM 3056 C C . ARG A 1 384 ? 21.410 4.292 -43.189 1.00 90.44 384 ARG A C 1
ATOM 3058 O O . ARG A 1 384 ? 2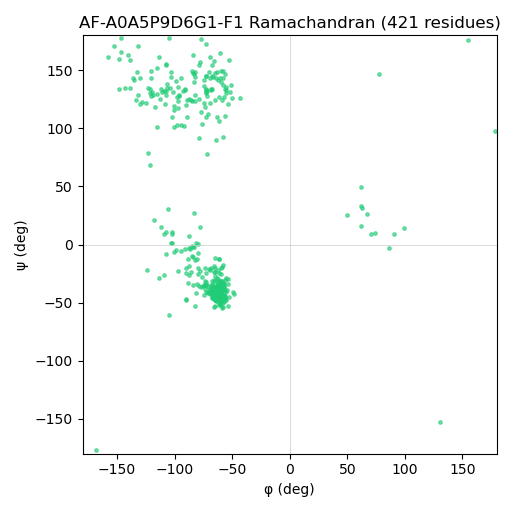2.400 4.405 -43.891 1.00 90.44 384 ARG A O 1
ATOM 3065 N N . ALA A 1 385 ? 21.479 4.074 -41.877 1.00 90.69 385 ALA A N 1
ATOM 3066 C CA . ALA A 1 385 ? 22.744 3.945 -41.153 1.00 90.69 385 ALA A CA 1
ATOM 3067 C C . ALA A 1 385 ? 23.631 2.835 -41.744 1.00 90.69 385 ALA A C 1
ATOM 3069 O O . ALA A 1 385 ? 24.808 3.071 -41.993 1.00 90.69 385 ALA A O 1
ATOM 3070 N N . ARG A 1 386 ? 23.052 1.667 -42.066 1.00 91.06 386 ARG A N 1
ATOM 3071 C CA . ARG A 1 386 ? 23.760 0.550 -42.724 1.00 91.06 386 ARG A CA 1
ATOM 3072 C C . ARG A 1 386 ? 24.398 0.926 -44.060 1.00 91.06 386 ARG A C 1
ATOM 3074 O O . ARG A 1 386 ? 25.435 0.377 -44.406 1.00 91.06 386 ARG A O 1
ATOM 3081 N N . ARG A 1 387 ? 23.769 1.832 -44.810 1.00 91.62 387 ARG A N 1
ATOM 3082 C CA . ARG A 1 387 ? 24.233 2.253 -46.137 1.00 91.62 387 ARG A CA 1
ATOM 3083 C C . ARG A 1 387 ? 25.189 3.442 -46.073 1.00 91.62 387 ARG A C 1
ATOM 3085 O O . ARG A 1 387 ? 26.214 3.438 -46.742 1.00 91.62 387 ARG A O 1
ATOM 3092 N N . GLU A 1 388 ? 24.841 4.465 -45.299 1.00 91.69 388 GLU A N 1
ATOM 3093 C CA . GLU A 1 388 ? 25.561 5.741 -45.295 1.00 91.69 388 GLU A CA 1
ATOM 3094 C C . GLU A 1 388 ? 26.838 5.690 -44.447 1.00 91.69 388 GLU A C 1
ATOM 3096 O O . GLU A 1 388 ? 27.824 6.308 -44.823 1.00 91.69 388 GLU A O 1
ATOM 3101 N N . ILE A 1 389 ? 26.875 4.943 -43.337 1.00 91.62 389 ILE A N 1
ATOM 3102 C CA . ILE A 1 389 ? 28.050 4.939 -42.446 1.00 91.62 389 ILE A CA 1
ATOM 3103 C C . ILE A 1 389 ? 29.299 4.347 -43.128 1.00 91.62 389 ILE A C 1
ATOM 3105 O O . ILE A 1 389 ? 30.330 5.022 -43.114 1.00 91.62 389 ILE A O 1
ATOM 3109 N N . PRO A 1 390 ? 29.243 3.179 -43.806 1.00 92.50 390 PRO A N 1
ATOM 3110 C CA . PRO A 1 390 ? 30.387 2.674 -44.575 1.00 92.50 390 PRO A CA 1
ATOM 3111 C C . PRO A 1 390 ? 30.820 3.622 -45.698 1.00 92.50 390 PRO A C 1
ATOM 3113 O O . PRO A 1 390 ? 32.011 3.793 -45.964 1.00 92.50 390 PRO A O 1
ATOM 3116 N N . ARG A 1 391 ? 29.849 4.276 -46.348 1.00 90.88 391 ARG A N 1
ATOM 3117 C CA . ARG A 1 391 ? 30.114 5.266 -47.396 1.00 90.88 391 ARG A CA 1
ATOM 3118 C C . ARG A 1 391 ? 30.855 6.487 -46.847 1.00 90.88 391 ARG A C 1
ATOM 3120 O O . ARG A 1 391 ? 31.799 6.951 -47.470 1.00 90.88 391 ARG A O 1
ATOM 3127 N N . LEU A 1 392 ? 30.466 6.994 -45.680 1.00 89.12 392 LEU A N 1
ATOM 3128 C CA . LEU A 1 392 ? 31.139 8.126 -45.036 1.00 89.12 392 LEU A CA 1
ATOM 3129 C C . LEU A 1 392 ? 32.552 7.757 -44.566 1.00 89.12 392 LEU A C 1
ATOM 3131 O O . LEU A 1 392 ? 33.475 8.546 -44.753 1.00 89.12 392 LEU A O 1
ATOM 3135 N N . LEU A 1 393 ? 32.738 6.550 -44.021 1.00 88.25 393 LEU A N 1
ATOM 3136 C CA . LEU A 1 393 ? 34.051 6.036 -43.611 1.00 88.25 393 LEU A CA 1
ATOM 3137 C C . LEU A 1 393 ? 35.047 5.933 -44.779 1.00 88.25 393 LEU A C 1
ATOM 3139 O O . LEU A 1 393 ? 36.244 6.128 -44.579 1.00 88.25 393 LEU A O 1
ATOM 3143 N N . THR A 1 394 ? 34.558 5.668 -45.994 1.00 86.44 394 THR A N 1
ATOM 3144 C CA . THR A 1 394 ? 35.382 5.558 -47.209 1.00 86.44 394 THR A CA 1
ATOM 3145 C C . THR A 1 394 ? 35.560 6.891 -47.941 1.00 86.44 394 THR A C 1
ATOM 3147 O O . THR A 1 394 ? 36.684 7.241 -48.290 1.00 86.44 394 THR A O 1
ATOM 3150 N N . MET A 1 395 ? 34.484 7.653 -48.167 1.00 81.81 395 MET A N 1
ATOM 3151 C CA . MET A 1 395 ? 34.505 8.853 -49.020 1.00 81.81 395 MET A CA 1
ATOM 3152 C C . MET A 1 395 ? 34.894 10.141 -48.280 1.00 81.81 395 MET A C 1
ATOM 3154 O O . MET A 1 395 ? 35.428 11.056 -48.895 1.00 81.81 395 MET A O 1
ATOM 3158 N N . GLU A 1 396 ? 34.658 10.226 -46.967 1.00 79.06 396 GLU A N 1
ATOM 3159 C CA . GLU A 1 396 ? 34.844 11.456 -46.178 1.00 79.06 396 GLU A CA 1
ATOM 3160 C C . GLU A 1 396 ? 35.910 11.283 -45.079 1.00 79.06 396 GLU A C 1
ATOM 3162 O O . GLU A 1 396 ? 35.940 12.040 -44.106 1.00 79.06 396 GLU A O 1
ATOM 3167 N N . ARG A 1 397 ? 36.813 10.297 -45.212 1.00 77.19 397 ARG A N 1
ATOM 3168 C CA . ARG A 1 397 ? 37.789 9.941 -44.161 1.00 77.19 397 ARG A CA 1
ATOM 3169 C C . ARG A 1 397 ? 38.639 11.129 -43.699 1.00 77.19 397 ARG A C 1
ATOM 3171 O O . ARG A 1 397 ? 38.829 11.313 -42.499 1.00 77.19 397 ARG A O 1
ATOM 3178 N N . GLY A 1 398 ? 39.045 11.995 -44.632 1.00 77.88 398 GLY A N 1
ATOM 3179 C CA . GLY A 1 398 ? 39.788 13.224 -44.328 1.00 77.88 398 GLY A CA 1
ATOM 3180 C C . GLY A 1 398 ? 39.014 14.241 -43.475 1.00 77.88 398 GLY A C 1
ATOM 3181 O O . GLY A 1 398 ? 39.622 14.962 -42.692 1.00 77.88 398 GLY A O 1
ATOM 3182 N N . ARG A 1 399 ? 37.677 14.279 -43.564 1.00 79.31 399 ARG A N 1
ATOM 3183 C CA . ARG A 1 399 ? 36.813 15.153 -42.741 1.00 79.31 399 ARG A CA 1
ATOM 3184 C C . ARG A 1 399 ? 36.452 14.538 -41.391 1.00 79.31 399 ARG A C 1
ATOM 3186 O O . ARG A 1 399 ? 36.123 15.257 -40.451 1.00 79.31 399 ARG A O 1
ATOM 3193 N N . LEU A 1 400 ? 36.498 13.212 -41.289 1.00 83.88 400 LEU A N 1
ATOM 3194 C CA . LEU A 1 400 ? 36.255 12.485 -40.045 1.00 83.88 400 LEU A CA 1
ATOM 3195 C C . LEU A 1 400 ? 37.448 12.613 -39.086 1.00 83.88 400 LEU A C 1
ATOM 3197 O O . LEU A 1 400 ? 37.246 12.870 -37.894 1.00 83.88 400 LEU A O 1
ATOM 3201 N N . GLY A 1 401 ? 38.667 12.487 -39.621 1.00 85.06 401 GLY A N 1
ATOM 3202 C CA . GLY A 1 401 ? 39.907 12.342 -38.859 1.00 85.06 401 GLY A CA 1
ATOM 3203 C C . GLY A 1 401 ? 40.083 10.915 -38.325 1.00 85.06 401 GLY A C 1
ATOM 3204 O O . GLY A 1 401 ? 39.106 10.255 -37.965 1.00 85.06 401 GLY A O 1
ATOM 3205 N N . ASP A 1 402 ? 41.326 10.436 -38.244 1.00 86.62 402 ASP A N 1
ATOM 3206 C CA . ASP A 1 402 ? 41.629 9.008 -38.034 1.00 86.62 402 ASP A CA 1
ATOM 3207 C C . ASP A 1 402 ? 41.068 8.439 -36.727 1.00 86.62 402 ASP A C 1
ATOM 3209 O O . ASP A 1 402 ? 40.477 7.360 -36.712 1.00 86.62 402 ASP A O 1
ATOM 3213 N N . LEU A 1 403 ? 41.182 9.187 -35.624 1.00 88.38 403 LEU A N 1
ATOM 3214 C CA . LEU A 1 403 ? 40.661 8.754 -34.325 1.00 88.38 403 LEU A CA 1
ATOM 3215 C C . LEU A 1 403 ? 39.139 8.553 -34.357 1.00 88.38 403 LEU A C 1
ATOM 3217 O O . LEU A 1 403 ? 38.613 7.600 -33.782 1.00 88.38 403 LEU A O 1
ATOM 3221 N N . PHE A 1 404 ? 38.423 9.458 -35.021 1.00 90.69 404 PHE A N 1
ATOM 3222 C CA . PHE A 1 404 ? 36.971 9.383 -35.102 1.00 90.69 404 PHE A CA 1
ATOM 3223 C C . PHE A 1 404 ? 36.502 8.336 -36.106 1.00 90.69 404 PHE A C 1
ATOM 3225 O O . PHE A 1 404 ? 35.515 7.659 -35.835 1.00 90.69 404 PHE A O 1
ATOM 3232 N N . ALA A 1 405 ? 37.213 8.176 -37.225 1.00 90.19 405 ALA A N 1
ATOM 3233 C CA . ALA A 1 405 ? 36.955 7.103 -38.176 1.00 90.19 405 ALA A CA 1
ATOM 3234 C C . ALA A 1 405 ? 37.063 5.733 -37.487 1.00 90.19 405 ALA A C 1
ATOM 3236 O O . ALA A 1 405 ? 36.116 4.957 -37.555 1.00 90.19 405 ALA A O 1
ATOM 3237 N N . SER A 1 406 ? 38.127 5.495 -36.711 1.00 91.44 406 SER A N 1
ATOM 3238 C CA . SER A 1 406 ? 38.295 4.262 -35.925 1.00 91.44 406 SER A CA 1
ATOM 3239 C C . SER A 1 406 ? 37.183 4.054 -34.888 1.00 91.44 406 SER A C 1
ATOM 3241 O O . SER A 1 406 ? 36.676 2.945 -34.727 1.00 91.44 406 SER A O 1
ATOM 3243 N N . LEU A 1 407 ? 36.755 5.112 -34.187 1.00 92.69 407 LEU A N 1
ATOM 3244 C CA . LEU A 1 407 ? 35.617 5.030 -33.261 1.00 92.69 407 LEU A CA 1
ATOM 3245 C C . LEU A 1 407 ? 34.318 4.671 -33.998 1.00 92.69 407 LEU A C 1
ATOM 3247 O O . LEU A 1 407 ? 33.543 3.837 -33.532 1.00 92.69 407 LEU A O 1
ATOM 3251 N N . LEU A 1 408 ? 34.063 5.313 -35.137 1.00 93.50 408 LEU A N 1
ATOM 3252 C CA . LEU A 1 408 ? 32.860 5.091 -35.928 1.00 93.50 408 LEU A CA 1
ATOM 3253 C C . LEU A 1 408 ? 32.844 3.684 -36.549 1.00 93.50 408 LEU A C 1
ATOM 3255 O O . LEU A 1 408 ? 31.782 3.068 -36.579 1.00 93.50 408 LEU A O 1
ATOM 3259 N N . GLU A 1 409 ? 33.999 3.152 -36.959 1.00 94.69 409 GLU A N 1
ATOM 3260 C CA . GLU A 1 409 ? 34.180 1.754 -37.380 1.00 94.69 409 GLU A CA 1
ATOM 3261 C C . GLU A 1 409 ? 33.786 0.781 -36.260 1.00 94.69 409 GLU A C 1
ATOM 3263 O O . GLU A 1 409 ? 32.952 -0.095 -36.484 1.00 94.69 409 GLU A O 1
ATOM 3268 N N . GLN A 1 410 ? 34.280 0.982 -35.032 1.00 95.81 410 GLN A N 1
ATOM 3269 C CA . GLN A 1 410 ? 33.925 0.139 -33.879 1.00 95.81 410 GLN A CA 1
ATOM 3270 C C . GLN A 1 410 ? 32.426 0.195 -33.547 1.00 95.81 410 GLN A C 1
ATOM 3272 O O . GLN A 1 410 ? 31.791 -0.829 -33.281 1.00 95.81 410 GLN A O 1
ATOM 3277 N N . LEU A 1 411 ? 31.828 1.391 -33.567 1.00 95.00 411 LEU A N 1
ATOM 3278 C CA . LEU A 1 411 ? 30.390 1.544 -33.336 1.00 95.00 411 LEU A CA 1
ATOM 3279 C C . LEU A 1 411 ? 29.572 0.861 -34.440 1.00 95.00 411 LEU A C 1
ATOM 3281 O O . LEU A 1 411 ? 28.552 0.233 -34.152 1.00 95.00 411 LEU A O 1
ATOM 3285 N N . PHE A 1 412 ? 30.022 0.945 -35.692 1.00 94.81 412 PHE A N 1
ATOM 3286 C CA . PHE A 1 412 ? 29.378 0.280 -36.817 1.00 94.81 412 PHE A CA 1
ATOM 3287 C C . PHE A 1 412 ? 29.513 -1.248 -36.749 1.00 94.81 412 PHE A C 1
ATOM 3289 O O . PHE A 1 412 ? 28.550 -1.964 -37.018 1.00 94.81 412 PHE A O 1
ATOM 3296 N N . GLU A 1 413 ? 30.657 -1.772 -36.319 1.00 95.62 413 GLU A N 1
ATOM 3297 C CA . GLU A 1 413 ? 30.834 -3.207 -36.083 1.00 95.62 413 GLU A CA 1
ATOM 3298 C C . GLU A 1 413 ? 29.873 -3.718 -34.998 1.00 95.62 413 GLU A C 1
ATOM 3300 O O . GLU A 1 413 ? 29.173 -4.717 -35.194 1.00 95.62 413 GLU A O 1
ATOM 3305 N N . MET A 1 414 ? 29.736 -2.969 -33.899 1.00 94.94 414 MET A N 1
ATOM 3306 C CA . MET A 1 414 ? 28.757 -3.255 -32.848 1.00 94.94 414 MET A CA 1
ATOM 3307 C C . MET A 1 414 ? 27.309 -3.195 -33.372 1.00 94.94 414 MET A C 1
ATOM 3309 O O . MET A 1 414 ? 26.468 -3.996 -32.950 1.00 94.94 414 MET A O 1
ATOM 3313 N N . LEU A 1 415 ? 26.996 -2.305 -34.326 1.00 94.44 415 LEU A N 1
ATOM 3314 C CA . LEU A 1 415 ? 25.695 -2.295 -35.010 1.00 94.44 415 LEU A CA 1
ATOM 3315 C C . LEU A 1 415 ? 25.443 -3.616 -35.749 1.00 94.44 415 LEU A C 1
ATOM 3317 O O . LEU A 1 415 ? 24.378 -4.217 -35.591 1.00 94.44 415 LEU A O 1
ATOM 3321 N N . CYS A 1 416 ? 26.423 -4.066 -36.533 1.00 93.75 416 CYS A N 1
ATOM 3322 C CA . CYS A 1 416 ? 26.357 -5.300 -37.315 1.00 93.75 416 CYS A CA 1
ATOM 3323 C C . CYS A 1 416 ? 26.238 -6.545 -36.425 1.00 93.75 416 CYS A C 1
ATOM 3325 O O . CYS A 1 416 ? 25.519 -7.491 -36.755 1.00 93.75 416 CYS A O 1
ATOM 3327 N N . GLU A 1 417 ? 26.908 -6.561 -35.273 1.00 93.94 417 GLU A N 1
ATOM 3328 C CA . GLU A 1 417 ? 26.753 -7.631 -34.289 1.00 93.94 417 GLU A CA 1
ATOM 3329 C C . GLU A 1 417 ? 25.341 -7.660 -33.689 1.00 93.94 417 GLU A C 1
ATOM 3331 O O . GLU A 1 417 ? 24.711 -8.720 -33.631 1.00 93.94 417 GLU A O 1
ATOM 3336 N N . LEU A 1 418 ? 24.811 -6.502 -33.285 1.00 92.75 418 LEU A N 1
ATOM 3337 C CA . LEU A 1 418 ? 23.440 -6.406 -32.785 1.00 92.75 418 LEU A CA 1
ATOM 3338 C C . LEU A 1 418 ? 22.421 -6.830 -33.846 1.00 92.75 418 LEU A C 1
ATOM 3340 O O . LEU A 1 418 ? 21.438 -7.482 -33.506 1.00 92.75 418 LEU A O 1
ATOM 3344 N N . ASP A 1 419 ? 22.658 -6.512 -35.117 1.00 89.62 419 ASP A N 1
ATOM 3345 C CA . ASP A 1 419 ? 21.805 -6.946 -36.220 1.00 89.62 419 ASP A CA 1
ATOM 3346 C C . ASP A 1 419 ? 21.773 -8.463 -36.386 1.00 89.62 419 ASP A C 1
ATOM 3348 O O . ASP A 1 419 ? 20.684 -9.023 -36.506 1.00 89.62 419 ASP A O 1
ATOM 3352 N N . ARG A 1 420 ? 22.924 -9.140 -36.300 1.00 91.06 420 ARG A N 1
ATOM 3353 C CA . ARG A 1 420 ? 22.988 -10.611 -36.336 1.00 91.06 420 ARG A CA 1
ATOM 3354 C C . ARG A 1 420 ? 22.241 -11.264 -35.176 1.00 91.06 420 ARG A C 1
ATOM 3356 O O . ARG A 1 420 ? 21.649 -12.316 -35.356 1.00 91.06 420 ARG A O 1
ATOM 3363 N N . ARG A 1 421 ? 22.257 -10.644 -33.993 1.00 88.31 421 ARG A N 1
ATOM 3364 C CA . ARG A 1 421 ? 21.555 -11.150 -32.798 1.00 88.31 421 ARG A CA 1
ATOM 3365 C C . ARG A 1 421 ? 20.053 -10.835 -32.795 1.00 88.31 421 ARG A C 1
ATOM 3367 O O . ARG A 1 421 ? 19.305 -11.429 -32.020 1.00 88.31 421 ARG A O 1
ATOM 3374 N N . VAL A 1 422 ? 19.628 -9.842 -33.578 1.00 86.12 422 VAL A N 1
ATOM 3375 C CA . VAL A 1 422 ? 18.228 -9.406 -33.702 1.00 86.12 422 VAL A CA 1
ATOM 3376 C C . VAL A 1 422 ? 17.535 -10.029 -34.910 1.00 86.12 422 VAL A C 1
ATOM 3378 O O . VAL A 1 422 ? 16.311 -10.068 -34.883 1.00 86.12 422 VAL A O 1
ATOM 3381 N N . ALA A 1 423 ? 18.248 -10.476 -35.947 1.00 74.12 423 ALA A N 1
ATOM 3382 C CA . ALA A 1 423 ? 17.685 -11.359 -36.972 1.00 74.12 423 ALA A CA 1
ATOM 3383 C C . ALA A 1 423 ? 17.147 -12.617 -36.274 1.00 74.12 423 ALA A C 1
ATOM 3385 O O . ALA A 1 423 ? 15.912 -12.830 -36.351 1.00 74.12 423 ALA A O 1
#

pLDDT: mean 84.81, std 10.73, range [37.94, 96.31]

Mean predicted aligned error: 18.51 Å

Sequence (423 aa):
MGQVLHGSATTTEAIRRAIQNSQESLRALSKRYGINQKTVAKWKRRTSTADLRTGPKEPRSTVLSVEDEAIIVAFRRHTLLPLDDCLYALQPTLPHLTRSSLHRCLQRHGISRLPEVGGDKPAKKKFKRYPIGYFHIDIAEVRTAEGKLYLYVAIDRTSKFAFVQVVCKTGRTSASAFLVALIEAVPYRIHTVLTDNGIQFTFPPRYADGPTARYMTHMFDMRCRENGIEHRLTKVKHPWTNGQVERMNRTIKEATVKRLGRSQLLEDIGRLLACQIGIGACTGAFYWQREFEALGHSVRIIAPQYVKPFARHQKNDQNDAAAICTALRQPNMRFVPPKSLGQQDIQALHRGRQRLVNHRTALVSQMRGLLLDRGLAFGLSITRARREIPRLLTMERGRLGDLFASLLEQLFEMLCELDRRVA

Nearest PDB structures (foldseek):
  8b4h-assembly1_A  TM=4.187E-01  e=8.838E-10  Geobacillus stearothermophilus
  7ouf-assembly1_E  TM=5.357E-01  e=6.702E-08  Simian T-lymphotropic virus 1
  7pel-assembly1_E  TM=5.437E-01  e=6.671E-07  Simian T-lymphotropic virus 1
  8b4h-assembly1_D  TM=3.410E-01  e=2.549E-07  Geobacillus stearothermophilus
  7pel-assembly1_D  TM=4.722E-01  e=5.966E-06  Simian T-lymphotropic virus 1

Radius of gyration: 34.48 Å; Cα contacts (8 Å, |Δi|>4): 426; chains: 1; bounding box: 93×64×89 Å

Foldseek 3Di:
DDDDDDPPDLDDLVLLVCLLPDPDDLVVSCVVSVHDSVVSVVSVPDPDSDDDDDDDPDDDDPQADPVRLVVLVVCCVVVVDQLVVSCVVCCVVVVSDDSVSSLVSCVSVVNNDRPPPPDDPPDPPDPDDDDWQEKEWEWDWDADQVGIKIKIWIATPHPRDIDIDIGRDAALVVLLVSVVVVCVPDPDQRAEYEYEPDRNQDPDPVLCPDPCNVVDDRSNRVSCVVSNHHYHYDDPPDCVVVVSRVVV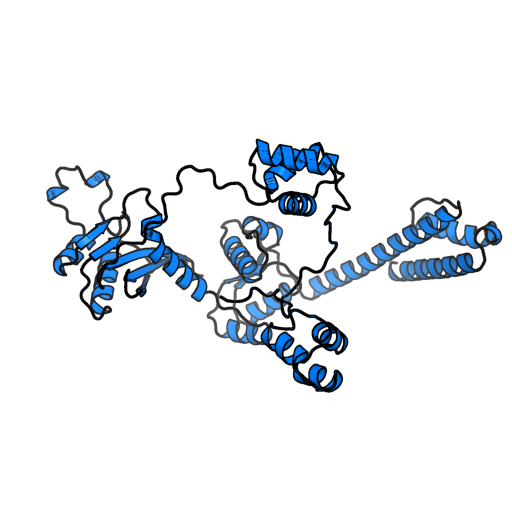VVVVVVVVDDDDDPVCVLVVLLPDDAGEAFAEDDVCRLVVCVSNVVSVHHYFYAYVVLLVVQADPDDDPVSSRRSRVVSVPDPPRDTDDRDDPVRVVVVVVVVVLVVLVVVLLVLLVVLQVLCVVLVHHDDSDSVRCLPVLVVCLPPVVVSCDDVRSVVSVVSVVVSVVSVVVND

Secondary structure (DSSP, 8-state):
------TT----HHHHHHHHT--S-HHHHHHHHT--HHHHHHHHT-S--S-PPPS-SS---SS--HHHHHHHHHHHHHH---HHHHHHHHTTT-TT--HHHHHHHHHHTT-SSPP--SS-----PPPPP--S-EEEEEEEEEEETTEEEEEEEEEETTT--EEEEEESS-SHHHHHHHHHHHHHH-SS---EEEE-S-TTTS--GGGTSSTTTTT---HHHHHHHHTT-EEEEPPTT-GGGGTTHHHHHHHHHHHT-----TTTHHHHHHTSPS-EEEEES-TTHHHHHHHHHHTT-EEEEE-HHHHGGG--SS--HHHHHHHHHHHHT-TTPPEEPP--HHHHHHHHHHHHHHHHHHHHHHHHHHHHHHHHTTT----S-HHHHHHHHHHHHHHSHHHH-HHHHHHHHHHHHHHHHHHHHH-

Solvent-accessible surface area (backbone atoms only — not comparable to full-atom values): 25356 Å² total; per-residue (Å²): 132,86,80,89,68,61,98,81,60,84,67,53,54,69,54,36,47,53,50,50,75,45,88,69,53,52,67,58,54,17,65,76,64,76,42,60,46,70,57,46,56,52,42,47,72,45,95,62,59,69,90,70,88,84,73,70,96,73,85,72,68,95,85,53,54,75,64,55,50,50,51,53,51,51,49,45,72,74,65,64,54,55,75,68,55,48,45,64,69,43,29,84,84,37,76,85,63,41,73,69,57,51,50,51,50,30,50,74,72,71,56,60,62,72,77,81,71,92,69,86,76,73,75,83,70,77,76,82,88,64,68,75,32,35,31,36,44,50,79,44,83,43,80,56,94,95,41,69,33,35,35,40,39,36,29,28,78,61,82,60,55,68,50,76,49,80,37,76,67,87,40,44,66,53,46,36,51,50,51,52,53,49,60,72,71,42,98,62,72,54,49,32,40,36,32,57,78,43,74,40,57,33,76,57,73,89,51,65,84,42,93,60,34,88,79,61,75,43,70,35,51,51,56,28,53,79,62,65,25,46,78,42,67,56,65,87,94,48,71,78,79,47,54,64,52,56,48,47,54,47,51,56,62,50,70,71,58,80,88,75,52,83,92,50,39,65,64,60,54,61,72,48,77,70,46,78,45,68,40,63,62,51,93,59,39,68,57,52,39,51,59,42,40,75,62,57,28,50,66,42,34,32,46,57,82,68,26,54,87,56,45,57,97,64,90,44,74,67,42,51,51,52,8,33,56,55,37,68,68,41,92,86,61,71,63,55,79,88,72,53,70,69,58,48,49,53,51,49,51,51,52,52,52,50,50,50,55,49,51,45,52,51,51,51,54,48,55,47,52,63,32,42,79,66,73,47,81,79,68,98,40,71,74,48,47,70,57,48,50,62,49,44,59,69,77,39,42,85,77,54,35,72,74,49,42,54,51,50,50,53,53,50,52,53,44,56,52,44,48,67,76,66,107